Protein AF-A0A3E0VWQ9-F1 (afdb_monomer_lite)

Organism: NCBI:txid120213

Secondary structure (DSSP, 8-state):
--HHHHHHHHH-TT--GGG-HHHHHHHHHHHHSSSPPPP--S-SSSGGGGGGGGTEEEEEEEEEEE-TTS-EEEEEEEEE-STTS--EEEEEEE-SS-EEEEEEEEPTT----HHHHHHHHB---SS-EEEE-TT--EEEE-TT---TTSTTSB-SS-PPPEEETTTTEEEEEEEEEEEETTEEEEEEEEEEEEEE-GGGPPEEPTTSSSEEE--HHHHHHHHHHTHHHHTTTTHHHHTBHHHHHHHTTT-HHHHHHHHHHHHT-TT-EEB-SSS-EEHHHHB--TTTT-TTS----HHHHHHHHHHHHHTTS-GGGGGGGGGTGGG-PPBPTTHHHHTTGGGG-TTSS---------SSHHHHHHHHHHH---HHHHHHHHHHTT----TTGGGPPPP-HHHHHHHHHT----TTS--PBPHHHHHHHHHHTT--HHHHHHHHHHTT--B-TTHHHHHHSPPPHHHHHHHBSSSSSSSSBPPTTSPBPHHHHHHHHHHTT--HHHHHHHHHHTT--B-S-TTS-S----HHHHHHHBTTSSS-SSBPPTTPPBPHHHHHHHHHHHT--HHHHHHHHHHTT--B-S---TTGGG--STTSHHHHHHHHHHHHT--TT----GGG--HHHHHHHEEETTTTEEPPTTSEEPHHHHHHHHHHTT--HHHHHHHHHHTT-EE---SSSS--TTTGGGGBTTSSSSSSBPPTT-EE-HHHHHHHHHHHT--HHHHHHHHHHTTPEE---S-TT---PPPP---

pLDDT: mean 76.39, std 16.87, range [25.84, 97.56]

InterPro domains:
  IPR036890 Histidine kinase/HSP90-like ATPase superfamily [G3DSA:3.30.565.10] (1-122)
  IPR036890 Histidine kinase/HSP90-like ATPase superfamily [SSF55874] (20-108)
  IPR056507 wHTH-Hsp90, Na associated [PF24410] (462-516)
  IPR056507 wHTH-Hsp90, Na associated [PF24410] (529-582)

Radius of gyration: 36.38 Å; chains: 1; bounding box: 91×64×98 Å

Sequence (759 aa):
MGLRELEQAFSRAGIRSTDRADFLEELEDYRHADPPVSLWTNSQFGVGVLSYFMLATRVDITTTLYERNGSLGRQLRVVIPNQGAEFEIHDDGPGTQQGTTIRLRLKPGVSVSGLSTLRDLVILCPFGMTADDDKGLRHEWGAGDVNISSRHVRTRSGSSPVEDEATGIWWVDGWGPVLSDGIWAESFLYGAIINLTGDQLPKLTIDRRRILEFDEAYCDRVTLEAIPTAIGAAWQFVGTQFWLDSAFPFNPALVDAIVESASERADLVIQQKPKPLNVAVAGYLVGDGDFDRVAEPMRAAGWSMSRRIVAGAHPRFGNRASNMVAGVVRASPTDAVFLATAQTTSSMLTIQEISPWDADATAIYDAERHLRWPIDRVVSRARVLGLPVPAEAESLPPSNDFIRALLNRNSSWNVDEPREFKAFDVILTAWDLQLPFEEADEILRTRKLEVQPTWRSILDAPPTPFELVWASKNADGVAPWRLAKSAVSMDAVFRASMVLQSTVGEVTAGLRRLGFRVDVNSDYEPFELDHVDLLLVSRDLDGLAPFLERAYPISKKRLEKSVSQTDHSEDEVRRRFGRLGHPVWPEIPETLSRIDGRRDQDIARLAEHLHDEGNPRLTIEPMSLTREDVSLAALDYVRRIFWPRSSEIPYLHVWSRAKEWGRPEKKVVRRLERLGYTTAPNPFGKLKSRDRALLNRGGNGGSPWRALGDTLSLLEVALVSQSSGRSMKKVLVDAQRLGLLIDASSDDFLVVRPGPVTP

Foldseek 3Di:
DDPVCVVPLPPDPPQWPCNDPVNVVVQVVQCPDVVRHDDDDPGRRSCPVLVLLVFAQKKKKWFWDQDPVRAIHWIWIWIDRHSPDDIDIDGPGTDPDHDMDMDGHGDPPDDDAPQLVCLAWQQAALPWDKDADPVGDIDIHDRGDGSPSHPQADADVSDDWCADPVLSKTFGLFWAAEAANRTGQPHTATGIHHYQDDVQGFDADPVRNHGPGTPVVSVVVSLLVSLVCCLPVVCVRSLELLSLLVNCQPCLPSSLSSLVVNLVPQPDWRHEPPDTFRSVQAGDERLLRVVVDDDWDPLLVLLNVLSCVRRCVDCVCPPVNVVLRVQRDHDGNLCCLARVSSQPSPPDDDRQQREYDDQALLSLLSSCLSVVDDQVVSQVVCVSSVHHYHPCSVVADHDDPLNSQLCVLVRHDDPPDDQARQLLSLVVSCVVVVHDLVVSVVNCVSSVHHHPPLNVVCNVPPQDLLLLLLQAPQSPSDDPGDRQPDADDPLSLLVSCVVVVHWSLVSCVSNVSSRHHYPDDNPLDRDGDDCLLLLLQDPVSPSDDDGDDAQAADEPVSLVVSCVPRVDDSVVSQVSCVSVRHHHDPDDPPVVVPDDDPACPLLVVLVVLLPPPDDPPQPPPSVPDHSLNSLLQDLDPVVSHGDRQVDAAELLSLVLSCVVVVHDSVVSQVSCVSSNHHYDPDPPPDDDCLLQLLQDPQSQNDDDGDHQAAEDELVSLVSSCVNSVHDSVVSVVSCVVRNHHYPPVDPSPPSPDPDDPDD

Structure (mmCIF, N/CA/C/O backbone):
data_AF-A0A3E0VWQ9-F1
#
_entry.id   AF-A0A3E0VWQ9-F1
#
loop_
_atom_site.group_PDB
_atom_site.id
_atom_site.type_symbol
_atom_site.label_atom_id
_atom_site.label_alt_id
_atom_site.label_comp_id
_atom_site.label_asym_id
_atom_site.label_entity_id
_atom_site.label_seq_id
_atom_site.pdbx_PDB_ins_code
_atom_site.Cartn_x
_atom_site.Cartn_y
_atom_site.Cartn_z
_atom_site.occupancy
_atom_site.B_iso_or_equiv
_atom_site.auth_seq_id
_atom_site.auth_comp_id
_atom_site.auth_asym_id
_atom_site.auth_atom_id
_atom_site.pdbx_PDB_model_num
ATOM 1 N N . MET A 1 1 ? -23.516 -3.836 40.532 1.00 72.25 1 MET A N 1
ATOM 2 C CA . MET A 1 1 ? -22.540 -4.543 41.383 1.00 72.25 1 MET A CA 1
ATOM 3 C C . MET A 1 1 ? -23.097 -4.651 42.795 1.00 72.25 1 MET A C 1
ATOM 5 O O . MET A 1 1 ? -23.685 -3.681 43.262 1.00 72.25 1 MET A O 1
ATOM 9 N N . GLY A 1 2 ? -22.943 -5.798 43.454 1.00 76.88 2 GLY A N 1
ATOM 10 C CA . GLY A 1 2 ? -23.367 -6.041 44.840 1.00 76.88 2 GLY A CA 1
ATOM 11 C C . GLY A 1 2 ? -22.255 -5.825 45.881 1.00 76.88 2 GLY A C 1
ATOM 12 O O . GLY A 1 2 ? -21.083 -5.679 45.538 1.00 76.88 2 GLY A O 1
ATOM 13 N N . LEU A 1 3 ? -22.606 -5.849 47.175 1.00 81.56 3 LEU A N 1
ATOM 14 C CA . LEU A 1 3 ? -21.670 -5.594 48.288 1.00 81.56 3 LEU A CA 1
ATOM 15 C C . LEU A 1 3 ? -20.454 -6.536 48.266 1.00 81.56 3 LEU A C 1
ATOM 17 O O . LEU A 1 3 ? -19.315 -6.079 48.302 1.00 81.56 3 LEU A O 1
ATOM 21 N N . ARG A 1 4 ? -20.694 -7.845 48.112 1.00 77.06 4 ARG A N 1
ATOM 22 C CA . ARG A 1 4 ? -19.629 -8.860 48.022 1.00 77.06 4 ARG A CA 1
ATOM 23 C C . ARG A 1 4 ? -18.670 -8.615 46.862 1.00 77.06 4 ARG A C 1
ATOM 25 O O . ARG A 1 4 ? -17.477 -8.870 46.988 1.00 77.06 4 ARG A O 1
ATOM 32 N N . GLU A 1 5 ? -19.180 -8.150 45.724 1.00 74.62 5 GLU A N 1
ATOM 33 C CA . GLU A 1 5 ? -18.342 -7.859 44.563 1.00 74.62 5 GLU A CA 1
ATOM 34 C C . GLU A 1 5 ? -17.438 -6.663 44.821 1.00 74.62 5 GLU A C 1
ATOM 36 O O . GLU A 1 5 ? -16.258 -6.731 44.497 1.00 74.62 5 GLU A O 1
ATOM 41 N N . LEU A 1 6 ? -17.964 -5.607 45.443 1.00 77.38 6 LEU A N 1
ATOM 42 C CA . LEU A 1 6 ? -17.200 -4.410 45.787 1.00 77.38 6 LEU A CA 1
ATOM 43 C C . LEU A 1 6 ? -16.120 -4.702 46.837 1.00 77.38 6 LEU A C 1
ATOM 45 O O . LEU A 1 6 ? -14.988 -4.246 46.688 1.00 77.38 6 LEU A O 1
ATOM 49 N N . GLU A 1 7 ? -16.433 -5.512 47.851 1.00 76.88 7 GLU A N 1
ATOM 50 C CA . GLU A 1 7 ? -15.456 -5.962 48.849 1.00 76.88 7 GLU A CA 1
ATOM 51 C C . GLU A 1 7 ? -14.320 -6.769 48.206 1.00 76.88 7 GLU A C 1
ATOM 53 O O . GLU A 1 7 ? -13.153 -6.590 48.555 1.00 76.88 7 GLU A O 1
ATOM 58 N N . GLN A 1 8 ? -14.635 -7.649 47.251 1.00 70.50 8 GLN A N 1
ATOM 59 C CA . GLN A 1 8 ? -13.661 -8.560 46.641 1.00 70.50 8 GLN A CA 1
ATOM 60 C C . GLN A 1 8 ? -12.873 -7.941 45.479 1.00 70.50 8 GLN A C 1
ATOM 62 O O . GLN A 1 8 ? -11.704 -8.284 45.305 1.00 70.50 8 GLN A O 1
ATOM 67 N N . ALA A 1 9 ? -13.470 -7.023 44.712 1.00 64.69 9 ALA A N 1
ATOM 68 C CA . ALA A 1 9 ? -12.863 -6.419 43.523 1.00 64.69 9 ALA A CA 1
ATOM 69 C C . ALA A 1 9 ? -11.577 -5.630 43.828 1.00 64.69 9 ALA A C 1
ATOM 71 O O . ALA A 1 9 ? -10.694 -5.556 42.977 1.00 64.69 9 ALA A O 1
ATOM 72 N N . PHE A 1 10 ? -11.453 -5.071 45.037 1.00 58.94 10 PHE A N 1
ATOM 73 C CA . PHE A 1 10 ? -10.301 -4.255 45.443 1.00 58.94 10 PHE A CA 1
ATOM 74 C C . PHE A 1 10 ? -9.384 -4.922 46.482 1.00 58.94 10 PHE A C 1
ATOM 76 O O . PHE A 1 10 ? -8.252 -4.479 46.654 1.00 58.94 10 PHE A O 1
ATOM 83 N N . SER A 1 11 ? -9.836 -5.978 47.171 1.00 54.94 11 SER A N 1
ATOM 84 C CA . SER A 1 11 ? -9.084 -6.607 48.274 1.00 54.94 11 SER A CA 1
ATOM 85 C C . SER A 1 11 ? -8.233 -7.815 47.865 1.00 54.94 11 SER A C 1
ATOM 87 O O . SER A 1 11 ? -7.301 -8.174 48.585 1.00 54.94 11 SER A O 1
ATOM 89 N N . ARG A 1 12 ? -8.503 -8.449 46.713 1.00 53.66 12 ARG A N 1
ATOM 90 C CA . ARG A 1 12 ? -7.752 -9.622 46.225 1.00 53.66 12 ARG A CA 1
ATOM 91 C C . ARG A 1 12 ? -7.031 -9.321 44.916 1.00 53.66 12 ARG A C 1
ATOM 93 O O . ARG A 1 12 ? -7.520 -9.639 43.835 1.00 53.66 12 ARG A O 1
ATOM 100 N N . ALA A 1 13 ? -5.833 -8.750 45.015 1.00 44.50 13 ALA A N 1
ATOM 101 C CA . ALA A 1 13 ? -4.931 -8.657 43.873 1.00 44.50 13 ALA A CA 1
ATOM 102 C C . ALA A 1 13 ? -4.603 -10.074 43.354 1.00 44.50 13 ALA A C 1
ATOM 104 O O . ALA A 1 13 ? -3.961 -10.854 44.054 1.00 44.50 13 ALA A O 1
ATOM 105 N N . GLY A 1 14 ? -5.061 -10.412 42.143 1.00 52.53 14 GLY A N 1
ATOM 106 C CA . GLY A 1 14 ? -4.643 -11.625 41.425 1.00 52.53 14 GLY A CA 1
ATOM 107 C C . GLY A 1 14 ? -5.742 -12.606 41.003 1.00 52.53 14 GLY A C 1
ATOM 108 O O . GLY A 1 14 ? -5.444 -13.491 40.206 1.00 52.53 14 GLY A O 1
ATOM 109 N N . ILE A 1 15 ? -6.993 -12.462 41.460 1.00 58.81 15 ILE A N 1
ATOM 110 C CA . ILE A 1 15 ? -8.115 -13.271 40.941 1.00 58.81 15 ILE A CA 1
ATOM 111 C C . ILE A 1 15 ? -8.758 -12.520 39.772 1.00 58.81 15 ILE A C 1
ATOM 113 O O . ILE A 1 15 ? -9.137 -11.358 39.918 1.00 58.81 15 ILE A O 1
ATOM 117 N N . ARG A 1 16 ? -8.874 -13.168 38.609 1.00 65.12 16 ARG A N 1
ATOM 118 C CA . ARG A 1 16 ? -9.563 -12.590 37.449 1.00 65.12 16 ARG A CA 1
ATOM 119 C C . ARG A 1 16 ? -11.059 -12.524 37.735 1.00 65.12 16 ARG A C 1
ATOM 121 O O . ARG A 1 16 ? -11.632 -13.469 38.274 1.00 65.12 16 ARG A O 1
ATOM 128 N N . SER A 1 17 ? -11.706 -11.423 37.363 1.00 66.75 17 SER A N 1
ATOM 129 C CA . SER A 1 17 ? -13.157 -11.267 37.545 1.00 66.75 17 SER A CA 1
ATOM 130 C C . SER A 1 17 ? -13.941 -12.343 36.792 1.00 66.75 17 SER A C 1
ATOM 132 O O . SER A 1 17 ? -14.983 -12.777 37.271 1.00 66.75 17 SER A O 1
ATOM 134 N N . THR A 1 18 ? -13.388 -12.813 35.672 1.00 67.75 18 THR A N 1
ATOM 135 C CA . THR A 1 18 ? -13.925 -13.896 34.838 1.00 67.75 18 THR A CA 1
ATOM 136 C C . THR A 1 18 ? -13.915 -15.268 35.507 1.00 67.75 18 THR A C 1
ATOM 138 O O . THR A 1 18 ? -14.648 -16.151 35.080 1.00 67.75 18 THR A O 1
ATOM 141 N N . ASP A 1 19 ? -13.106 -15.457 36.550 1.00 73.12 19 ASP A N 1
ATOM 142 C CA . ASP A 1 19 ? -12.896 -16.764 37.183 1.00 73.12 19 ASP A CA 1
ATOM 143 C C . ASP A 1 19 ? -13.761 -16.927 38.451 1.00 73.12 19 ASP A C 1
ATOM 145 O O . ASP A 1 19 ? -13.647 -17.914 39.180 1.00 73.12 19 ASP A O 1
ATOM 149 N N . ARG A 1 20 ? -14.620 -15.944 38.760 1.00 74.75 20 ARG A N 1
ATOM 150 C CA . ARG A 1 20 ? -15.520 -15.986 39.920 1.00 74.75 20 ARG A CA 1
ATOM 151 C C . ARG A 1 20 ? -16.727 -16.879 39.642 1.00 74.75 20 ARG A C 1
ATOM 153 O O . ARG A 1 20 ? -17.352 -16.758 38.597 1.00 74.75 20 ARG A O 1
ATOM 160 N N . ALA A 1 21 ? -17.105 -17.704 40.621 1.00 77.50 21 ALA A N 1
ATOM 161 C CA . ALA A 1 21 ? -18.259 -18.603 40.517 1.00 77.50 21 ALA A CA 1
ATOM 162 C C . ALA A 1 21 ? -19.556 -17.860 40.145 1.00 77.50 21 ALA A C 1
ATOM 164 O O . ALA A 1 21 ? -20.198 -18.236 39.172 1.00 77.50 21 ALA A O 1
ATOM 165 N N . ASP A 1 22 ? -19.864 -16.753 40.834 1.00 75.44 22 ASP A N 1
ATOM 166 C CA . ASP A 1 22 ? -21.059 -15.938 40.556 1.00 75.44 22 ASP A CA 1
ATOM 167 C C . ASP A 1 22 ? -21.109 -15.447 39.093 1.00 75.44 22 ASP A C 1
ATOM 169 O O . ASP A 1 22 ? -22.173 -15.419 38.478 1.00 75.44 22 ASP A O 1
ATOM 173 N N . PHE A 1 23 ? -19.943 -15.094 38.533 1.00 77.88 23 PHE A N 1
ATOM 174 C CA . PHE A 1 23 ? -19.796 -14.623 37.154 1.00 77.88 23 PHE A CA 1
ATOM 175 C C . PHE A 1 23 ? -19.945 -15.766 36.141 1.00 77.88 23 PHE A C 1
ATOM 177 O O . PHE A 1 23 ? -20.571 -15.593 35.101 1.00 77.88 23 PHE A O 1
ATOM 184 N N . LEU A 1 24 ? -19.390 -16.945 36.435 1.00 82.44 24 LEU A N 1
ATOM 185 C CA . LEU A 1 24 ? -19.539 -18.129 35.584 1.00 82.44 24 LEU A CA 1
ATOM 186 C C . LEU A 1 24 ? -20.990 -18.623 35.544 1.00 82.44 24 LEU A C 1
ATOM 188 O O . LEU A 1 24 ? -21.459 -19.022 34.483 1.00 82.44 24 LEU A O 1
ATOM 192 N N . GLU A 1 25 ? -21.704 -18.566 36.669 1.00 84.56 25 GLU A N 1
ATOM 193 C CA . GLU A 1 25 ? -23.138 -18.869 36.717 1.00 84.56 25 GLU A CA 1
ATOM 194 C C . GLU A 1 25 ? -23.959 -17.860 35.907 1.00 84.56 25 GLU A C 1
ATOM 196 O O . GLU A 1 25 ? -24.854 -18.256 35.172 1.00 84.56 25 GLU A O 1
ATOM 201 N N . GLU A 1 26 ? -23.642 -16.565 36.002 1.00 82.69 26 GLU A N 1
ATOM 202 C CA . GLU A 1 26 ? -24.300 -15.530 35.194 1.00 82.69 26 GLU A CA 1
ATOM 203 C C . GLU A 1 26 ? -24.037 -15.733 33.692 1.00 82.69 26 GLU A C 1
ATOM 205 O O . GLU A 1 26 ? -24.947 -15.612 32.875 1.00 82.69 26 GLU A O 1
ATOM 210 N N . LEU A 1 27 ? -22.810 -16.111 33.318 1.00 83.88 27 LEU A N 1
ATOM 211 C CA . LEU A 1 27 ? -22.469 -16.450 31.937 1.00 83.88 27 LEU A CA 1
ATOM 212 C C . LEU A 1 27 ? -23.267 -17.662 31.433 1.00 83.88 27 LEU A C 1
ATOM 214 O O . LEU A 1 27 ? -23.644 -17.707 30.262 1.00 83.88 27 LEU A O 1
ATOM 218 N N . GLU A 1 28 ? -23.528 -18.638 32.301 1.00 86.38 28 GLU A N 1
ATOM 219 C CA . GLU A 1 28 ? -24.326 -19.812 31.959 1.00 86.38 28 GLU A CA 1
ATOM 220 C C . GLU A 1 28 ? -25.815 -19.476 31.818 1.00 86.38 28 GLU A C 1
ATOM 222 O O . GLU A 1 28 ? -26.452 -19.955 30.878 1.00 86.38 28 GLU A O 1
ATOM 227 N N . ASP A 1 29 ? -26.352 -18.597 32.670 1.00 86.81 29 ASP A N 1
ATOM 228 C CA . ASP A 1 29 ? -27.708 -18.054 32.522 1.00 86.81 29 ASP A CA 1
ATOM 229 C C . ASP A 1 29 ? -27.853 -17.316 31.180 1.00 86.81 29 ASP A C 1
ATOM 231 O O . ASP A 1 29 ? -28.819 -17.533 30.448 1.00 86.81 29 ASP A O 1
ATOM 235 N N . TYR A 1 30 ? -26.863 -16.499 30.802 1.00 87.50 30 TYR A N 1
ATOM 236 C CA . TYR A 1 30 ? -26.844 -15.807 29.512 1.00 87.50 30 TYR A CA 1
ATOM 237 C C . TYR A 1 30 ? -26.775 -16.759 28.317 1.00 87.50 30 TYR A C 1
ATOM 239 O O . TYR A 1 30 ? -27.449 -16.525 27.315 1.00 87.50 30 TYR A O 1
ATOM 247 N N . ARG A 1 31 ? -26.027 -17.862 28.413 1.00 87.94 31 ARG A N 1
ATOM 248 C CA . ARG A 1 31 ? -25.997 -18.898 27.366 1.00 87.94 31 ARG A CA 1
ATOM 249 C C . ARG A 1 31 ? -27.328 -19.627 27.200 1.00 87.94 31 ARG A C 1
ATOM 251 O O . ARG A 1 31 ? -27.636 -20.045 26.089 1.00 87.94 31 ARG A O 1
ATOM 258 N N . HIS A 1 32 ? -28.087 -19.785 28.282 1.00 89.38 32 HIS A N 1
ATOM 259 C CA . HIS A 1 32 ? -29.399 -20.436 28.276 1.00 89.38 32 HIS A CA 1
ATOM 260 C C . HIS A 1 32 ? -30.564 -19.485 27.975 1.00 89.38 32 HIS A C 1
ATOM 262 O O . HIS A 1 32 ? -31.697 -19.950 27.832 1.00 89.38 32 HIS A O 1
ATOM 268 N N . ALA A 1 33 ? -30.315 -18.176 27.893 1.00 88.94 33 ALA A N 1
ATOM 269 C CA . ALA A 1 33 ? -31.316 -17.212 27.459 1.00 88.94 33 ALA A CA 1
ATOM 270 C C . ALA A 1 33 ? -31.761 -17.491 26.011 1.00 88.94 33 ALA A C 1
ATOM 272 O O . ALA A 1 33 ? -31.027 -18.094 25.229 1.00 88.94 33 ALA A O 1
ATOM 273 N N . ASP A 1 34 ? -32.963 -17.037 25.651 1.00 87.00 34 ASP A N 1
ATOM 274 C CA . ASP A 1 34 ? -33.485 -17.116 24.283 1.00 87.00 34 ASP A CA 1
ATOM 275 C C . ASP A 1 34 ? -33.807 -15.699 23.760 1.00 87.00 34 ASP A C 1
ATOM 277 O O . ASP A 1 34 ? -34.772 -15.086 24.232 1.00 87.00 34 ASP A O 1
ATOM 281 N N . PRO A 1 35 ? -32.999 -15.146 22.832 1.00 87.06 35 PRO A N 1
ATOM 282 C CA . PRO A 1 35 ? -31.790 -15.746 22.260 1.00 87.06 35 PRO A CA 1
ATOM 283 C C . PRO A 1 35 ? -30.608 -15.764 23.255 1.00 87.06 35 PRO A C 1
ATOM 285 O O . PRO A 1 35 ? -30.569 -14.935 24.171 1.00 87.06 35 PRO A O 1
ATOM 288 N N . PRO A 1 36 ? -29.612 -16.653 23.062 1.00 87.94 36 PRO A N 1
ATOM 289 C CA . PRO A 1 36 ? -28.411 -16.678 23.890 1.00 87.94 36 PRO A CA 1
ATOM 290 C C . PRO A 1 36 ? -27.670 -15.341 23.852 1.00 87.94 36 PRO A C 1
ATOM 292 O O . PRO A 1 36 ? -27.468 -14.755 22.787 1.00 87.94 36 PRO A O 1
ATOM 295 N N . VAL A 1 37 ? -27.216 -14.874 25.012 1.00 85.25 37 VAL A N 1
ATOM 296 C CA . VAL A 1 37 ? -26.467 -13.623 25.157 1.00 85.25 37 VAL A CA 1
ATOM 297 C C . VAL A 1 37 ? -24.980 -13.944 25.307 1.00 85.25 37 VAL A C 1
ATOM 299 O O . VAL A 1 37 ? -24.559 -14.625 26.240 1.00 85.25 37 VAL A O 1
ATOM 302 N N . SER A 1 38 ? -24.150 -13.457 24.384 1.00 81.00 38 SER A N 1
ATOM 303 C CA . SER A 1 38 ? -22.690 -13.562 24.502 1.00 81.00 38 SER A CA 1
ATOM 304 C C . SER A 1 38 ? -22.125 -12.363 25.259 1.00 81.00 38 SER A C 1
ATOM 306 O O . SER A 1 38 ? -22.281 -11.221 24.832 1.00 81.00 38 SER A O 1
ATOM 308 N N . LEU A 1 39 ? -21.438 -12.623 26.373 1.00 78.56 39 LEU A N 1
ATOM 309 C CA . LEU A 1 39 ? -20.782 -11.589 27.170 1.00 78.56 39 LEU A CA 1
ATOM 310 C C . LEU A 1 39 ? -19.290 -11.502 26.830 1.00 78.56 39 LEU A C 1
ATOM 312 O O . LEU A 1 39 ? -18.527 -12.433 27.091 1.00 78.56 39 LEU A O 1
ATOM 316 N N . TRP A 1 40 ? -18.865 -10.348 26.318 1.00 74.31 40 TRP A N 1
ATOM 317 C CA . TRP A 1 40 ? -17.467 -10.047 26.011 1.00 74.31 40 TRP A CA 1
ATOM 318 C C . TRP A 1 40 ? -16.905 -9.073 27.046 1.00 74.31 40 TRP A C 1
ATOM 320 O O . TRP A 1 40 ? -17.306 -7.912 27.123 1.00 74.31 40 TRP A O 1
ATOM 330 N N . THR A 1 41 ? -15.983 -9.533 27.894 1.00 70.12 41 THR A N 1
ATOM 331 C CA . THR A 1 41 ? -15.437 -8.678 28.955 1.00 70.12 41 THR A CA 1
ATOM 332 C C . THR A 1 41 ? -14.303 -7.802 28.437 1.00 70.12 41 THR A C 1
ATOM 334 O O . THR A 1 41 ? -13.222 -8.295 28.118 1.00 70.12 41 THR A O 1
ATOM 337 N N . ASN A 1 42 ? -14.488 -6.484 28.501 1.00 64.25 42 ASN A N 1
ATOM 338 C CA . ASN A 1 42 ? -13.452 -5.503 28.165 1.00 64.25 42 ASN A CA 1
ATOM 339 C C . ASN A 1 42 ? -12.244 -5.500 29.132 1.00 64.25 42 ASN A C 1
ATOM 341 O O . ASN A 1 42 ? -11.240 -4.835 28.868 1.00 64.25 42 ASN A O 1
ATOM 345 N N . SER A 1 43 ? -12.298 -6.203 30.270 1.00 67.31 43 SER A N 1
ATOM 346 C CA . SER A 1 43 ? -11.185 -6.345 31.220 1.00 67.31 43 SER A CA 1
ATOM 347 C C . SER A 1 43 ? -11.248 -7.687 31.950 1.00 67.31 43 SER A C 1
ATOM 349 O O . SER A 1 43 ? -12.281 -8.027 32.517 1.00 67.31 43 SER A O 1
ATOM 351 N N . GLN A 1 44 ? -10.128 -8.415 31.987 1.00 62.06 44 GLN A N 1
ATOM 352 C CA . GLN A 1 44 ? -10.015 -9.713 32.674 1.00 62.06 44 GLN A CA 1
ATOM 353 C C . GLN A 1 44 ? -9.767 -9.576 34.188 1.00 62.06 44 GLN A C 1
ATOM 355 O O . GLN A 1 44 ? -10.041 -10.492 34.957 1.00 62.06 44 GLN A O 1
ATOM 360 N N . PHE A 1 45 ? -9.227 -8.435 34.628 1.00 58.88 45 PHE A N 1
ATOM 361 C CA . PHE A 1 45 ? -8.739 -8.243 36.000 1.00 58.88 45 PHE A CA 1
ATOM 362 C C . PHE A 1 45 ? -9.572 -7.256 36.825 1.00 58.88 45 PHE A C 1
ATOM 364 O O . PHE A 1 45 ? -9.280 -7.061 37.998 1.00 58.88 45 PHE A O 1
ATOM 371 N N . GLY A 1 46 ? -10.548 -6.560 36.230 1.00 60.81 46 GLY A N 1
ATOM 372 C CA . GLY A 1 46 ? -11.386 -5.585 36.946 1.00 60.81 46 GLY A CA 1
ATOM 373 C C . GLY A 1 46 ? -10.667 -4.324 37.470 1.00 60.81 46 GLY A C 1
ATOM 374 O O . GLY A 1 46 ? -11.324 -3.395 37.923 1.00 60.81 46 GLY A O 1
ATOM 375 N N . VAL A 1 47 ? -9.339 -4.211 37.336 1.00 62.28 47 VAL A N 1
ATOM 376 C CA . VAL A 1 47 ? -8.527 -3.075 37.839 1.00 62.28 47 VAL A CA 1
ATOM 377 C C . VAL A 1 47 ? -8.671 -1.771 37.043 1.00 62.28 47 VAL A C 1
ATOM 379 O O . VAL A 1 47 ? -8.017 -0.779 37.360 1.00 62.28 47 VAL A O 1
ATOM 382 N N . GLY A 1 48 ? -9.527 -1.738 36.017 1.00 65.75 48 GLY A N 1
ATOM 383 C CA . GLY A 1 48 ? -9.710 -0.565 35.154 1.00 65.75 48 GLY A CA 1
ATOM 384 C C . GLY A 1 48 ? -10.112 0.697 35.923 1.00 65.75 48 GLY A C 1
ATOM 385 O O . GLY A 1 48 ? -9.689 1.785 35.558 1.00 65.75 48 GLY A O 1
ATOM 386 N N . VAL A 1 49 ? -10.830 0.554 37.041 1.00 69.81 49 VAL A N 1
ATOM 387 C CA . VAL A 1 49 ? -11.225 1.670 37.919 1.00 69.81 49 VAL A CA 1
ATOM 388 C C . VAL A 1 49 ? -10.013 2.396 38.522 1.00 69.81 49 VAL A C 1
ATOM 390 O O . VAL A 1 49 ? -10.076 3.598 38.776 1.00 69.81 49 VAL A O 1
ATOM 393 N N . LEU A 1 50 ? -8.876 1.714 38.704 1.00 71.94 50 LEU A N 1
ATOM 394 C CA . LEU A 1 50 ? -7.667 2.339 39.249 1.00 71.94 50 LEU A CA 1
ATOM 395 C C . LEU A 1 50 ? -7.027 3.333 38.271 1.00 71.94 50 LEU A C 1
ATOM 397 O O . LEU A 1 50 ? -6.358 4.266 38.716 1.00 71.94 50 LEU A O 1
ATOM 401 N N . SER A 1 51 ? -7.264 3.199 36.959 1.00 76.38 51 SER A N 1
ATOM 402 C CA . SER A 1 51 ? -6.741 4.150 35.969 1.00 76.38 51 SER A CA 1
ATOM 403 C C . SER A 1 51 ? -7.365 5.543 36.119 1.00 76.38 51 SER A C 1
ATOM 405 O O . SER A 1 51 ? -6.738 6.540 35.764 1.00 76.38 51 SER A O 1
ATOM 407 N N . TYR A 1 52 ? -8.543 5.655 36.747 1.00 85.50 52 TYR A N 1
ATOM 408 C CA . TYR A 1 52 ? -9.174 6.944 37.037 1.00 85.50 52 TYR A CA 1
ATOM 409 C C . TYR A 1 52 ? -8.316 7.835 37.937 1.00 85.50 52 TYR A C 1
ATOM 411 O O . TYR A 1 52 ? -8.328 9.056 37.771 1.00 85.50 52 TYR A O 1
ATOM 419 N N . PHE A 1 53 ? -7.503 7.256 38.826 1.00 85.50 53 PHE A N 1
ATOM 420 C CA . PHE A 1 53 ? -6.574 8.012 39.672 1.00 85.50 53 PHE A CA 1
ATOM 421 C C . PHE A 1 53 ? -5.410 8.642 38.904 1.00 85.50 53 PHE A C 1
ATOM 423 O O . PHE A 1 53 ? -4.685 9.465 39.467 1.00 85.50 53 PHE A O 1
ATOM 430 N N . MET A 1 54 ? -5.247 8.355 37.607 1.00 83.62 54 MET A N 1
ATOM 431 C CA . MET A 1 54 ? -4.390 9.174 36.749 1.00 83.62 54 MET A CA 1
ATOM 432 C C . MET A 1 54 ? -4.909 10.620 36.687 1.00 83.62 54 MET A C 1
ATOM 434 O O . MET A 1 54 ? -4.113 11.553 36.805 1.00 83.62 54 MET A O 1
ATOM 438 N N . LEU A 1 55 ? -6.233 10.805 36.617 1.00 88.12 55 LEU A N 1
ATOM 439 C CA . LEU A 1 55 ? -6.900 12.104 36.456 1.00 88.12 55 LEU A CA 1
ATOM 440 C C . LEU A 1 55 ? -7.530 12.638 37.750 1.00 88.12 55 LEU A C 1
ATOM 442 O O . LEU A 1 55 ? -7.592 13.852 37.945 1.00 88.12 55 LEU A O 1
ATOM 446 N N . ALA A 1 56 ? -7.997 11.753 38.630 1.00 90.62 56 ALA A N 1
ATOM 447 C CA . ALA A 1 56 ? -8.774 12.095 39.815 1.00 90.62 56 ALA A CA 1
ATOM 448 C C . ALA A 1 56 ? -7.955 12.013 41.112 1.00 90.62 56 ALA A C 1
ATOM 450 O O . ALA A 1 56 ? -7.056 11.185 41.248 1.00 90.62 56 ALA A O 1
ATOM 451 N N . THR A 1 57 ? -8.280 12.866 42.083 1.00 91.25 57 THR A N 1
ATOM 452 C CA . THR A 1 57 ? -7.859 12.708 43.484 1.00 91.25 57 THR A CA 1
ATOM 453 C C . THR A 1 57 ? -8.771 11.749 44.227 1.00 91.25 57 THR A C 1
ATOM 455 O O . THR A 1 57 ? -8.287 11.004 45.063 1.00 91.25 57 THR A O 1
ATOM 458 N N . ARG A 1 58 ? -10.069 11.744 43.908 1.00 91.00 58 ARG A N 1
ATOM 459 C CA . ARG A 1 58 ? -11.096 10.938 44.575 1.00 91.00 58 ARG A CA 1
ATOM 460 C C . ARG A 1 58 ? -12.100 10.406 43.561 1.00 91.00 58 ARG A C 1
ATOM 462 O O . ARG A 1 58 ? -12.481 11.122 42.633 1.00 91.00 58 ARG A O 1
ATOM 469 N N . VAL A 1 59 ? -12.561 9.181 43.786 1.00 91.44 59 VAL A N 1
ATOM 470 C CA . VAL A 1 59 ? -13.607 8.531 42.992 1.00 91.44 59 VAL A CA 1
ATOM 471 C C . VAL A 1 59 ? -14.783 8.212 43.910 1.00 91.44 59 VAL A C 1
ATOM 473 O O . VAL A 1 59 ? -14.609 7.559 44.936 1.00 91.44 59 VAL A O 1
ATOM 476 N N . ASP A 1 60 ? -15.969 8.699 43.552 1.00 92.56 60 ASP A N 1
ATOM 477 C CA . ASP A 1 60 ? -17.230 8.349 44.205 1.00 92.56 60 ASP A CA 1
ATOM 478 C C . ASP A 1 60 ? -18.036 7.461 43.240 1.00 92.56 60 ASP A C 1
ATOM 480 O O . ASP A 1 60 ? -18.293 7.860 42.104 1.00 92.56 60 ASP A O 1
ATOM 484 N N . ILE A 1 61 ? -18.437 6.267 43.669 1.00 91.88 61 ILE A N 1
ATOM 485 C CA . ILE A 1 61 ? -19.243 5.328 42.877 1.00 91.88 61 ILE A CA 1
ATOM 486 C C . ILE A 1 61 ? -20.582 5.148 43.580 1.00 91.88 61 ILE A C 1
ATOM 488 O O . ILE A 1 61 ? -20.631 4.937 44.786 1.00 91.88 61 ILE A O 1
ATOM 492 N N . THR A 1 62 ? -21.682 5.235 42.847 1.00 93.44 62 THR A N 1
ATOM 493 C CA . THR A 1 62 ? -23.019 4.865 43.326 1.00 93.44 62 THR A CA 1
ATOM 494 C C . THR A 1 62 ? -23.538 3.765 42.422 1.00 93.44 62 THR A C 1
ATOM 496 O O . THR A 1 62 ? -23.556 3.950 41.211 1.00 93.44 62 THR A O 1
ATOM 499 N N . THR A 1 63 ? -23.920 2.616 42.966 1.00 92.56 63 THR A N 1
ATOM 500 C CA . THR A 1 63 ? -24.384 1.473 42.169 1.00 92.56 63 THR A CA 1
ATOM 501 C C . THR A 1 63 ? -25.610 0.840 42.809 1.00 92.56 63 THR A C 1
ATOM 503 O O . THR A 1 63 ? -25.694 0.729 44.031 1.00 92.56 63 THR A O 1
ATOM 506 N N . THR A 1 64 ? -26.550 0.423 41.971 1.00 93.50 64 THR A N 1
ATOM 507 C CA . THR A 1 64 ? -27.705 -0.386 42.354 1.00 93.50 64 THR A CA 1
ATOM 508 C C . THR A 1 64 ? -27.716 -1.605 41.445 1.00 93.50 64 THR A C 1
ATOM 510 O O . THR A 1 64 ? -27.814 -1.468 40.220 1.00 93.50 64 THR A O 1
ATOM 513 N N . LEU A 1 65 ? -27.584 -2.796 42.029 1.00 88.12 65 LEU A N 1
ATOM 514 C CA . LEU A 1 65 ? -27.654 -4.050 41.283 1.00 88.12 65 LEU A CA 1
ATOM 515 C C . LEU A 1 65 ? -29.094 -4.313 40.818 1.00 88.12 65 LEU A C 1
ATOM 517 O O . LEU A 1 65 ? -30.043 -4.089 41.570 1.00 88.12 65 LEU A O 1
ATOM 521 N N . TYR A 1 66 ? -29.239 -4.788 39.583 1.00 86.69 66 TYR A N 1
ATOM 522 C CA . TYR A 1 66 ? -30.477 -5.392 39.107 1.00 86.69 66 TYR A CA 1
ATOM 523 C C . TYR A 1 66 ? -30.380 -6.893 39.378 1.00 86.69 66 TYR A C 1
ATOM 525 O O . TYR A 1 66 ? -29.521 -7.567 38.815 1.00 86.69 66 TYR A O 1
ATOM 533 N N . GLU A 1 67 ? -31.169 -7.382 40.329 1.00 83.88 67 GLU A N 1
ATOM 534 C CA . GLU A 1 67 ? -31.091 -8.760 40.811 1.00 83.88 67 GLU A CA 1
ATOM 535 C C . GLU A 1 67 ? -31.638 -9.740 39.761 1.00 83.88 67 GLU A C 1
ATOM 537 O O . GLU A 1 67 ? -32.504 -9.386 38.958 1.00 83.88 67 GLU A O 1
ATOM 542 N N . ARG A 1 68 ? -31.212 -11.012 39.810 1.00 79.31 68 ARG A N 1
ATOM 543 C CA . ARG A 1 68 ? -31.660 -12.051 38.852 1.00 79.31 68 ARG A CA 1
ATOM 544 C C . ARG A 1 68 ? -33.181 -12.258 38.825 1.00 79.31 68 ARG A C 1
ATOM 546 O O . ARG A 1 68 ? -33.733 -12.713 37.833 1.00 79.31 68 ARG A O 1
ATOM 553 N N . ASN A 1 69 ? -33.874 -11.913 39.909 1.00 83.38 69 ASN A N 1
ATOM 554 C CA . ASN A 1 69 ? -35.336 -11.982 40.014 1.00 83.38 69 ASN A CA 1
ATOM 555 C C . ASN A 1 69 ? -36.060 -10.730 39.464 1.00 83.38 69 ASN A C 1
ATOM 557 O O . ASN A 1 69 ? -37.266 -10.594 39.664 1.00 83.38 69 ASN A O 1
ATOM 561 N N . GLY A 1 70 ? -35.336 -9.798 38.838 1.00 82.19 70 GLY A N 1
ATOM 562 C CA . GLY A 1 70 ? -35.864 -8.550 38.284 1.00 82.19 70 GLY A CA 1
ATOM 563 C C . GLY A 1 70 ? -36.123 -7.440 39.310 1.00 82.19 70 GLY A C 1
ATOM 564 O O . GLY A 1 70 ? -36.655 -6.387 38.951 1.00 82.19 70 GLY A O 1
ATOM 565 N N . SER A 1 71 ? -35.775 -7.654 40.584 1.00 89.44 71 SER A N 1
ATOM 566 C CA . SER A 1 71 ? -35.900 -6.635 41.631 1.00 89.44 71 SER A CA 1
ATOM 567 C C . SER A 1 71 ? -34.673 -5.722 41.702 1.00 89.44 71 SER A C 1
ATOM 569 O O . SER A 1 71 ? -33.577 -6.071 41.262 1.00 89.44 71 SER A O 1
ATOM 571 N N . LEU A 1 72 ? -34.859 -4.525 42.260 1.00 91.75 72 LEU A N 1
ATOM 572 C CA . LEU A 1 72 ? -33.749 -3.629 42.563 1.00 91.75 72 LEU A CA 1
ATOM 573 C C . LEU A 1 72 ? -33.102 -4.047 43.881 1.00 91.75 72 LEU A C 1
ATOM 575 O O . LEU A 1 72 ? -33.777 -4.164 44.907 1.00 91.75 72 LEU A O 1
ATOM 579 N N . GLY A 1 73 ? -31.786 -4.231 43.842 1.00 90.00 73 GLY A N 1
ATOM 580 C CA . GLY A 1 73 ? -30.973 -4.453 45.025 1.00 90.00 73 GLY A CA 1
ATOM 581 C C . GLY A 1 73 ? -30.842 -3.193 45.885 1.00 90.00 73 GLY A C 1
ATOM 582 O O . GLY A 1 73 ? -31.534 -2.182 45.717 1.00 90.00 73 GLY A O 1
ATOM 583 N N . ARG A 1 74 ? -29.910 -3.242 46.836 1.00 92.00 74 ARG A N 1
ATOM 584 C CA . ARG A 1 74 ? -29.589 -2.081 47.676 1.00 92.00 74 ARG A CA 1
ATOM 585 C C . ARG A 1 74 ? -28.751 -1.071 46.897 1.00 92.00 74 ARG A C 1
ATOM 587 O O . ARG A 1 74 ? -27.903 -1.461 46.093 1.00 92.00 74 ARG A O 1
ATOM 594 N N . GLN A 1 75 ? -28.979 0.215 47.145 1.00 94.38 75 GLN A N 1
ATOM 595 C CA . GLN A 1 75 ? -28.121 1.270 46.625 1.00 94.38 75 GLN A CA 1
ATOM 596 C C . GLN A 1 75 ? -26.871 1.363 47.497 1.00 94.38 75 GLN A C 1
ATOM 598 O O . GLN A 1 75 ? -26.948 1.602 48.701 1.00 94.38 75 GLN A O 1
ATOM 603 N N . LEU A 1 76 ? -25.715 1.175 46.873 1.00 94.31 76 LEU A N 1
ATOM 604 C CA . LEU A 1 76 ? -24.422 1.224 47.538 1.00 94.31 76 LEU A CA 1
ATOM 605 C C . LEU A 1 76 ? -23.644 2.445 47.056 1.00 94.31 76 LEU A C 1
ATOM 607 O O . LEU A 1 76 ? -23.568 2.711 45.852 1.00 94.31 76 LEU A O 1
ATOM 611 N N . ARG A 1 77 ? -23.020 3.160 47.993 1.00 93.69 77 ARG A N 1
ATOM 612 C CA . ARG A 1 77 ? -22.110 4.270 47.711 1.00 93.69 77 ARG A CA 1
ATOM 613 C C . ARG A 1 77 ? -20.702 3.910 48.158 1.00 93.69 77 ARG A C 1
ATOM 615 O O . ARG A 1 77 ? -20.457 3.707 49.342 1.00 93.69 77 ARG A O 1
ATOM 622 N N . VAL A 1 78 ? -19.772 3.880 47.212 1.00 90.88 78 VAL A N 1
ATOM 623 C CA . VAL A 1 78 ? -18.354 3.603 47.454 1.00 90.88 78 VAL A CA 1
ATOM 624 C C . VAL A 1 78 ? -17.549 4.883 47.308 1.00 90.88 78 VAL A C 1
ATOM 626 O O . VAL A 1 78 ? -17.670 5.588 46.305 1.00 90.88 78 VAL A O 1
ATOM 629 N N . VAL A 1 79 ? -16.710 5.181 48.294 1.00 90.69 79 VAL A N 1
ATOM 630 C CA . VAL A 1 79 ? -15.813 6.340 48.275 1.00 90.69 79 VAL A CA 1
ATOM 631 C C . VAL A 1 79 ? -14.374 5.852 48.317 1.00 90.69 79 VAL A C 1
ATOM 633 O O . VAL A 1 79 ? -13.952 5.257 49.304 1.00 90.69 79 VAL A O 1
ATOM 636 N N . ILE A 1 80 ? -13.613 6.145 47.261 1.00 88.38 80 ILE A N 1
ATOM 637 C CA . ILE A 1 80 ? -12.195 5.792 47.152 1.00 88.38 80 ILE A CA 1
ATOM 638 C C . ILE A 1 80 ? -11.369 7.093 47.194 1.00 88.38 80 ILE A C 1
ATOM 640 O O . ILE A 1 80 ? -11.347 7.843 46.207 1.00 88.38 80 ILE A O 1
ATOM 644 N N . PRO A 1 81 ? -10.725 7.419 48.332 1.00 83.94 81 PRO A N 1
ATOM 645 C CA . PRO A 1 81 ? -10.102 8.724 48.538 1.00 83.94 81 PRO A CA 1
ATOM 646 C C . PRO A 1 81 ? -8.740 8.901 47.852 1.00 83.94 81 PRO A C 1
ATOM 648 O O . PRO A 1 81 ? -8.343 10.047 47.674 1.00 83.94 81 PRO A O 1
ATOM 651 N N . ASN A 1 82 ? -8.024 7.826 47.494 1.00 79.62 82 ASN A N 1
ATOM 652 C CA . ASN A 1 82 ? -6.861 7.809 46.587 1.00 79.62 82 ASN A CA 1
ATOM 653 C C . ASN A 1 82 ? -6.470 6.352 46.223 1.00 79.62 82 ASN A C 1
ATOM 655 O O . ASN A 1 82 ? -7.018 5.413 46.794 1.00 79.62 82 ASN A O 1
ATOM 659 N N . GLN A 1 83 ? -5.509 6.163 45.302 1.00 70.69 83 GLN A N 1
ATOM 660 C CA . GLN A 1 83 ? -5.087 4.854 44.756 1.00 70.69 83 GLN A CA 1
ATOM 661 C C . GLN A 1 83 ? -4.503 3.865 45.795 1.00 70.69 83 GLN A C 1
ATOM 663 O O . GLN A 1 83 ? -4.354 2.688 45.479 1.00 70.69 83 GLN A O 1
ATOM 668 N N . GLY A 1 84 ? -4.166 4.313 47.012 1.00 70.81 84 GLY A N 1
ATOM 669 C CA . GLY A 1 84 ? -3.547 3.483 48.055 1.00 70.81 84 GLY A CA 1
ATOM 670 C C . GLY A 1 84 ? -4.238 3.539 49.419 1.00 70.81 84 GLY A C 1
ATOM 671 O O . GLY A 1 84 ? -3.653 3.086 50.399 1.00 70.81 84 GLY A O 1
ATOM 672 N N . ALA A 1 85 ? -5.436 4.116 49.503 1.00 72.19 85 ALA A N 1
ATOM 673 C CA . ALA A 1 85 ? -6.185 4.241 50.747 1.00 72.19 85 ALA A CA 1
ATOM 674 C C . ALA A 1 85 ? -7.281 3.178 50.866 1.00 72.19 85 ALA A C 1
ATOM 676 O O . ALA A 1 85 ? -7.777 2.659 49.864 1.00 72.19 85 ALA A O 1
ATOM 677 N N . GLU A 1 86 ? -7.688 2.899 52.104 1.00 80.19 86 GLU A N 1
ATOM 678 C CA . GLU A 1 86 ? -8.924 2.168 52.374 1.00 80.19 86 GLU A CA 1
ATOM 679 C C . GLU A 1 86 ? -10.107 2.922 51.748 1.00 80.19 86 GLU A C 1
ATOM 681 O O . GLU A 1 86 ? -10.165 4.157 51.761 1.00 80.19 86 GLU A O 1
ATOM 686 N N . PHE A 1 87 ? -11.032 2.173 51.155 1.00 83.88 87 PHE A N 1
ATOM 687 C CA . PHE A 1 87 ? -12.263 2.713 50.598 1.00 83.88 87 PHE A CA 1
ATOM 688 C C . PHE A 1 87 ? -13.436 2.365 51.508 1.00 83.88 87 PHE A C 1
ATOM 690 O O . PHE A 1 87 ? -13.459 1.320 52.155 1.00 83.88 87 PHE A O 1
ATOM 697 N N . GLU A 1 88 ? -14.428 3.245 51.538 1.00 88.44 88 GLU A N 1
ATOM 698 C CA . GLU A 1 88 ? -15.621 3.075 52.361 1.00 88.44 88 GLU A CA 1
ATOM 699 C C . GLU A 1 88 ? -16.794 2.631 51.489 1.00 88.44 88 GLU A C 1
ATOM 701 O O . GLU A 1 88 ? -17.010 3.200 50.416 1.00 88.44 88 GLU A O 1
ATOM 706 N N . ILE A 1 89 ? -17.577 1.659 51.964 1.00 91.44 89 ILE A N 1
ATOM 707 C CA . ILE A 1 89 ? -18.854 1.267 51.358 1.00 91.44 89 ILE A CA 1
ATOM 708 C C . ILE A 1 89 ? -19.981 1.667 52.313 1.00 91.44 89 ILE A C 1
ATOM 710 O O . ILE A 1 89 ? -20.001 1.255 53.470 1.00 91.44 89 ILE A O 1
ATOM 714 N N . HIS A 1 90 ? -20.935 2.442 51.808 1.00 93.44 90 HIS A N 1
ATOM 715 C CA . HIS A 1 90 ? -22.137 2.870 52.519 1.00 93.44 90 HIS A CA 1
ATOM 716 C C . HIS A 1 90 ? -23.371 2.225 51.873 1.00 93.44 90 HIS A C 1
ATOM 718 O O . HIS A 1 90 ? -23.501 2.242 50.649 1.00 93.44 90 HIS A O 1
ATOM 724 N N . ASP A 1 91 ? -24.268 1.665 52.685 1.00 93.25 91 ASP A N 1
ATOM 725 C CA . ASP A 1 91 ? -25.586 1.173 52.255 1.00 93.25 91 ASP A CA 1
ATOM 726 C C . ASP A 1 91 ? -26.615 2.295 52.435 1.00 93.25 91 ASP A C 1
ATOM 728 O O . ASP A 1 91 ? -26.943 2.674 53.560 1.00 93.25 91 ASP A O 1
ATOM 732 N N . ASP A 1 92 ? -27.103 2.838 51.321 1.00 93.38 92 ASP A N 1
ATOM 733 C CA . ASP A 1 92 ? -28.046 3.959 51.300 1.00 93.38 92 ASP A CA 1
ATOM 734 C C . ASP A 1 92 ? -29.516 3.507 51.339 1.00 93.38 92 ASP A C 1
ATOM 736 O O . ASP A 1 92 ? -30.426 4.334 51.259 1.00 93.38 92 ASP A O 1
ATOM 740 N N . GLY A 1 93 ? -29.775 2.205 51.490 1.00 92.31 93 GLY A N 1
ATOM 741 C CA . GLY A 1 93 ? -31.122 1.655 51.516 1.00 92.31 93 GLY A CA 1
ATOM 742 C C . GLY A 1 93 ? -31.561 0.992 50.204 1.00 92.31 93 GLY A C 1
ATOM 743 O O . GLY A 1 93 ? -30.735 0.618 49.369 1.00 92.31 93 GLY A O 1
ATOM 744 N N . PRO A 1 94 ? -32.879 0.784 50.026 1.00 91.38 94 PRO A N 1
ATOM 745 C CA . PRO A 1 94 ? -33.445 0.225 48.799 1.00 91.38 94 PRO A CA 1
ATOM 746 C C . PRO A 1 94 ? -33.150 1.103 47.578 1.00 91.38 94 PRO A C 1
ATOM 748 O O . PRO A 1 94 ? -33.355 2.317 47.619 1.00 91.38 94 PRO A O 1
ATOM 751 N N . GLY A 1 95 ? -32.707 0.490 46.480 1.00 88.81 95 GLY A N 1
ATOM 752 C CA . GLY A 1 95 ? -32.475 1.199 45.229 1.00 88.81 95 GLY A CA 1
ATOM 753 C C . GLY A 1 95 ? -33.768 1.705 44.592 1.00 88.81 95 GLY A C 1
ATOM 754 O O . GLY A 1 95 ? -34.777 1.005 44.559 1.00 88.81 95 GLY A O 1
ATOM 755 N N . THR A 1 96 ? -33.731 2.924 44.054 1.00 89.38 96 THR A N 1
ATOM 756 C CA . THR A 1 96 ? -34.855 3.535 43.319 1.00 89.38 96 THR A CA 1
ATOM 757 C C . THR A 1 96 ? -34.673 3.491 41.802 1.00 89.38 96 THR A C 1
ATOM 759 O O . THR A 1 96 ? -35.642 3.652 41.066 1.00 89.38 96 THR A O 1
ATOM 762 N N . GLN A 1 97 ? -33.442 3.268 41.335 1.00 88.81 97 GLN A N 1
ATOM 763 C CA . GLN A 1 97 ? -33.069 3.129 39.928 1.00 88.81 97 GLN A CA 1
ATOM 764 C C . GLN A 1 97 ? -31.906 2.143 39.802 1.00 88.81 97 GLN A C 1
ATOM 766 O O . GLN A 1 97 ? -31.002 2.152 40.644 1.00 88.81 97 GLN A O 1
ATOM 771 N N . GLN A 1 98 ? -31.917 1.314 38.756 1.00 89.44 98 GLN A N 1
ATOM 772 C CA . GLN A 1 98 ? -30.788 0.456 38.398 1.00 89.44 98 GLN A CA 1
ATOM 773 C C . GLN A 1 98 ? -29.639 1.253 37.765 1.00 89.44 98 GLN A C 1
ATOM 775 O O . GLN A 1 98 ? -29.860 2.291 37.142 1.00 89.44 98 GLN A O 1
ATOM 780 N N . GLY A 1 99 ? -28.415 0.731 37.872 1.00 90.19 99 GLY A N 1
ATOM 781 C CA . GLY A 1 99 ? -27.252 1.250 37.151 1.00 90.19 99 GLY A CA 1
ATOM 782 C C . GLY A 1 99 ? -26.090 1.637 38.057 1.00 90.19 99 GLY A C 1
ATOM 783 O O . GLY A 1 99 ? -26.079 1.356 39.255 1.00 90.19 99 GLY A O 1
ATOM 784 N N . THR A 1 100 ? -25.072 2.254 37.458 1.00 91.12 100 THR A N 1
ATOM 785 C CA . THR A 1 100 ? -23.870 2.708 38.165 1.00 91.12 100 THR A CA 1
ATOM 786 C C . THR A 1 100 ? -23.488 4.111 37.714 1.00 91.12 100 THR A C 1
ATOM 788 O O . THR A 1 100 ? -23.310 4.360 36.528 1.00 91.12 100 THR A O 1
ATOM 791 N N . THR A 1 101 ? -23.305 5.007 38.677 1.00 92.50 101 THR A N 1
ATOM 792 C CA . THR A 1 101 ? -22.815 6.370 38.485 1.00 92.50 101 THR A CA 1
ATOM 793 C C . THR A 1 101 ? -21.408 6.470 39.045 1.00 92.50 101 THR A C 1
ATOM 795 O O . THR A 1 101 ? -21.178 6.162 40.214 1.00 92.50 101 THR A O 1
ATOM 798 N N . ILE A 1 102 ? -20.468 6.942 38.229 1.00 92.12 102 ILE A N 1
ATOM 799 C CA . ILE A 1 102 ? -19.080 7.173 38.634 1.00 92.12 102 ILE A CA 1
ATOM 800 C C . ILE A 1 102 ? -18.807 8.671 38.568 1.00 92.12 102 ILE A C 1
ATOM 802 O O . ILE A 1 102 ? -18.966 9.300 37.524 1.00 92.12 102 ILE A O 1
ATOM 806 N N . ARG A 1 103 ? -18.375 9.252 39.686 1.00 93.06 103 ARG A N 1
ATOM 807 C CA . ARG A 1 103 ? -17.996 10.660 39.791 1.00 93.06 103 ARG A CA 1
ATOM 808 C C . ARG A 1 103 ? -16.510 10.774 40.096 1.00 93.06 103 ARG A C 1
ATOM 810 O O . ARG A 1 103 ? -16.035 10.342 41.144 1.00 93.06 103 ARG A O 1
ATOM 817 N N . LEU A 1 104 ? -15.789 11.408 39.177 1.00 92.25 104 LEU A N 1
ATOM 818 C CA . LEU A 1 104 ? -14.360 11.673 39.292 1.00 92.25 104 LEU A CA 1
ATOM 819 C C . LEU A 1 104 ? -14.133 13.094 39.807 1.00 92.25 104 LEU A C 1
ATOM 821 O O . LEU A 1 104 ? -14.555 14.060 39.174 1.00 92.25 104 LEU A O 1
ATOM 825 N N . ARG A 1 105 ? -13.436 13.243 40.936 1.00 92.06 105 ARG A N 1
ATOM 826 C CA . ARG A 1 105 ? -12.960 14.555 41.394 1.00 92.06 105 ARG A CA 1
ATOM 827 C C . ARG A 1 105 ? -11.565 14.778 40.849 1.00 92.06 105 ARG A C 1
ATOM 829 O O . ARG A 1 105 ? -10.611 14.188 41.347 1.00 92.06 105 ARG A O 1
ATOM 836 N N . LEU A 1 106 ? -11.466 15.580 39.795 1.00 90.88 106 LEU A N 1
ATOM 837 C CA . LEU A 1 106 ? -10.212 15.802 39.078 1.00 90.88 106 LEU A CA 1
ATOM 838 C C . LEU A 1 106 ? -9.139 16.429 39.978 1.00 90.88 106 LEU A C 1
ATOM 840 O O . LEU A 1 106 ? -9.433 17.180 40.912 1.00 90.88 106 LEU A O 1
ATOM 844 N N . LYS A 1 107 ? -7.875 16.112 39.693 1.00 90.88 107 LYS A N 1
ATOM 845 C CA . LYS A 1 107 ? -6.727 16.758 40.335 1.00 90.88 107 LYS A CA 1
ATOM 846 C C . LYS A 1 107 ? -6.688 18.251 39.986 1.00 90.88 107 LYS A C 1
ATOM 848 O O . LYS A 1 107 ? -7.021 18.614 38.856 1.00 90.88 107 LYS A O 1
ATOM 853 N N . PRO A 1 108 ? -6.243 19.122 40.912 1.00 87.88 108 PRO A N 1
ATOM 854 C CA . PRO A 1 108 ? -6.026 20.531 40.602 1.00 87.88 108 PRO A CA 1
ATOM 855 C C . PRO A 1 108 ? -5.135 20.692 39.364 1.00 87.88 108 PRO A C 1
ATOM 857 O O . PRO A 1 108 ? -4.107 20.029 39.249 1.00 87.88 108 PRO A O 1
ATOM 860 N N . GLY A 1 109 ? -5.540 21.556 38.432 1.00 85.19 109 GLY A N 1
ATOM 861 C CA . GLY A 1 109 ? -4.807 21.809 37.186 1.00 85.19 109 GLY A CA 1
ATOM 862 C C . GLY A 1 109 ? -5.066 20.812 36.048 1.00 85.19 109 GLY A C 1
ATOM 863 O O . GLY A 1 109 ? -4.643 21.077 34.925 1.00 85.19 109 GLY A O 1
ATOM 864 N N . VAL A 1 110 ? -5.787 19.708 36.281 1.00 84.31 110 VAL A N 1
ATOM 865 C CA . VAL A 1 110 ? -6.240 18.821 35.198 1.00 84.31 110 VAL A CA 1
ATOM 866 C C . VAL A 1 110 ? -7.460 19.440 34.522 1.00 84.31 110 VAL A C 1
ATOM 868 O O . VAL A 1 110 ? -8.501 19.619 35.146 1.00 84.31 110 VAL A O 1
ATOM 871 N N . SER A 1 111 ? -7.331 19.736 33.230 1.00 80.19 111 SER A N 1
ATOM 872 C CA . SER A 1 111 ? -8.427 20.195 32.376 1.00 80.19 111 SER A CA 1
ATOM 873 C C . SER A 1 111 ? -8.600 19.204 31.230 1.00 80.19 111 SER A C 1
ATOM 875 O O . SER A 1 111 ? -7.758 19.126 30.337 1.00 80.19 111 SER A O 1
ATOM 877 N N . VAL A 1 112 ? -9.664 18.404 31.287 1.00 79.88 112 VAL A N 1
ATOM 878 C CA . VAL A 1 112 ? -10.038 17.436 30.247 1.00 79.88 112 VAL A CA 1
ATOM 879 C C . VAL A 1 112 ? -11.535 17.550 29.979 1.00 79.88 112 VAL A C 1
ATOM 881 O O . VAL A 1 112 ? -12.333 17.603 30.912 1.00 79.88 112 VAL A O 1
ATOM 884 N N . SER A 1 113 ? -11.926 17.599 28.706 1.00 86.44 113 SER A N 1
ATOM 885 C CA . SER A 1 113 ? -13.337 17.604 28.307 1.00 86.44 113 SER A CA 1
ATOM 886 C C . SER A 1 113 ? -13.776 16.174 28.010 1.00 86.44 113 SER A C 1
ATOM 888 O O . SER A 1 113 ? -13.331 15.585 27.021 1.00 86.44 113 SER A O 1
ATOM 890 N N . GLY A 1 114 ? -14.651 15.623 28.855 1.00 88.12 114 GLY A N 1
ATOM 891 C CA . GLY A 1 114 ? -15.280 14.321 28.611 1.00 88.12 114 GLY A CA 1
ATOM 892 C C . GLY A 1 114 ? -16.069 14.324 27.303 1.00 88.12 114 GLY A C 1
ATOM 893 O O . GLY A 1 114 ? -15.863 13.447 26.474 1.00 88.12 114 GLY A O 1
ATOM 894 N N . LEU A 1 115 ? -16.858 15.379 27.069 1.00 91.06 115 LEU A N 1
ATOM 895 C CA . LEU A 1 115 ? -17.602 15.599 25.827 1.00 91.06 115 LEU A CA 1
ATOM 896 C C . LEU A 1 115 ? -16.704 15.518 24.585 1.00 91.06 115 LEU A C 1
ATOM 898 O O . LEU A 1 115 ? -16.974 14.731 23.685 1.00 91.06 115 LEU A O 1
ATOM 902 N N . SER A 1 116 ? -15.619 16.298 24.544 1.00 89.06 116 SER A N 1
ATOM 903 C CA . SER A 1 116 ? -14.719 16.308 23.380 1.00 89.06 116 SER A CA 1
ATOM 904 C C . SER A 1 116 ? -14.015 14.962 23.199 1.00 89.06 116 SER A C 1
ATOM 906 O O . SER A 1 116 ? -13.877 14.487 22.079 1.00 89.06 116 SER A O 1
ATOM 908 N N . THR A 1 117 ? -13.607 14.332 24.305 1.00 90.19 117 THR A N 1
ATOM 909 C CA . THR A 1 117 ? -12.924 13.031 24.281 1.00 90.19 117 THR A CA 1
ATOM 910 C C . THR A 1 117 ? -13.844 11.930 23.760 1.00 90.19 117 THR A C 1
ATOM 912 O O . THR A 1 117 ? -13.449 11.178 22.875 1.00 90.19 117 THR A O 1
ATOM 915 N N . LEU A 1 118 ? -15.080 11.851 24.264 1.00 93.38 118 LEU A N 1
ATOM 916 C CA . LEU A 1 118 ? -16.072 10.874 23.815 1.00 93.38 118 LEU A CA 1
ATOM 917 C C . LEU A 1 118 ? -16.467 11.123 22.361 1.00 93.38 118 LEU A C 1
ATOM 919 O O . LEU A 1 118 ? -16.509 10.176 21.586 1.00 93.38 118 LEU A O 1
ATOM 923 N N . ARG A 1 119 ? -16.694 12.385 21.971 1.00 92.25 119 ARG A N 1
ATOM 924 C CA . ARG A 1 119 ? -17.022 12.753 20.585 1.00 92.25 119 ARG A CA 1
ATOM 925 C C . ARG A 1 119 ? -15.927 12.348 19.604 1.00 92.25 119 ARG A C 1
ATOM 927 O O . ARG A 1 119 ? -16.237 11.999 18.474 1.00 92.25 119 ARG A O 1
ATOM 934 N N . ASP A 1 120 ? -14.666 12.392 20.012 1.00 90.81 120 ASP A N 1
ATOM 935 C CA . ASP A 1 120 ? -13.573 11.973 19.143 1.00 90.81 120 ASP A CA 1
ATOM 936 C C . ASP A 1 120 ? -13.423 10.438 19.128 1.00 90.81 120 ASP A C 1
ATOM 938 O O . ASP A 1 120 ? -13.281 9.856 18.054 1.00 90.81 120 ASP A O 1
ATOM 942 N N . LEU A 1 121 ? -13.479 9.769 20.284 1.00 92.81 121 LEU A N 1
ATOM 943 C CA . LEU A 1 121 ? -13.136 8.343 20.397 1.00 92.81 121 LEU A CA 1
ATOM 944 C C . LEU A 1 121 ? -14.294 7.373 20.139 1.00 92.81 121 LEU A C 1
ATOM 946 O O . LEU A 1 121 ? -14.047 6.292 19.608 1.00 92.81 121 LEU A O 1
ATOM 950 N N . VAL A 1 122 ? -15.524 7.719 20.527 1.00 95.06 122 VAL A N 1
ATOM 951 C CA . VAL A 1 122 ? -16.700 6.851 20.362 1.00 95.06 122 VAL A CA 1
ATOM 952 C C . VAL A 1 122 ? -17.334 7.147 19.013 1.00 95.06 122 VAL A C 1
ATOM 954 O O . VAL A 1 122 ? -17.997 8.174 18.824 1.00 95.06 122 VAL A O 1
ATOM 957 N N . ILE A 1 123 ? -17.081 6.247 18.068 1.00 95.12 123 ILE A N 1
ATOM 958 C CA . ILE A 1 123 ? -17.525 6.374 16.681 1.00 95.12 123 ILE A CA 1
ATOM 959 C C . ILE A 1 123 ? -18.830 5.624 16.466 1.00 95.12 123 ILE A C 1
ATOM 961 O O . ILE A 1 123 ? -19.695 6.133 15.767 1.00 95.12 123 ILE A O 1
ATOM 965 N N . LEU A 1 124 ? -18.999 4.477 17.115 1.00 94.81 124 LEU A N 1
ATOM 966 C CA . LEU A 1 124 ? -20.255 3.738 17.158 1.00 94.81 124 LEU A CA 1
ATOM 967 C C . LEU A 1 124 ? -20.594 3.427 18.609 1.00 94.81 124 LEU A C 1
ATOM 969 O O . LEU A 1 124 ? -19.716 3.087 19.402 1.00 94.81 124 LEU A O 1
ATOM 973 N N . CYS A 1 125 ? -21.872 3.528 18.954 1.00 93.06 125 CYS A N 1
ATOM 974 C CA . CYS A 1 125 ? -22.371 3.066 20.239 1.00 93.06 125 CYS A CA 1
ATOM 975 C C . CYS A 1 125 ? -23.628 2.231 19.998 1.00 93.06 125 CYS 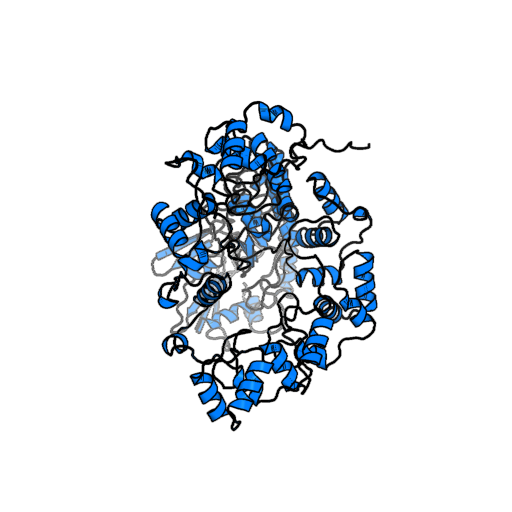A C 1
ATOM 977 O O . CYS A 1 125 ? -24.578 2.756 19.428 1.00 93.06 125 CYS A O 1
ATOM 979 N N . PRO A 1 126 ? -23.689 0.965 20.440 1.00 89.62 126 PRO A N 1
ATOM 980 C CA . PRO A 1 126 ? -24.903 0.157 20.297 1.00 89.62 126 PRO A CA 1
ATOM 981 C C . PRO A 1 126 ? -26.060 0.665 21.175 1.00 89.62 126 PRO A C 1
ATOM 983 O O . PRO A 1 126 ? -27.183 0.180 21.069 1.00 89.62 126 PRO A O 1
ATOM 986 N N . PHE A 1 127 ? -25.802 1.647 22.043 1.00 91.06 127 PHE A N 1
ATOM 987 C CA . PHE A 1 127 ? -26.775 2.247 22.944 1.00 91.06 127 PHE A CA 1
ATOM 988 C C . PHE A 1 127 ? -26.901 3.745 22.673 1.00 91.06 127 PHE A C 1
ATOM 990 O O . PHE A 1 127 ? -25.959 4.390 22.218 1.00 91.06 127 PHE A O 1
ATOM 997 N N . GLY A 1 128 ? -28.051 4.320 23.029 1.00 94.12 128 GLY A N 1
ATOM 998 C CA . GLY A 1 128 ? -28.179 5.771 23.087 1.00 94.12 128 GLY A CA 1
ATOM 999 C C . GLY A 1 128 ? -27.203 6.336 24.119 1.00 94.12 128 GLY A C 1
ATOM 1000 O O . GLY A 1 128 ? -27.244 5.948 25.289 1.00 94.12 128 GLY A O 1
ATOM 1001 N N . MET A 1 129 ? -26.333 7.250 23.696 1.00 94.94 129 MET A N 1
ATOM 1002 C CA . MET A 1 129 ? -25.362 7.905 24.572 1.00 94.94 129 MET A CA 1
ATOM 1003 C C . MET A 1 129 ? -25.533 9.417 24.485 1.00 94.94 129 MET A C 1
ATOM 1005 O O . MET A 1 129 ? -25.810 9.969 23.424 1.00 94.94 129 MET A O 1
ATOM 1009 N N . THR A 1 130 ? -25.354 10.105 25.607 1.00 95.06 130 THR A N 1
ATOM 1010 C CA . THR A 1 130 ? -25.350 11.568 25.657 1.00 95.06 130 THR A CA 1
ATOM 1011 C C . THR A 1 130 ? -24.169 12.043 26.479 1.00 95.06 130 THR A C 1
ATOM 1013 O O . THR A 1 130 ? -23.868 11.468 27.526 1.00 95.06 130 THR A O 1
ATOM 1016 N N . ALA A 1 131 ? -23.527 13.112 26.030 1.00 93.94 131 ALA A N 1
ATOM 1017 C CA . ALA A 1 131 ? -22.508 13.809 26.793 1.00 93.94 131 ALA A CA 1
ATOM 1018 C C . ALA A 1 131 ? -22.802 15.305 26.762 1.00 93.94 131 ALA A C 1
ATOM 1020 O O . ALA A 1 131 ? -23.157 15.853 25.716 1.00 93.94 131 ALA A O 1
ATOM 1021 N N . ASP A 1 132 ? -22.615 15.960 27.898 1.00 94.06 132 ASP A N 1
ATOM 1022 C CA . ASP A 1 132 ? -22.756 17.399 28.052 1.00 94.06 132 ASP A CA 1
ATOM 1023 C C . ASP A 1 132 ? -21.614 17.982 28.892 1.00 94.06 132 ASP A C 1
ATOM 1025 O O . ASP A 1 132 ? -20.880 17.255 29.571 1.00 94.06 132 ASP A O 1
ATOM 1029 N N . ASP A 1 133 ? -21.405 19.292 28.776 1.00 89.12 133 ASP A N 1
ATOM 1030 C CA . ASP A 1 133 ? -20.454 20.037 29.596 1.00 89.12 133 ASP A CA 1
ATOM 1031 C C . ASP A 1 133 ? -21.120 21.168 30.394 1.00 89.12 133 ASP A C 1
ATOM 1033 O O . ASP A 1 133 ? -22.289 21.514 30.214 1.00 89.12 133 ASP A O 1
ATOM 1037 N N . ASP A 1 134 ? -20.346 21.774 31.293 1.00 84.12 134 ASP A N 1
ATOM 1038 C CA . ASP A 1 134 ? -20.783 22.875 32.156 1.00 84.12 134 ASP A CA 1
ATOM 1039 C C . ASP A 1 134 ? -21.113 24.168 31.390 1.00 84.12 134 ASP A C 1
ATOM 1041 O O . ASP A 1 134 ? -21.706 25.091 31.952 1.00 84.12 134 ASP A O 1
ATOM 1045 N N . LYS A 1 135 ? -20.763 24.235 30.101 1.00 84.12 135 LYS A N 1
ATOM 1046 C CA . LYS A 1 135 ? -21.072 25.344 29.192 1.00 84.12 135 LYS A CA 1
ATOM 1047 C C . LYS A 1 135 ? -22.358 25.102 28.402 1.00 84.12 135 LYS A C 1
ATOM 1049 O O . LYS A 1 135 ? -22.741 25.961 27.608 1.00 84.12 135 LYS A O 1
ATOM 1054 N N . GLY A 1 136 ? -23.027 23.970 28.620 1.00 87.25 136 GLY A N 1
ATOM 1055 C CA . GLY A 1 136 ? -24.266 23.599 27.948 1.00 87.25 136 GLY A CA 1
ATOM 1056 C C . GLY A 1 136 ? -24.070 23.050 26.534 1.00 87.25 136 GLY A C 1
ATOM 1057 O O . GLY A 1 136 ? -25.051 22.938 25.798 1.00 87.25 136 GLY A O 1
ATOM 1058 N N . LEU A 1 137 ? -22.840 22.709 26.127 1.00 89.81 137 LEU A N 1
ATOM 1059 C CA . LEU A 1 137 ? -22.634 21.937 24.903 1.00 89.81 137 LEU A CA 1
ATOM 1060 C C . LEU A 1 137 ? -23.110 20.509 25.147 1.00 89.81 137 LEU A C 1
ATOM 1062 O O . LEU A 1 137 ? -22.798 19.922 26.178 1.00 89.81 137 LEU A O 1
ATOM 1066 N N . ARG A 1 138 ? -23.841 19.947 24.185 1.00 93.25 138 ARG A N 1
ATOM 1067 C CA . ARG A 1 138 ? -24.379 18.587 24.246 1.00 93.25 138 ARG A CA 1
ATOM 1068 C C . ARG A 1 138 ? -24.111 17.865 22.935 1.00 93.25 138 ARG A C 1
ATOM 1070 O O . ARG A 1 138 ? -24.205 18.464 21.864 1.00 93.25 138 ARG A O 1
ATOM 1077 N N . HIS A 1 139 ? -23.788 16.584 23.029 1.00 93.81 139 HIS A N 1
ATOM 1078 C CA . HIS A 1 139 ? -23.710 15.677 21.895 1.00 93.81 139 HIS A CA 1
ATOM 1079 C C . HIS A 1 139 ? -24.479 14.397 22.214 1.00 93.81 139 HIS A C 1
ATOM 1081 O O . HIS A 1 139 ? -24.449 13.913 23.348 1.00 93.81 139 HIS A O 1
ATOM 1087 N N . GLU A 1 140 ? -25.184 13.883 21.214 1.00 94.50 140 GLU A N 1
ATOM 1088 C CA . GLU A 1 140 ? -26.023 12.696 21.320 1.00 94.50 140 GLU A CA 1
ATOM 1089 C C . GLU A 1 140 ? -25.598 11.699 20.251 1.00 94.50 140 GLU A C 1
ATOM 1091 O O . GLU A 1 140 ? -25.393 12.073 19.097 1.00 94.50 140 GLU A O 1
ATOM 1096 N N . TRP A 1 141 ? -25.480 10.441 20.653 1.00 94.31 141 TRP A N 1
ATOM 1097 C CA . TRP A 1 141 ? -25.263 9.308 19.774 1.00 94.31 141 TRP A CA 1
ATOM 1098 C C . TRP A 1 141 ? -26.566 8.520 19.720 1.00 94.31 141 TRP A C 1
ATOM 1100 O O . TRP A 1 141 ? -27.074 8.099 20.767 1.00 94.31 141 TRP A O 1
ATOM 1110 N N . GLY A 1 142 ? -27.102 8.325 18.517 1.00 93.56 142 GLY A N 1
ATOM 1111 C CA . GLY A 1 142 ? -28.136 7.323 18.296 1.00 93.56 142 GLY A CA 1
ATOM 1112 C C . GLY A 1 142 ? -27.551 5.919 18.438 1.00 93.56 142 GLY A C 1
ATOM 1113 O O . GLY A 1 142 ? -26.357 5.702 18.226 1.00 93.56 142 GLY A O 1
ATOM 1114 N N . ALA A 1 143 ? -28.386 4.965 18.846 1.00 92.88 143 ALA A N 1
ATOM 1115 C CA . ALA A 1 143 ? -27.968 3.574 18.959 1.00 92.88 143 ALA A CA 1
ATOM 1116 C C . ALA A 1 143 ? -27.655 3.013 17.562 1.00 92.88 143 ALA A C 1
ATOM 1118 O O . ALA A 1 143 ? -28.530 2.996 16.705 1.00 92.88 143 ALA A O 1
ATOM 1119 N N . GLY A 1 144 ? -26.418 2.565 17.353 1.00 89.75 144 GLY A N 1
ATOM 1120 C CA . GLY A 1 144 ? -25.916 2.051 16.076 1.00 89.75 144 GLY A CA 1
ATOM 1121 C C . GLY A 1 144 ? -25.443 3.126 15.092 1.00 89.75 144 GLY A C 1
ATOM 1122 O O . GLY A 1 144 ? -24.787 2.790 14.114 1.00 89.75 144 GLY A O 1
ATOM 1123 N N . ASP A 1 145 ? -25.691 4.410 15.364 1.00 91.00 145 ASP A N 1
ATOM 1124 C CA . ASP A 1 145 ? -25.357 5.482 14.426 1.00 91.00 145 ASP A CA 1
ATOM 1125 C C . ASP A 1 145 ? -23.861 5.819 14.443 1.00 91.00 145 ASP A C 1
ATOM 1127 O O . ASP A 1 145 ? -23.249 6.022 15.500 1.00 91.00 145 ASP A O 1
ATOM 1131 N N . VAL A 1 146 ? -23.276 5.973 13.252 1.00 92.88 146 VAL A N 1
ATOM 1132 C CA . VAL A 1 146 ? -21.910 6.489 13.109 1.00 92.88 146 VAL A CA 1
ATOM 1133 C C . VAL A 1 146 ? -21.863 7.954 13.535 1.00 92.88 146 VAL A C 1
ATOM 1135 O O . VAL A 1 146 ? -22.492 8.833 12.940 1.00 92.88 146 VAL A O 1
ATOM 1138 N N . ASN A 1 147 ? -21.012 8.254 14.509 1.00 92.12 147 ASN A N 1
ATOM 1139 C CA . ASN A 1 147 ? -20.686 9.610 14.917 1.00 92.12 147 ASN A CA 1
ATOM 1140 C C . ASN A 1 147 ? -19.797 10.301 13.867 1.00 92.12 147 ASN A C 1
ATOM 1142 O O . ASN A 1 147 ? -18.568 10.361 13.971 1.00 92.12 147 ASN A O 1
ATOM 1146 N N . ILE A 1 148 ? -20.450 10.903 12.874 1.00 87.50 148 ILE A N 1
ATOM 1147 C CA . ILE A 1 148 ? -19.818 11.728 11.834 1.00 87.50 148 ILE A CA 1
ATOM 1148 C C . ILE A 1 148 ? -19.187 13.022 12.372 1.00 87.50 148 ILE A C 1
ATOM 1150 O O . ILE A 1 148 ? -18.464 13.699 11.648 1.00 87.50 148 ILE A O 1
ATOM 1154 N N . SER A 1 149 ? -19.459 13.392 13.631 1.00 85.88 149 SER A N 1
ATOM 1155 C CA . SER A 1 149 ? -18.843 14.559 14.277 1.00 85.88 149 SER A CA 1
ATOM 1156 C C . SER A 1 149 ? -17.456 14.254 14.849 1.00 85.88 149 SER A C 1
ATOM 1158 O O . SER A 1 149 ? -16.758 15.180 15.275 1.00 85.88 149 SER A O 1
ATOM 1160 N N . SER A 1 150 ? -17.043 12.983 14.872 1.00 88.06 150 SER A N 1
ATOM 1161 C CA . SER A 1 150 ? -15.679 12.607 15.227 1.00 88.06 150 SER A CA 1
ATOM 1162 C C . SER A 1 150 ? -14.696 13.101 14.169 1.00 88.06 150 SER A C 1
ATOM 1164 O O . SER A 1 150 ? -14.844 12.845 12.977 1.00 88.06 150 SER A O 1
ATOM 1166 N N . ARG A 1 151 ? -13.598 13.722 14.612 1.00 85.19 151 ARG A N 1
ATOM 1167 C CA . ARG A 1 151 ? -12.479 14.121 13.734 1.00 85.19 151 ARG A CA 1
ATOM 1168 C C . ARG A 1 151 ? -11.768 12.942 13.046 1.00 85.19 151 ARG A C 1
ATOM 1170 O O . ARG A 1 151 ? -10.905 13.155 12.188 1.00 85.19 151 ARG A O 1
ATOM 1177 N N . HIS A 1 152 ? -12.055 11.717 13.486 1.00 85.81 152 HIS A N 1
ATOM 1178 C CA . HIS A 1 152 ? -11.482 10.484 12.954 1.00 85.81 152 HIS A CA 1
ATOM 1179 C C . HIS A 1 152 ? -12.340 9.876 11.838 1.00 85.81 152 HIS A C 1
ATOM 1181 O O . HIS A 1 152 ? -11.835 9.054 11.083 1.00 85.81 152 HIS A O 1
ATOM 1187 N N . VAL A 1 153 ? -13.582 10.332 11.655 1.00 83.88 153 VAL A N 1
ATOM 1188 C CA . VAL A 1 153 ? -14.380 10.020 10.464 1.00 83.88 153 VAL A CA 1
ATOM 1189 C C . VAL A 1 153 ? -14.081 11.089 9.413 1.00 83.88 153 VAL A C 1
ATOM 1191 O O . VAL A 1 153 ? -14.575 12.212 9.481 1.00 83.88 153 VAL A O 1
ATOM 1194 N N . ARG A 1 154 ? -13.190 10.776 8.466 1.00 77.81 154 ARG A N 1
ATOM 1195 C CA . ARG A 1 154 ? -12.672 11.749 7.492 1.00 77.81 154 ARG A CA 1
ATOM 1196 C C . ARG A 1 154 ? -13.344 11.575 6.138 1.00 77.81 154 ARG A C 1
ATOM 1198 O O . ARG A 1 154 ? -12.795 10.921 5.251 1.00 77.81 154 ARG A O 1
ATOM 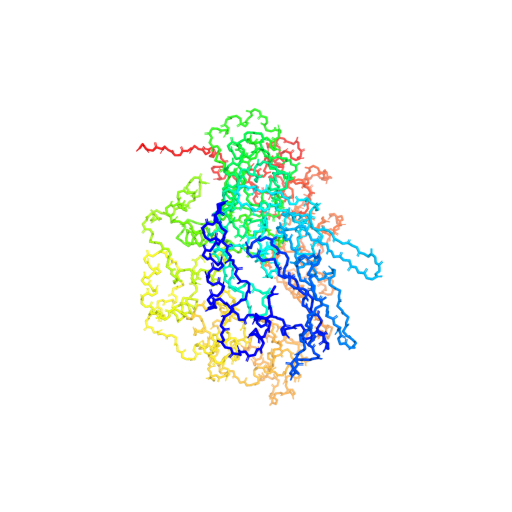1205 N N . THR A 1 155 ? -14.498 12.210 5.976 1.00 76.75 155 THR A N 1
ATOM 1206 C CA . THR A 1 155 ? -15.177 12.295 4.679 1.00 76.75 155 THR A CA 1
ATOM 1207 C C . THR A 1 155 ? -14.617 13.470 3.881 1.00 76.75 155 THR A C 1
ATOM 1209 O O . THR A 1 155 ? -14.323 14.540 4.422 1.00 76.75 155 THR A O 1
ATOM 1212 N N . ARG A 1 156 ? -14.387 13.274 2.582 1.00 72.12 156 ARG A N 1
ATOM 1213 C CA . ARG A 1 156 ? -13.734 14.284 1.738 1.00 72.12 156 ARG A CA 1
ATOM 1214 C C . ARG A 1 156 ? -14.723 15.338 1.254 1.00 72.12 156 ARG A C 1
ATOM 1216 O O . ARG A 1 156 ? -14.410 16.527 1.246 1.00 72.12 156 ARG A O 1
ATOM 1223 N N . SER A 1 157 ? -15.881 14.896 0.786 1.00 71.94 157 SER A N 1
ATOM 1224 C CA . SER A 1 157 ? -16.939 15.738 0.224 1.00 71.94 157 SER A CA 1
ATOM 1225 C C . SER A 1 157 ? -18.000 16.126 1.253 1.00 71.94 157 SER A C 1
ATOM 1227 O O . SER A 1 157 ? -18.941 16.836 0.910 1.00 71.94 157 SER A O 1
ATOM 1229 N N . GLY A 1 158 ? -17.858 15.669 2.504 1.00 72.12 158 GLY A N 1
ATOM 1230 C CA . GLY A 1 158 ? -18.911 15.768 3.512 1.00 72.12 158 GLY A CA 1
ATOM 1231 C C . GLY A 1 158 ? -20.063 14.786 3.278 1.00 72.12 158 GLY A C 1
ATOM 1232 O O . GLY A 1 158 ? -21.106 14.936 3.906 1.00 72.12 158 GLY A O 1
ATOM 1233 N N . SER A 1 159 ? -19.892 13.805 2.381 1.00 80.25 159 SER A N 1
ATOM 1234 C CA . SER A 1 159 ? -20.865 12.727 2.183 1.00 80.25 159 SER A CA 1
ATOM 1235 C C . SER A 1 159 ? -21.066 11.950 3.481 1.00 80.25 159 SER A C 1
ATOM 1237 O O . SER A 1 159 ? -20.098 11.640 4.176 1.00 80.25 159 SER A O 1
ATOM 1239 N N . SER A 1 160 ? -22.318 11.633 3.805 1.00 87.50 160 SER A N 1
ATOM 1240 C CA . SER A 1 160 ? -22.635 10.770 4.942 1.00 87.50 160 SER A CA 1
ATOM 1241 C C . SER A 1 160 ? -22.177 9.333 4.665 1.00 87.50 160 SER A C 1
ATOM 1243 O O . SER A 1 160 ? -22.328 8.874 3.527 1.00 87.50 160 SER A O 1
ATOM 1245 N N . PRO A 1 161 ? -21.648 8.615 5.674 1.00 93.44 161 PRO A N 1
ATOM 1246 C CA . PRO A 1 161 ? -21.398 7.184 5.564 1.00 93.44 161 PRO A CA 1
ATOM 1247 C C . PRO A 1 161 ? -22.673 6.428 5.169 1.00 93.44 161 PRO A C 1
ATOM 1249 O O . PRO A 1 161 ? -23.765 6.792 5.607 1.00 93.44 161 PRO A O 1
ATOM 1252 N N . VAL A 1 162 ? -22.533 5.388 4.349 1.00 95.50 162 VAL A N 1
ATOM 1253 C CA . VAL A 1 162 ? -23.649 4.540 3.898 1.00 95.50 162 VAL A CA 1
ATOM 1254 C C . VAL A 1 162 ? -23.466 3.141 4.464 1.00 95.50 162 VAL A C 1
ATOM 1256 O O . VAL A 1 162 ? -22.493 2.474 4.122 1.00 95.50 162 VAL A O 1
ATOM 1259 N N . GLU A 1 163 ? -24.389 2.720 5.322 1.00 95.56 163 GLU A N 1
ATOM 1260 C CA . GLU A 1 163 ? -24.367 1.407 5.968 1.00 95.56 163 GLU A CA 1
ATOM 1261 C C . GLU A 1 163 ? -24.748 0.281 5.011 1.00 95.56 163 GLU A C 1
ATOM 1263 O O . GLU A 1 163 ? -25.670 0.415 4.204 1.00 95.56 163 GLU A O 1
ATOM 1268 N N . ASP A 1 164 ? -24.057 -0.842 5.148 1.00 96.50 164 ASP A N 1
ATOM 1269 C CA . ASP A 1 164 ? -24.499 -2.141 4.675 1.00 96.50 164 ASP A CA 1
ATOM 1270 C C . ASP A 1 164 ? -25.015 -2.950 5.875 1.00 96.50 164 ASP A C 1
ATOM 1272 O O . ASP A 1 164 ? -24.230 -3.480 6.659 1.00 96.50 164 ASP A O 1
ATOM 1276 N N . GLU A 1 165 ? -26.341 -3.027 6.033 1.00 91.94 165 GLU A N 1
ATOM 1277 C CA . GLU A 1 165 ? -26.980 -3.654 7.206 1.00 91.94 165 GLU A CA 1
ATOM 1278 C C . GLU A 1 165 ? -26.620 -5.143 7.370 1.00 91.94 165 GLU A C 1
ATOM 1280 O O . GLU A 1 165 ? -26.644 -5.672 8.480 1.00 91.94 165 GLU A O 1
ATOM 1285 N N . ALA A 1 166 ? -26.299 -5.838 6.273 1.00 91.75 166 ALA A N 1
ATOM 1286 C CA . ALA A 1 166 ? -26.001 -7.268 6.292 1.00 91.75 166 ALA A CA 1
ATOM 1287 C C . ALA A 1 166 ? -24.628 -7.567 6.911 1.00 91.75 166 ALA A C 1
ATOM 1289 O O . ALA A 1 166 ? -24.465 -8.573 7.602 1.00 91.75 166 ALA A O 1
ATOM 1290 N N . THR A 1 167 ? -23.649 -6.698 6.661 1.00 92.56 167 THR A N 1
ATOM 1291 C CA . THR A 1 167 ? -22.259 -6.877 7.107 1.00 92.56 167 THR A CA 1
ATOM 1292 C C . THR A 1 167 ? -21.870 -5.965 8.269 1.00 92.56 167 THR A C 1
ATOM 1294 O O . THR A 1 167 ? -20.871 -6.230 8.939 1.00 92.56 167 THR A O 1
ATOM 1297 N N . GLY A 1 168 ? -22.638 -4.901 8.524 1.00 90.88 168 GLY A N 1
ATOM 1298 C CA . GLY A 1 168 ? -22.337 -3.901 9.546 1.00 90.88 168 GLY A CA 1
ATOM 1299 C C . GLY A 1 168 ? -21.113 -3.048 9.206 1.00 90.88 168 GLY A C 1
ATOM 1300 O O . GLY A 1 168 ? -20.372 -2.653 10.108 1.00 90.88 168 GLY A O 1
ATOM 1301 N N . ILE A 1 169 ? -20.854 -2.804 7.916 1.00 94.88 169 ILE A N 1
ATOM 1302 C CA . ILE A 1 169 ? -19.828 -1.854 7.464 1.00 94.88 169 ILE A CA 1
ATOM 1303 C C . ILE A 1 169 ? -20.472 -0.555 6.985 1.00 94.88 169 ILE A C 1
ATOM 1305 O O . ILE A 1 169 ? -21.613 -0.548 6.530 1.00 94.88 169 ILE A O 1
ATOM 1309 N N . TRP A 1 170 ? -19.705 0.536 6.978 1.00 95.94 170 TRP A N 1
ATOM 1310 C CA . TRP A 1 170 ? -20.146 1.794 6.370 1.00 95.94 170 TRP A CA 1
ATOM 1311 C C . TRP A 1 170 ? -19.187 2.244 5.276 1.00 95.94 170 TRP A C 1
ATOM 1313 O O . TRP A 1 170 ? -18.017 2.510 5.544 1.00 95.94 170 TRP A O 1
ATOM 1323 N N . TRP A 1 171 ? -19.690 2.410 4.056 1.00 96.38 171 TRP A N 1
ATOM 1324 C CA . TRP A 1 171 ? -18.948 3.008 2.950 1.00 96.38 171 TRP A CA 1
ATOM 1325 C C . TRP A 1 171 ? -18.746 4.506 3.180 1.00 96.38 171 TRP A C 1
ATOM 1327 O O . TRP A 1 171 ? -19.684 5.223 3.532 1.00 96.38 171 TRP A O 1
ATOM 1337 N N . VAL A 1 172 ? -17.530 4.995 2.935 1.00 94.25 172 VAL A N 1
ATOM 1338 C CA . VAL A 1 172 ? -17.160 6.413 3.052 1.00 94.25 172 VAL A CA 1
ATOM 1339 C C . VAL A 1 172 ? -16.329 6.877 1.860 1.00 94.25 172 VAL A C 1
ATOM 1341 O O . VAL A 1 172 ? -15.647 6.098 1.198 1.00 94.25 172 VAL A O 1
ATOM 1344 N N . ASP A 1 173 ? -16.341 8.180 1.592 1.00 90.56 173 ASP A N 1
ATOM 1345 C CA . ASP A 1 173 ? -15.636 8.796 0.463 1.00 90.56 173 ASP A CA 1
ATOM 1346 C C . ASP A 1 173 ? -14.177 9.205 0.779 1.00 90.56 173 ASP A C 1
ATOM 1348 O O . ASP A 1 173 ? -13.609 10.119 0.167 1.00 90.56 173 ASP A O 1
ATOM 1352 N N . GLY A 1 174 ? -13.579 8.554 1.776 1.00 88.62 174 GLY A N 1
ATOM 1353 C CA . GLY A 1 174 ? -12.276 8.900 2.327 1.00 88.62 174 GLY A CA 1
ATOM 1354 C C . GLY A 1 174 ? -11.759 7.838 3.292 1.00 88.62 174 GLY A C 1
ATOM 1355 O O . GLY A 1 174 ? -11.982 6.648 3.096 1.00 88.62 174 GLY A O 1
ATOM 1356 N N . TRP A 1 175 ? -11.052 8.265 4.335 1.00 88.25 175 TRP A N 1
ATOM 1357 C CA . TRP A 1 175 ? -10.477 7.351 5.323 1.00 88.25 175 TRP A CA 1
ATOM 1358 C C . TRP A 1 175 ? -11.502 7.028 6.409 1.00 88.25 175 TRP A C 1
ATOM 1360 O O . TRP A 1 175 ? -11.928 7.923 7.147 1.00 88.25 175 TRP A O 1
ATOM 1370 N N . GLY A 1 176 ? -11.867 5.751 6.509 1.00 90.88 176 GLY A N 1
ATOM 1371 C CA . GLY A 1 176 ? -12.729 5.226 7.556 1.00 90.88 176 GLY A CA 1
ATOM 1372 C C . GLY A 1 176 ? -11.909 4.561 8.667 1.00 90.88 176 GLY A C 1
ATOM 1373 O O . GLY A 1 176 ? -10.887 3.930 8.394 1.00 90.88 176 GLY A O 1
ATOM 1374 N N . PRO A 1 177 ? -12.275 4.749 9.941 1.00 92.88 177 PRO A N 1
ATOM 1375 C CA . PRO A 1 177 ? -11.578 4.110 11.048 1.00 92.88 177 PRO A CA 1
ATOM 1376 C C . PRO A 1 177 ? -11.913 2.615 11.143 1.00 92.88 177 PRO A C 1
ATOM 1378 O O . PRO A 1 177 ? -13.052 2.209 10.918 1.00 92.88 177 PRO A O 1
ATOM 1381 N N . VAL A 1 178 ? -10.925 1.818 11.553 1.00 93.50 178 VAL A N 1
ATOM 1382 C CA . VAL A 1 178 ? -11.152 0.454 12.056 1.00 93.50 178 VAL A CA 1
ATOM 1383 C C . VAL A 1 178 ? -11.345 0.552 13.567 1.00 93.50 178 VAL A C 1
ATOM 1385 O O . VAL A 1 178 ? -10.506 1.122 14.275 1.00 93.50 178 VAL A O 1
ATOM 1388 N N . LEU A 1 179 ? -12.482 0.062 14.052 1.00 94.94 179 LEU A N 1
ATOM 1389 C CA . LEU A 1 179 ? -12.939 0.246 15.426 1.00 94.94 179 LEU A CA 1
ATOM 1390 C C . LEU A 1 179 ? -12.793 -1.045 16.221 1.00 94.94 179 LEU A C 1
ATOM 1392 O O . LEU A 1 179 ? -12.948 -2.134 15.680 1.00 94.94 179 LEU A O 1
ATOM 1396 N N . SER A 1 180 ? -12.544 -0.903 17.518 1.00 93.88 180 SER A N 1
ATOM 1397 C CA . SER A 1 180 ? -12.661 -1.978 18.499 1.00 93.88 180 SER A CA 1
ATOM 1398 C C . SER A 1 180 ? -13.891 -1.690 19.346 1.00 93.88 180 SER A C 1
ATOM 1400 O O . SER A 1 180 ? -13.855 -0.772 20.165 1.00 93.88 180 SER A O 1
ATOM 1402 N N . ASP A 1 181 ? -14.965 -2.451 19.152 1.00 91.31 181 ASP A N 1
ATOM 1403 C CA . ASP A 1 181 ? -16.226 -2.282 19.890 1.00 91.31 181 ASP A CA 1
ATOM 1404 C C . ASP A 1 181 ? -16.758 -0.831 19.864 1.00 91.31 181 ASP A C 1
ATOM 1406 O O . ASP A 1 181 ? -17.091 -0.220 20.877 1.00 91.31 181 ASP A O 1
ATOM 1410 N N . GLY A 1 182 ? -16.741 -0.233 18.670 1.00 93.88 182 GLY A N 1
ATOM 1411 C CA . GLY A 1 182 ? -17.205 1.127 18.397 1.00 93.88 182 GLY A CA 1
ATOM 1412 C C . GLY A 1 182 ? -16.242 2.253 18.791 1.00 93.88 182 GLY A C 1
ATOM 1413 O O . GLY A 1 182 ? -16.507 3.425 18.497 1.00 93.88 182 GLY A O 1
ATOM 1414 N N . ILE A 1 183 ? -15.098 1.920 19.395 1.00 93.75 183 ILE A N 1
ATOM 1415 C CA . ILE A 1 183 ? -14.069 2.872 19.824 1.00 93.75 183 ILE A CA 1
ATOM 1416 C C . ILE A 1 183 ? -12.919 2.903 18.812 1.00 93.75 183 ILE A C 1
ATOM 1418 O O . ILE A 1 183 ? -12.425 1.867 18.363 1.00 93.75 183 ILE A O 1
ATOM 1422 N N . TRP A 1 184 ? -12.456 4.103 18.468 1.00 94.19 184 TRP A N 1
ATOM 1423 C CA . TRP A 1 184 ? -11.305 4.286 17.585 1.00 94.19 184 TRP A CA 1
ATOM 1424 C C . TRP A 1 184 ? -9.975 3.880 18.241 1.00 94.19 184 TRP A C 1
ATOM 1426 O O . TRP A 1 184 ? -9.671 4.316 19.352 1.00 94.19 184 TRP A O 1
ATOM 1436 N N . ALA A 1 185 ? -9.156 3.109 17.512 1.00 89.88 185 ALA A N 1
ATOM 1437 C CA . ALA A 1 185 ? -7.860 2.597 17.971 1.00 89.88 185 ALA A CA 1
ATOM 1438 C C . ALA A 1 185 ? -6.725 2.773 16.930 1.00 89.88 185 ALA A C 1
ATOM 1440 O O . ALA A 1 185 ? -6.058 1.813 16.538 1.00 89.88 185 ALA A O 1
ATOM 1441 N N . GLU A 1 186 ? -6.521 4.015 16.467 1.00 88.81 186 GLU A N 1
ATOM 1442 C CA . GLU A 1 186 ? -5.405 4.452 15.596 1.00 88.81 186 GLU A CA 1
ATOM 1443 C C . GLU A 1 186 ? -5.184 3.630 14.310 1.00 88.81 186 GLU A C 1
ATOM 1445 O O . GLU A 1 186 ? -4.090 3.618 13.749 1.00 88.81 186 GLU A O 1
ATOM 1450 N N . SER A 1 187 ? -6.236 2.994 13.799 1.00 89.12 187 SER A N 1
ATOM 1451 C CA . SER A 1 187 ? -6.216 2.240 12.546 1.00 89.12 187 SER A CA 1
ATOM 1452 C C . SER A 1 187 ? -7.251 2.792 11.566 1.00 89.12 187 SER A C 1
ATOM 1454 O O . SER A 1 187 ? -8.310 3.281 11.974 1.00 89.12 187 SER A O 1
ATOM 1456 N N . PHE A 1 188 ? -6.926 2.747 10.275 1.00 88.75 188 PHE A N 1
ATOM 1457 C CA . PHE A 1 188 ? -7.751 3.276 9.194 1.00 88.75 188 PHE A CA 1
ATOM 1458 C C . PHE A 1 188 ? -7.723 2.352 7.983 1.00 88.75 188 PHE A C 1
ATOM 1460 O O . PHE A 1 188 ? -6.689 1.768 7.664 1.00 88.75 188 PHE A O 1
ATOM 1467 N N . LEU A 1 189 ? -8.841 2.320 7.268 1.00 87.88 189 LEU A N 1
ATOM 1468 C CA . LEU A 1 189 ? -9.000 1.701 5.965 1.00 87.88 189 LEU A CA 1
ATOM 1469 C C . LEU A 1 189 ? -9.586 2.742 5.003 1.00 87.88 189 LEU A C 1
ATOM 1471 O O . LEU A 1 189 ? -10.443 3.549 5.373 1.00 87.88 189 LEU A O 1
ATOM 1475 N N . TYR A 1 190 ? -9.087 2.792 3.770 1.00 88.38 190 TYR A N 1
ATOM 1476 C CA . TYR A 1 190 ? -9.654 3.703 2.782 1.00 88.38 190 TYR A CA 1
ATOM 1477 C C . TYR A 1 190 ? -10.980 3.142 2.264 1.00 88.38 190 TYR A C 1
ATOM 1479 O O . TYR A 1 190 ? -11.039 2.003 1.815 1.00 88.38 190 TYR A O 1
ATOM 1487 N N . GLY A 1 191 ? -12.032 3.956 2.286 1.00 91.88 191 GLY A N 1
ATOM 1488 C CA . GLY A 1 191 ? -13.314 3.644 1.664 1.00 91.88 191 GLY A CA 1
ATOM 1489 C C . GLY A 1 191 ? -14.363 3.016 2.580 1.00 91.88 191 GLY A C 1
ATOM 1490 O O . GLY A 1 191 ? -15.534 3.044 2.213 1.00 91.88 191 GLY A O 1
ATOM 1491 N N . ALA A 1 192 ? -14.001 2.516 3.767 1.00 94.69 192 ALA A N 1
ATOM 1492 C CA . ALA A 1 192 ? -14.969 1.917 4.688 1.00 94.69 192 ALA A CA 1
ATOM 1493 C C . ALA A 1 192 ? -14.626 2.109 6.175 1.00 94.69 192 ALA A C 1
ATOM 1495 O O . ALA A 1 192 ? -13.460 2.201 6.558 1.00 94.69 192 ALA A O 1
ATOM 1496 N N . ILE A 1 193 ? -15.666 2.148 7.008 1.00 95.44 193 ILE A N 1
ATOM 1497 C CA . ILE A 1 193 ? -15.621 2.033 8.470 1.00 95.44 193 ILE A CA 1
ATOM 1498 C C . ILE A 1 193 ? -15.982 0.593 8.825 1.00 95.44 193 ILE A C 1
ATOM 1500 O O . ILE A 1 193 ? -17.018 0.100 8.377 1.00 95.44 193 ILE A O 1
ATOM 1504 N N . ILE A 1 194 ? -15.152 -0.059 9.638 1.00 95.44 194 ILE A N 1
ATOM 1505 C CA . ILE A 1 194 ? -15.362 -1.447 10.065 1.00 95.44 194 ILE A CA 1
ATOM 1506 C C . ILE A 1 194 ? -15.318 -1.501 11.587 1.00 95.44 194 ILE A C 1
ATOM 1508 O O . ILE A 1 194 ? -14.350 -1.042 12.199 1.00 95.44 194 ILE A O 1
ATOM 1512 N N . ASN A 1 195 ? -16.361 -2.067 12.195 1.00 94.94 195 ASN A N 1
ATOM 1513 C CA . ASN A 1 195 ? -16.406 -2.310 13.629 1.00 94.94 195 ASN A CA 1
ATOM 1514 C C . ASN A 1 195 ? -16.055 -3.762 13.951 1.00 94.94 195 ASN A C 1
ATOM 1516 O O . ASN A 1 195 ? -16.793 -4.679 13.602 1.00 94.94 195 ASN A O 1
ATOM 1520 N N . LEU A 1 196 ? -14.931 -3.967 14.632 1.00 93.94 196 LEU A N 1
ATOM 1521 C CA . LEU A 1 196 ? -14.491 -5.281 15.071 1.00 93.94 196 LEU A CA 1
ATOM 1522 C C . LEU A 1 196 ? -15.051 -5.572 16.467 1.00 93.94 196 LEU A C 1
ATOM 1524 O O . LEU A 1 196 ? -14.711 -4.896 17.444 1.00 93.94 196 LEU A O 1
ATOM 1528 N N . THR A 1 197 ? -15.918 -6.580 16.551 1.00 90.12 197 THR A N 1
ATOM 1529 C CA . THR A 1 197 ? -16.669 -6.953 17.761 1.00 90.12 197 THR A CA 1
ATOM 1530 C C . THR A 1 197 ? -16.650 -8.459 17.997 1.00 90.12 197 THR A C 1
ATOM 1532 O O . THR A 1 197 ? -16.493 -9.240 17.060 1.00 90.12 197 THR A O 1
ATOM 1535 N N . GLY A 1 198 ? -16.881 -8.877 19.243 1.00 87.06 198 GLY A N 1
ATOM 1536 C CA . GLY A 1 198 ? -16.986 -10.289 19.611 1.00 87.06 198 GLY A CA 1
ATOM 1537 C C . GLY A 1 198 ? -15.732 -11.090 19.254 1.00 87.06 198 GLY A C 1
ATOM 1538 O O . GLY A 1 198 ? -14.626 -10.696 19.620 1.00 87.06 198 GLY A O 1
ATOM 1539 N N . ASP A 1 199 ? -15.903 -12.174 18.494 1.00 87.25 199 ASP A N 1
ATOM 1540 C CA . ASP A 1 199 ? -14.802 -13.027 18.018 1.00 87.25 199 ASP A CA 1
ATOM 1541 C C . ASP A 1 199 ? -13.783 -12.285 17.138 1.00 87.25 199 ASP A C 1
ATOM 1543 O O . ASP A 1 199 ? -12.651 -12.736 16.991 1.00 87.25 199 ASP A O 1
ATOM 1547 N N . GLN A 1 200 ? -14.169 -11.141 16.566 1.00 92.50 200 GLN A N 1
ATOM 1548 C CA . GLN A 1 200 ? -13.321 -10.336 15.685 1.00 92.50 200 GLN A CA 1
ATOM 1549 C C . GLN A 1 200 ? -12.532 -9.259 16.433 1.00 92.50 200 GLN A C 1
ATOM 1551 O O . GLN A 1 200 ? -11.842 -8.462 15.800 1.00 92.50 200 GLN A O 1
ATOM 1556 N N . LEU A 1 201 ? -12.638 -9.193 17.767 1.00 90.19 201 LEU A N 1
ATOM 1557 C CA . LEU A 1 201 ? -11.972 -8.162 18.560 1.00 90.19 201 LEU A CA 1
ATOM 1558 C C . LEU A 1 201 ? -10.458 -8.121 18.280 1.00 90.19 201 LEU A C 1
ATOM 1560 O O . LEU A 1 201 ? -9.774 -9.144 18.383 1.00 90.19 201 LEU A O 1
ATOM 1564 N N . PRO A 1 202 ? -9.903 -6.933 17.982 1.00 92.88 202 PRO A N 1
ATOM 1565 C CA . PRO A 1 202 ? -8.499 -6.803 17.654 1.00 92.88 202 PRO A CA 1
ATOM 1566 C C . PRO A 1 202 ? -7.632 -6.923 18.906 1.00 92.88 202 PRO A C 1
ATOM 1568 O O . PRO A 1 202 ? -8.025 -6.597 20.031 1.00 92.88 202 PRO A O 1
ATOM 1571 N N . LYS A 1 203 ? -6.372 -7.295 18.703 1.00 90.56 203 LYS A N 1
ATOM 1572 C CA . LYS A 1 203 ? -5.353 -7.208 19.743 1.00 90.56 203 LYS A CA 1
ATOM 1573 C C . LYS A 1 203 ? -4.882 -5.766 19.858 1.00 90.56 203 LYS A C 1
ATOM 1575 O O . LYS A 1 203 ? -4.339 -5.207 18.909 1.00 90.56 203 LYS A O 1
ATOM 1580 N N . LEU A 1 204 ? -5.047 -5.168 21.032 1.00 88.88 204 LEU A N 1
ATOM 1581 C CA . LEU A 1 204 ? -4.678 -3.775 21.288 1.00 88.88 204 LEU A CA 1
ATOM 1582 C C . LEU A 1 204 ? -3.346 -3.648 22.041 1.00 88.88 204 LEU A C 1
ATOM 1584 O O . LEU A 1 204 ? -2.892 -4.573 22.719 1.00 88.88 204 LEU A O 1
ATOM 1588 N N . THR A 1 205 ? -2.737 -2.464 21.972 1.00 85.25 205 THR A N 1
ATOM 1589 C CA . THR A 1 205 ? -1.686 -2.043 22.908 1.00 85.25 205 THR A CA 1
ATOM 1590 C C . THR A 1 205 ? -2.192 -2.034 24.354 1.00 85.25 205 THR A C 1
ATOM 1592 O O . THR A 1 205 ? -3.393 -1.965 24.615 1.00 85.25 205 THR A O 1
ATOM 1595 N N . ILE A 1 206 ? -1.272 -2.054 25.328 1.00 76.69 206 ILE A N 1
ATOM 1596 C CA . ILE A 1 206 ? -1.621 -2.008 26.763 1.00 76.69 206 ILE A CA 1
ATOM 1597 C C . ILE A 1 206 ? -2.442 -0.751 27.101 1.00 76.69 206 ILE A C 1
ATOM 1599 O O . ILE A 1 206 ? -3.393 -0.826 27.876 1.00 76.69 206 ILE A O 1
ATOM 1603 N N . ASP A 1 207 ? -2.103 0.392 26.497 1.00 78.81 207 ASP A N 1
ATOM 1604 C CA . ASP A 1 207 ? -2.837 1.656 26.646 1.00 78.81 207 ASP A CA 1
ATOM 1605 C C . ASP A 1 207 ? -4.110 1.743 25.784 1.00 78.81 207 ASP A C 1
ATOM 1607 O O . ASP A 1 207 ? -4.829 2.738 25.861 1.00 78.81 207 ASP A O 1
ATOM 1611 N N . ARG A 1 208 ? -4.396 0.697 24.993 1.00 82.00 208 ARG A N 1
ATOM 1612 C CA . ARG A 1 208 ? -5.576 0.520 24.133 1.00 82.00 208 ARG A CA 1
ATOM 1613 C C . ARG A 1 208 ? -5.764 1.589 23.062 1.00 82.00 208 ARG A C 1
ATOM 1615 O O . ARG A 1 208 ? -6.866 1.763 22.555 1.00 82.00 208 ARG A O 1
ATOM 1622 N N . ARG A 1 209 ? -4.695 2.304 22.714 1.00 84.75 209 ARG A N 1
ATOM 1623 C CA . ARG A 1 209 ? -4.739 3.348 21.685 1.00 84.75 209 ARG A CA 1
ATOM 1624 C C . ARG A 1 209 ? -4.584 2.813 20.277 1.00 84.75 209 ARG A C 1
ATOM 1626 O O . ARG A 1 209 ? -5.120 3.419 19.361 1.00 84.75 209 ARG A O 1
ATOM 1633 N N . ARG A 1 210 ? -3.853 1.711 20.105 1.00 89.06 210 ARG A N 1
ATOM 1634 C CA . ARG A 1 210 ? -3.477 1.204 18.787 1.00 89.06 210 ARG A CA 1
ATOM 1635 C C . ARG A 1 210 ? -3.806 -0.272 18.646 1.00 89.06 210 ARG A C 1
ATOM 1637 O O . ARG A 1 210 ? -3.507 -1.065 19.541 1.00 89.06 210 ARG A O 1
ATOM 1644 N N . ILE A 1 211 ? -4.346 -0.639 17.491 1.00 90.19 211 ILE A N 1
ATOM 1645 C CA . ILE A 1 211 ? -4.445 -2.034 17.062 1.00 90.19 211 ILE A CA 1
ATOM 1646 C C . ILE A 1 211 ? -3.043 -2.560 16.719 1.00 90.19 211 ILE A C 1
ATOM 1648 O O . ILE A 1 211 ? -2.278 -1.929 15.991 1.00 90.19 211 ILE A O 1
ATOM 1652 N N . LEU A 1 212 ? -2.680 -3.700 17.300 1.00 88.88 212 LEU A N 1
ATOM 1653 C CA . LEU A 1 212 ? -1.456 -4.441 16.994 1.00 88.88 212 LEU A CA 1
ATOM 1654 C C . LEU A 1 212 ? -1.693 -5.497 15.918 1.00 88.88 212 LEU A C 1
ATOM 1656 O O . LEU A 1 212 ? -0.807 -5.733 15.108 1.00 88.88 212 LEU A O 1
ATOM 1660 N N . GLU A 1 213 ? -2.857 -6.140 15.955 1.00 91.56 213 GLU A N 1
ATOM 1661 C CA . GLU A 1 213 ? -3.205 -7.273 15.102 1.00 91.56 213 GLU A CA 1
ATOM 1662 C C . GLU A 1 213 ? -4.731 -7.392 15.034 1.00 91.56 213 GLU A C 1
ATOM 1664 O O . GLU A 1 213 ? -5.413 -7.185 16.044 1.00 91.56 213 GLU A O 1
ATOM 1669 N N . PHE A 1 214 ? -5.261 -7.702 13.856 1.00 93.31 214 PHE A N 1
ATOM 1670 C CA . PHE A 1 214 ? -6.672 -7.999 13.618 1.00 93.31 214 PHE A CA 1
ATOM 1671 C C . PHE A 1 214 ? -6.802 -8.923 12.403 1.00 93.31 214 PHE A C 1
ATOM 1673 O O . PHE A 1 214 ? -5.847 -9.075 11.640 1.00 93.31 214 PHE A O 1
ATOM 1680 N N . ASP A 1 215 ? -7.966 -9.547 12.234 1.00 92.56 215 ASP A N 1
ATOM 1681 C CA . ASP A 1 215 ? -8.235 -10.426 11.096 1.00 92.56 215 ASP A CA 1
ATOM 1682 C C . ASP A 1 215 ? -8.488 -9.595 9.823 1.00 92.56 215 ASP A C 1
ATOM 1684 O O . ASP A 1 215 ? -9.597 -9.132 9.552 1.00 92.56 215 ASP A O 1
ATOM 1688 N N . GLU A 1 216 ? -7.431 -9.369 9.043 1.00 89.81 216 GLU A N 1
ATOM 1689 C CA . GLU A 1 216 ? -7.524 -8.684 7.749 1.00 89.81 216 GLU A CA 1
ATOM 1690 C C . GLU A 1 216 ? -8.401 -9.459 6.752 1.00 89.81 216 GLU A C 1
ATOM 1692 O O . GLU A 1 216 ? -9.142 -8.844 5.986 1.00 89.81 216 GLU A O 1
ATOM 1697 N N . ALA A 1 217 ? -8.397 -10.797 6.805 1.00 90.38 217 ALA A N 1
ATOM 1698 C CA . ALA A 1 217 ? -9.206 -11.628 5.915 1.00 90.38 217 ALA A CA 1
ATOM 1699 C C . ALA A 1 217 ? -10.704 -11.506 6.231 1.00 90.38 217 ALA A C 1
ATOM 1701 O O . ALA A 1 217 ? -11.534 -11.534 5.318 1.00 90.38 217 ALA A O 1
ATOM 1702 N N . TYR A 1 218 ? -11.065 -11.325 7.506 1.00 92.94 218 TYR A N 1
ATOM 1703 C CA . TYR A 1 218 ? -12.423 -10.955 7.898 1.00 92.94 218 TYR A CA 1
ATOM 1704 C C . TYR A 1 218 ? -12.830 -9.620 7.267 1.00 92.94 218 TYR A C 1
ATOM 1706 O O . TYR A 1 218 ? -13.880 -9.562 6.628 1.00 92.94 218 TYR A O 1
ATOM 1714 N N . CYS A 1 219 ? -11.997 -8.580 7.395 1.00 92.62 219 CYS A N 1
ATOM 1715 C CA . CYS A 1 219 ? -12.253 -7.256 6.819 1.00 92.62 219 CYS A CA 1
ATOM 1716 C C . CYS A 1 219 ? -12.422 -7.305 5.292 1.00 92.62 219 CYS A C 1
ATOM 1718 O O . CYS A 1 219 ? -13.367 -6.723 4.755 1.00 92.62 219 CYS A O 1
ATOM 1720 N N . ASP A 1 220 ? -11.549 -8.030 4.590 1.00 91.19 220 ASP A N 1
ATOM 1721 C CA . ASP A 1 220 ? -11.651 -8.230 3.142 1.00 91.19 220 ASP A CA 1
ATOM 1722 C C . ASP A 1 220 ? -12.951 -8.948 2.768 1.00 91.19 220 ASP A C 1
ATOM 1724 O O . ASP A 1 220 ? -13.664 -8.534 1.856 1.00 91.19 220 ASP A O 1
ATOM 1728 N N . ARG A 1 221 ? -13.321 -9.999 3.505 1.00 93.69 221 ARG A N 1
ATOM 1729 C CA . ARG A 1 221 ? -14.549 -10.746 3.232 1.00 93.69 221 ARG A CA 1
ATOM 1730 C C . ARG A 1 221 ? -15.802 -9.886 3.421 1.00 93.69 221 ARG A C 1
ATOM 1732 O O . ARG A 1 221 ? -16.635 -9.861 2.520 1.00 93.69 221 ARG A O 1
ATOM 1739 N N . VAL A 1 222 ? -15.933 -9.163 4.537 1.00 94.94 222 VAL A N 1
ATOM 1740 C CA . VAL A 1 222 ? -17.128 -8.330 4.785 1.00 94.94 222 VAL A CA 1
ATOM 1741 C C . VAL A 1 222 ? -17.221 -7.145 3.823 1.00 94.94 222 VAL A C 1
ATOM 1743 O O . VAL A 1 222 ? -18.313 -6.777 3.405 1.00 94.94 222 VAL A O 1
ATOM 1746 N N . THR A 1 223 ? -16.089 -6.577 3.395 1.00 94.94 223 THR A N 1
ATOM 1747 C CA . THR A 1 223 ? -16.092 -5.510 2.379 1.00 94.94 223 THR A CA 1
ATOM 1748 C C . THR A 1 223 ? -16.489 -6.019 0.995 1.00 94.94 223 THR A C 1
ATOM 1750 O O . THR A 1 223 ? -17.219 -5.322 0.289 1.00 94.94 223 THR A O 1
ATOM 1753 N N . LEU A 1 224 ? -16.087 -7.238 0.621 1.00 94.94 224 LEU A N 1
ATOM 1754 C CA . LEU A 1 224 ? -16.555 -7.900 -0.601 1.00 94.94 224 LEU A CA 1
ATOM 1755 C C . LEU A 1 224 ? -18.053 -8.250 -0.532 1.00 94.94 224 LEU A C 1
ATOM 1757 O O . LEU A 1 224 ? -18.777 -8.026 -1.501 1.00 94.94 224 LEU A O 1
ATOM 1761 N N . GLU A 1 225 ? -18.539 -8.755 0.605 1.00 96.31 225 GLU A N 1
ATOM 1762 C CA . GLU A 1 225 ? -19.964 -9.057 0.825 1.00 96.31 225 GLU A CA 1
ATOM 1763 C C . GLU A 1 225 ? -20.848 -7.796 0.713 1.00 96.31 225 GLU A C 1
ATOM 1765 O O . GLU A 1 225 ? -21.971 -7.878 0.218 1.00 96.31 225 GLU A O 1
ATOM 1770 N N . ALA A 1 226 ? -20.317 -6.621 1.070 1.00 97.12 226 ALA A N 1
ATOM 1771 C CA . ALA A 1 226 ? -21.008 -5.329 1.033 1.00 97.12 226 ALA A CA 1
ATOM 1772 C C . ALA A 1 226 ? -20.957 -4.588 -0.323 1.00 97.12 226 ALA A C 1
ATOM 1774 O O . ALA A 1 226 ? -21.433 -3.448 -0.440 1.00 97.12 226 ALA A O 1
ATOM 1775 N N . ILE A 1 227 ? -20.391 -5.199 -1.373 1.00 97.38 227 ILE A N 1
ATOM 1776 C CA . ILE A 1 227 ? -20.356 -4.625 -2.732 1.00 97.38 227 ILE A CA 1
ATOM 1777 C C . ILE A 1 227 ? -21.747 -4.230 -3.266 1.00 97.38 227 ILE A C 1
ATOM 1779 O O . ILE A 1 227 ? -21.832 -3.171 -3.897 1.00 97.38 227 ILE A O 1
ATOM 1783 N N . PRO A 1 228 ? -22.847 -4.979 -3.032 1.00 97.19 228 PRO A N 1
ATOM 1784 C CA . PRO A 1 228 ? -24.178 -4.576 -3.492 1.00 97.19 228 PRO A CA 1
ATOM 1785 C C . PRO A 1 228 ? -24.579 -3.164 -3.037 1.00 97.19 228 PRO A C 1
ATOM 1787 O O . PRO A 1 228 ? -25.134 -2.394 -3.825 1.00 97.19 228 PRO A O 1
ATOM 1790 N N . THR A 1 229 ? -24.228 -2.785 -1.805 1.00 97.56 229 THR A N 1
ATOM 1791 C CA . THR A 1 229 ? -24.445 -1.435 -1.265 1.00 97.56 229 THR A CA 1
ATOM 1792 C C . THR A 1 229 ? -23.503 -0.412 -1.907 1.00 97.56 229 THR A C 1
ATOM 1794 O O . THR A 1 229 ? -23.931 0.705 -2.226 1.00 97.56 229 THR A O 1
ATOM 1797 N N . ALA A 1 230 ? -22.256 -0.807 -2.197 1.00 96.88 230 ALA A N 1
ATOM 1798 C CA . ALA A 1 230 ? -21.260 0.001 -2.907 1.00 96.88 230 ALA A CA 1
ATOM 1799 C C . ALA A 1 230 ? -21.747 0.437 -4.304 1.00 96.88 230 ALA A C 1
ATOM 1801 O O . ALA A 1 230 ? -21.678 1.616 -4.654 1.00 96.88 230 ALA A O 1
ATOM 1802 N N . ILE A 1 231 ? -22.303 -0.502 -5.082 1.00 96.81 231 ILE A N 1
ATOM 1803 C CA . ILE A 1 231 ? -22.866 -0.262 -6.427 1.00 96.81 231 ILE A CA 1
ATOM 1804 C C . ILE A 1 231 ? -24.337 0.195 -6.403 1.00 96.81 231 ILE A C 1
ATOM 1806 O O . ILE A 1 231 ? -24.981 0.319 -7.449 1.00 96.81 231 ILE A O 1
ATOM 1810 N N . GLY A 1 232 ? -24.880 0.431 -5.209 1.00 96.06 232 GLY A N 1
ATOM 1811 C CA . GLY A 1 232 ? -26.230 0.916 -4.954 1.00 96.06 232 GLY A CA 1
ATOM 1812 C C . GLY A 1 232 ? -26.207 2.296 -4.303 1.00 96.06 232 GLY A C 1
ATOM 1813 O O . GLY A 1 232 ? -25.917 3.299 -4.955 1.00 96.06 232 GLY A O 1
ATOM 1814 N N . ALA A 1 233 ? -26.533 2.347 -3.011 1.00 95.75 233 ALA A N 1
ATOM 1815 C CA . ALA A 1 233 ? -26.692 3.589 -2.254 1.00 95.75 233 ALA A CA 1
ATOM 1816 C C . ALA A 1 233 ? -25.395 4.417 -2.142 1.00 95.75 233 ALA A C 1
ATOM 1818 O O . ALA A 1 233 ? -25.450 5.648 -2.125 1.00 95.75 233 ALA A O 1
ATOM 1819 N N . ALA A 1 234 ? -24.226 3.770 -2.125 1.00 96.00 234 ALA A N 1
ATOM 1820 C CA . ALA A 1 234 ? -22.934 4.449 -2.007 1.00 96.00 234 ALA A CA 1
ATOM 1821 C C . ALA A 1 234 ? -22.315 4.861 -3.361 1.00 96.00 234 ALA A C 1
ATOM 1823 O O . ALA A 1 234 ? -21.323 5.599 -3.393 1.00 96.00 234 ALA A O 1
ATOM 1824 N N . TRP A 1 235 ? -22.911 4.461 -4.495 1.00 95.50 235 TRP A N 1
ATOM 1825 C CA . TRP A 1 235 ? -22.309 4.642 -5.824 1.00 95.50 235 TRP A CA 1
ATOM 1826 C C . TRP A 1 235 ? -22.013 6.107 -6.172 1.00 95.50 235 TRP A C 1
ATOM 1828 O O . TRP A 1 235 ? -21.078 6.397 -6.914 1.00 95.50 235 TRP A O 1
ATOM 1838 N N . GLN A 1 236 ? -22.765 7.052 -5.600 1.00 92.50 236 GLN A N 1
ATOM 1839 C CA . GLN A 1 236 ? -22.565 8.490 -5.812 1.00 92.50 236 GLN A CA 1
ATOM 1840 C C . GLN A 1 236 ? -21.142 8.981 -5.486 1.00 92.50 236 GLN A C 1
ATOM 1842 O O . GLN A 1 236 ? -20.685 9.941 -6.105 1.00 92.50 236 GLN A O 1
ATOM 1847 N N . PHE A 1 237 ? -20.441 8.325 -4.552 1.00 93.00 237 PHE A N 1
ATOM 1848 C CA . PHE A 1 237 ? -19.041 8.616 -4.236 1.00 93.00 237 PHE A CA 1
ATOM 1849 C C . PHE A 1 237 ? -18.103 7.451 -4.574 1.00 93.00 237 PHE A C 1
ATOM 1851 O O . PHE A 1 237 ? -17.007 7.713 -5.070 1.00 93.00 237 PHE A O 1
ATOM 1858 N N . VAL A 1 238 ? -18.531 6.192 -4.401 1.00 94.62 238 VAL A N 1
ATOM 1859 C CA . VAL A 1 238 ? -17.733 5.003 -4.766 1.00 94.62 238 VAL A CA 1
ATOM 1860 C C . VAL A 1 238 ? -17.464 4.961 -6.272 1.00 94.62 238 VAL A C 1
ATOM 1862 O O . VAL A 1 238 ? -16.334 4.752 -6.699 1.00 94.62 238 VAL A O 1
ATOM 1865 N N . GLY A 1 239 ? -18.474 5.260 -7.093 1.00 93.19 239 GLY A N 1
ATOM 1866 C CA . GLY A 1 239 ? -18.395 5.301 -8.557 1.00 93.19 239 GLY A CA 1
ATOM 1867 C C . GLY A 1 239 ? -17.704 6.543 -9.123 1.00 93.19 239 GLY A C 1
ATOM 1868 O O . GLY A 1 239 ? -17.939 6.922 -10.273 1.00 93.19 239 GLY A O 1
ATOM 1869 N N . THR A 1 240 ? -16.891 7.237 -8.326 1.00 90.69 240 THR A N 1
ATOM 1870 C CA . THR A 1 240 ? -16.107 8.385 -8.788 1.00 90.69 240 THR A CA 1
ATOM 1871 C C . THR A 1 240 ? -14.686 7.955 -9.108 1.00 90.69 240 THR A C 1
ATOM 1873 O O . THR A 1 240 ? -14.105 7.123 -8.414 1.00 90.69 240 THR A O 1
ATOM 1876 N N . GLN A 1 241 ? -14.090 8.580 -10.125 1.00 87.19 241 GLN A N 1
ATOM 1877 C CA . GLN A 1 241 ? -12.689 8.342 -10.477 1.00 87.19 241 GLN A CA 1
ATOM 1878 C C . GLN A 1 241 ? -11.761 8.504 -9.263 1.00 87.19 241 GLN A C 1
ATOM 1880 O O . GLN A 1 241 ? -10.870 7.698 -9.027 1.00 87.19 241 GLN A O 1
ATOM 1885 N N . PHE A 1 242 ? -11.999 9.541 -8.456 1.00 85.56 242 PHE A N 1
ATOM 1886 C CA . PHE A 1 242 ? -11.159 9.815 -7.299 1.00 85.56 242 PHE A CA 1
ATOM 1887 C C . PHE A 1 242 ? -11.189 8.684 -6.266 1.00 85.56 242 PHE A C 1
ATOM 1889 O O . PHE A 1 242 ? -10.129 8.306 -5.770 1.00 85.56 242 PHE A O 1
ATOM 1896 N N . TRP A 1 243 ? -12.378 8.170 -5.938 1.00 90.75 243 TRP A N 1
ATOM 1897 C CA . TRP A 1 243 ? -12.508 7.101 -4.954 1.00 90.75 243 TRP A CA 1
ATOM 1898 C C . TRP A 1 243 ? -11.832 5.822 -5.446 1.00 90.75 243 TRP A C 1
ATOM 1900 O O . TRP A 1 243 ? -11.015 5.265 -4.722 1.00 90.75 243 TRP A O 1
ATOM 1910 N N . LEU A 1 244 ? -12.089 5.419 -6.697 1.00 91.12 244 LEU A N 1
ATOM 1911 C CA . LEU A 1 244 ? -11.491 4.220 -7.295 1.00 91.12 244 LEU A CA 1
ATOM 1912 C C . LEU A 1 244 ? -9.958 4.323 -7.356 1.00 91.12 244 LEU A C 1
ATOM 1914 O O . LEU A 1 244 ? -9.267 3.400 -6.931 1.00 91.12 244 LEU A O 1
ATOM 1918 N N . ASP A 1 245 ? -9.422 5.466 -7.799 1.00 85.88 245 ASP A N 1
ATOM 1919 C CA . ASP A 1 245 ? -7.972 5.708 -7.857 1.00 85.88 245 ASP A CA 1
ATOM 1920 C C . ASP A 1 245 ? -7.325 5.734 -6.462 1.00 85.88 245 ASP A C 1
ATOM 1922 O O . ASP A 1 245 ? -6.167 5.357 -6.312 1.00 85.88 245 ASP A O 1
ATOM 1926 N N . SER A 1 246 ? -8.042 6.198 -5.434 1.00 85.06 246 SER A N 1
ATOM 1927 C CA . SER A 1 246 ? -7.519 6.280 -4.063 1.00 85.06 246 SER A CA 1
ATOM 1928 C C . SER A 1 246 ? -7.676 4.990 -3.264 1.00 85.06 246 SER A C 1
ATOM 1930 O O . SER A 1 246 ? -6.856 4.736 -2.389 1.00 85.06 246 SER A O 1
ATOM 1932 N N . ALA A 1 247 ? -8.688 4.172 -3.554 1.00 88.69 247 ALA A N 1
ATOM 1933 C CA . ALA A 1 247 ? -8.874 2.865 -2.930 1.00 88.69 247 ALA A CA 1
ATOM 1934 C C . ALA A 1 247 ? -7.896 1.819 -3.492 1.00 88.69 247 ALA A C 1
ATOM 1936 O O . ALA A 1 247 ? -7.434 0.943 -2.760 1.00 88.69 247 ALA A O 1
ATOM 1937 N N . PHE A 1 248 ? -7.538 1.936 -4.775 1.00 87.62 248 PHE A N 1
ATOM 1938 C CA . PHE A 1 248 ? -6.730 0.947 -5.488 1.00 87.62 248 PHE A CA 1
ATOM 1939 C C . PHE A 1 248 ? -5.373 0.616 -4.834 1.00 87.62 248 PHE A C 1
ATOM 1941 O O . PHE A 1 248 ? -5.072 -0.571 -4.714 1.00 87.62 248 PHE A O 1
ATOM 1948 N N . PRO A 1 249 ? -4.564 1.584 -4.347 1.00 79.94 249 PRO A N 1
ATOM 1949 C CA . PRO A 1 249 ? -3.283 1.275 -3.707 1.00 79.94 249 PRO A CA 1
ATOM 1950 C C . PRO A 1 249 ? -3.402 0.440 -2.425 1.00 79.94 249 PRO A C 1
ATOM 1952 O O . PRO A 1 249 ? -2.419 -0.184 -2.028 1.00 79.94 249 PRO A O 1
ATOM 1955 N N . PHE A 1 250 ? -4.571 0.452 -1.774 1.00 82.19 250 PHE A N 1
ATOM 1956 C CA . PHE A 1 250 ? -4.812 -0.239 -0.506 1.00 82.19 250 PHE A CA 1
ATOM 1957 C C . PHE A 1 250 ? -5.503 -1.587 -0.699 1.00 82.19 250 PHE A C 1
ATOM 1959 O O . PHE A 1 250 ? -5.149 -2.541 -0.014 1.00 82.19 250 PHE A O 1
ATOM 1966 N N . ASN A 1 251 ? -6.465 -1.680 -1.623 1.00 86.19 251 ASN A N 1
ATOM 1967 C CA . ASN A 1 251 ? -7.178 -2.926 -1.894 1.00 86.19 251 ASN A CA 1
ATOM 1968 C C . ASN A 1 251 ? -7.552 -3.055 -3.387 1.00 86.19 251 ASN A C 1
ATOM 1970 O O . ASN A 1 251 ? -8.696 -2.796 -3.769 1.00 86.19 251 ASN A O 1
ATOM 1974 N N . PRO A 1 252 ? -6.604 -3.447 -4.262 1.00 87.75 252 PRO A N 1
ATOM 1975 C CA . PRO A 1 252 ? -6.858 -3.543 -5.700 1.00 87.75 252 PRO A CA 1
ATOM 1976 C C . PRO A 1 252 ? -7.911 -4.607 -6.039 1.00 87.75 252 PRO A C 1
ATOM 1978 O O . PRO A 1 252 ? -8.687 -4.419 -6.973 1.00 87.75 252 PRO A O 1
ATOM 1981 N N . ALA A 1 253 ? -7.981 -5.691 -5.256 1.00 88.31 253 ALA A N 1
ATOM 1982 C CA . ALA A 1 253 ? -8.961 -6.758 -5.440 1.00 88.31 253 ALA A CA 1
ATOM 1983 C C . ALA A 1 253 ? -10.397 -6.273 -5.184 1.00 88.31 253 ALA A C 1
ATOM 1985 O O . ALA A 1 253 ? -11.294 -6.582 -5.967 1.00 88.31 253 ALA A O 1
ATOM 1986 N N . LEU A 1 254 ? -10.608 -5.468 -4.137 1.00 92.31 254 LEU A N 1
ATOM 1987 C CA . LEU A 1 254 ? -11.904 -4.854 -3.855 1.00 92.31 254 LEU A CA 1
ATOM 1988 C C . LEU A 1 254 ? -12.339 -3.908 -4.980 1.00 92.31 254 LEU A C 1
ATOM 1990 O O . LEU A 1 254 ? -13.490 -3.948 -5.410 1.00 92.31 254 LEU A O 1
ATOM 1994 N N . VAL A 1 255 ? -11.428 -3.067 -5.479 1.00 93.81 255 VAL A N 1
ATOM 1995 C CA . VAL A 1 255 ? -11.745 -2.119 -6.561 1.00 93.81 255 VAL A CA 1
ATOM 1996 C C . VAL A 1 255 ? -12.097 -2.859 -7.854 1.00 93.81 255 VAL A C 1
ATOM 1998 O O . VAL A 1 255 ? -13.077 -2.496 -8.506 1.00 93.81 255 VAL A O 1
ATOM 2001 N N . ASP A 1 256 ? -11.359 -3.920 -8.198 1.00 93.25 256 ASP A N 1
ATOM 2002 C CA . ASP A 1 256 ? -11.702 -4.809 -9.314 1.00 93.25 256 ASP A CA 1
ATOM 2003 C C . ASP A 1 256 ? -13.104 -5.402 -9.147 1.00 93.25 256 ASP A C 1
ATOM 2005 O O . ASP A 1 256 ? -13.917 -5.290 -10.062 1.00 93.25 256 ASP A O 1
ATOM 2009 N N . ALA A 1 257 ? -13.414 -5.963 -7.975 1.00 95.12 257 ALA A N 1
ATOM 2010 C CA . ALA A 1 257 ? -14.704 -6.594 -7.703 1.00 95.12 257 ALA A CA 1
ATOM 2011 C C . ALA A 1 257 ? -15.878 -5.597 -7.761 1.00 95.12 257 ALA A C 1
ATOM 2013 O O . ALA A 1 257 ? -16.943 -5.922 -8.294 1.00 95.12 257 ALA A O 1
ATOM 2014 N N . ILE A 1 258 ? -15.685 -4.365 -7.273 1.00 96.44 258 ILE A N 1
ATOM 2015 C CA . ILE A 1 258 ? -16.674 -3.281 -7.383 1.00 96.44 258 ILE A CA 1
ATOM 2016 C C . ILE A 1 258 ? -16.927 -2.936 -8.852 1.00 96.44 258 ILE A C 1
ATOM 2018 O O . ILE A 1 258 ? -18.082 -2.832 -9.265 1.00 96.44 258 ILE A O 1
ATOM 2022 N N . VAL A 1 259 ? -15.872 -2.752 -9.653 1.00 95.56 259 VAL A N 1
ATOM 2023 C CA . VAL A 1 259 ? -16.011 -2.386 -11.071 1.00 95.56 259 VAL A CA 1
ATOM 2024 C C . VAL A 1 259 ? -16.591 -3.534 -11.891 1.00 95.56 259 VAL A C 1
ATOM 2026 O O . VAL A 1 259 ? -17.435 -3.287 -12.751 1.00 95.56 259 VAL A O 1
ATOM 2029 N N . GLU A 1 260 ? -16.194 -4.775 -11.614 1.00 94.81 260 GLU A N 1
ATOM 2030 C CA . GLU A 1 260 ? -16.750 -5.975 -12.238 1.00 94.81 260 GLU A CA 1
ATOM 2031 C C . GLU A 1 260 ? -18.254 -6.079 -11.963 1.00 94.81 260 GLU A C 1
ATOM 2033 O O . GLU A 1 260 ? -19.038 -6.103 -12.914 1.00 94.81 260 GLU A O 1
ATOM 2038 N N . SER A 1 261 ? -18.665 -5.985 -10.695 1.00 95.69 261 SER A N 1
ATOM 2039 C CA . SER A 1 261 ? -20.080 -6.020 -10.294 1.00 95.69 261 SER A CA 1
ATOM 2040 C C . SER A 1 261 ? -20.873 -4.838 -10.864 1.00 95.69 261 SER A C 1
ATOM 2042 O O . SER A 1 261 ? -21.995 -4.992 -11.344 1.00 95.69 261 SER A O 1
ATOM 2044 N N . ALA A 1 262 ? -20.284 -3.638 -10.888 1.00 95.25 262 ALA A N 1
ATOM 2045 C CA . ALA A 1 262 ? -20.904 -2.471 -11.510 1.00 95.25 262 ALA A CA 1
ATOM 2046 C C . ALA A 1 262 ? -21.055 -2.632 -13.032 1.00 95.25 262 ALA A C 1
ATOM 2048 O O . ALA A 1 262 ? -21.993 -2.094 -13.618 1.00 95.25 262 ALA A O 1
ATOM 2049 N N . SER A 1 263 ? -20.162 -3.381 -13.686 1.00 92.44 263 SER A N 1
ATOM 2050 C CA . SER A 1 263 ? -20.207 -3.613 -15.132 1.00 92.44 263 SER A CA 1
ATOM 2051 C C . SER A 1 263 ? -21.361 -4.519 -15.573 1.00 92.44 263 SER A C 1
ATOM 2053 O O . SER A 1 263 ? -21.728 -4.508 -16.748 1.00 92.44 263 SER A O 1
ATOM 2055 N N . GLU A 1 264 ? -21.965 -5.271 -14.650 1.00 93.19 264 GLU A N 1
ATOM 2056 C CA . GLU A 1 264 ? -23.184 -6.050 -14.901 1.00 93.19 264 GLU A CA 1
ATOM 2057 C C . GLU A 1 264 ? -24.433 -5.156 -14.987 1.00 93.19 264 GLU A C 1
ATOM 2059 O O . GLU A 1 264 ? -25.477 -5.566 -15.502 1.00 93.19 264 GLU A O 1
ATOM 2064 N N . ARG A 1 265 ? -24.321 -3.898 -14.542 1.00 91.12 265 ARG A N 1
ATOM 2065 C CA . ARG A 1 265 ? -25.391 -2.902 -14.533 1.00 91.12 265 ARG A CA 1
ATOM 2066 C C . ARG A 1 265 ? -25.189 -1.837 -15.608 1.00 91.12 265 ARG A C 1
ATOM 2068 O O . ARG A 1 265 ? -24.358 -0.940 -15.494 1.00 91.12 265 ARG A O 1
ATOM 2075 N N . ALA A 1 266 ? -26.019 -1.887 -16.648 1.00 85.31 266 ALA A N 1
ATOM 2076 C CA . ALA A 1 266 ? -25.933 -0.961 -17.782 1.00 85.31 266 ALA A CA 1
ATOM 2077 C C . ALA A 1 266 ? -26.252 0.510 -17.437 1.00 85.31 266 ALA A C 1
ATOM 2079 O O . ALA A 1 266 ? -25.909 1.404 -18.216 1.00 85.31 266 ALA A O 1
ATOM 2080 N N . ASP A 1 267 ? -26.917 0.763 -16.305 1.00 90.56 267 ASP A N 1
ATOM 2081 C CA . ASP A 1 267 ? -27.317 2.090 -15.830 1.00 90.56 267 ASP A CA 1
ATOM 2082 C C . ASP A 1 267 ? -26.216 2.829 -15.055 1.00 90.56 267 ASP A C 1
ATOM 2084 O O . ASP A 1 267 ? -26.301 4.049 -14.886 1.00 90.56 267 ASP A O 1
ATOM 2088 N N . LEU A 1 268 ? -25.167 2.126 -14.620 1.00 92.62 268 LEU A N 1
ATOM 2089 C CA . LEU A 1 268 ? -24.088 2.728 -13.849 1.00 92.62 268 LEU A CA 1
ATOM 2090 C C . LEU A 1 268 ? -23.050 3.404 -14.750 1.00 92.62 268 LEU A C 1
ATOM 2092 O O . LEU A 1 268 ? -22.564 2.867 -15.751 1.00 92.62 268 LEU A O 1
ATOM 2096 N N . VAL A 1 269 ? -22.677 4.616 -14.345 1.00 92.06 269 VAL A N 1
ATOM 2097 C CA . VAL A 1 269 ? -21.609 5.397 -14.967 1.00 92.06 269 VAL A CA 1
ATOM 2098 C C . VAL A 1 269 ? -20.578 5.795 -13.920 1.00 92.06 269 VAL A C 1
ATOM 2100 O O . VAL A 1 269 ? -20.943 6.164 -12.802 1.00 92.06 269 VAL A O 1
ATOM 2103 N N . ILE A 1 270 ? -19.302 5.762 -14.300 1.00 89.19 270 ILE A N 1
ATOM 2104 C CA . ILE A 1 270 ? -18.218 6.326 -13.497 1.00 89.19 270 ILE A CA 1
ATOM 2105 C C . ILE A 1 270 ? -18.136 7.822 -13.751 1.00 89.19 270 ILE A C 1
ATOM 2107 O O . ILE A 1 270 ? -18.032 8.278 -14.896 1.00 89.19 270 ILE A O 1
ATOM 2111 N N . GLN A 1 271 ? -18.177 8.591 -12.667 1.00 84.81 271 GLN A N 1
ATOM 2112 C CA . GLN A 1 271 ? -18.051 10.041 -12.698 1.00 84.81 271 GLN A CA 1
ATOM 2113 C C . GLN A 1 271 ? -16.575 10.414 -12.865 1.00 84.81 271 GLN A C 1
ATOM 2115 O O . GLN A 1 271 ? -15.795 10.385 -11.913 1.00 84.81 271 GLN A O 1
ATOM 2120 N N . GLN A 1 272 ? -16.200 10.778 -14.090 1.00 79.25 272 GLN A N 1
ATOM 2121 C CA . GLN A 1 272 ? -14.857 11.238 -14.439 1.00 79.25 272 GLN A CA 1
ATOM 2122 C C . GLN A 1 272 ? -14.904 12.449 -15.379 1.00 79.25 272 GLN A C 1
ATOM 2124 O O . GLN A 1 272 ? -15.927 12.736 -16.009 1.00 79.25 272 GLN A O 1
ATOM 2129 N N . LYS A 1 273 ? -13.793 13.187 -15.481 1.00 68.75 273 LYS A N 1
ATOM 2130 C CA . LYS A 1 273 ? -13.671 14.333 -16.398 1.00 68.75 273 LYS A CA 1
ATOM 2131 C C . LYS A 1 273 ? -13.078 13.889 -17.745 1.00 68.75 273 LYS A C 1
ATOM 2133 O O . LYS A 1 273 ? -12.212 13.025 -17.757 1.00 68.75 273 LYS A O 1
ATOM 2138 N N . PRO A 1 274 ? -13.500 14.477 -18.885 1.00 63.25 274 PRO A N 1
ATOM 2139 C CA . PRO A 1 274 ? -14.508 15.532 -19.036 1.00 63.25 274 PRO A CA 1
ATOM 2140 C C . PRO A 1 274 ? -15.961 15.026 -19.087 1.00 63.25 274 PRO A C 1
ATOM 2142 O O . PRO A 1 274 ? -16.873 15.853 -19.111 1.00 63.25 274 PRO A O 1
ATOM 2145 N N . LYS A 1 275 ? -16.196 13.708 -19.155 1.00 75.12 275 LYS A N 1
ATOM 2146 C CA . LYS A 1 275 ? -17.536 13.109 -19.235 1.00 75.12 275 LYS A CA 1
ATOM 2147 C C . LYS A 1 275 ? -17.626 11.793 -18.454 1.00 75.12 275 LYS A C 1
ATOM 2149 O O . LYS A 1 275 ? -16.643 11.052 -18.457 1.00 75.12 275 LYS A O 1
ATOM 2154 N N . PRO A 1 276 ? -18.810 11.462 -17.902 1.00 85.31 276 PRO A N 1
ATOM 2155 C CA . PRO A 1 276 ? -19.065 10.150 -17.320 1.00 85.31 276 PRO A CA 1
ATOM 2156 C C . PRO A 1 276 ? -18.855 9.018 -18.331 1.00 85.31 276 PRO A C 1
ATOM 2158 O O . PRO A 1 276 ? -19.084 9.201 -19.531 1.00 85.31 276 PRO A O 1
ATOM 2161 N N . LEU A 1 277 ? -18.444 7.853 -17.837 1.00 86.00 277 LEU A N 1
ATOM 2162 C CA . LEU A 1 277 ? -18.146 6.664 -18.636 1.00 86.00 277 LEU A CA 1
ATOM 2163 C C . LEU A 1 277 ? -19.084 5.523 -18.256 1.00 86.00 277 LEU A C 1
ATOM 2165 O O . LEU A 1 277 ? -19.224 5.227 -17.074 1.00 86.00 277 LEU A O 1
ATOM 2169 N N . ASN A 1 278 ? -19.712 4.871 -19.236 1.00 88.12 278 ASN A N 1
ATOM 2170 C CA . ASN A 1 278 ? -20.530 3.690 -18.963 1.00 88.12 278 ASN A CA 1
ATOM 2171 C C . ASN A 1 278 ? -19.631 2.504 -18.570 1.00 88.12 278 ASN A C 1
ATOM 2173 O O . ASN A 1 278 ? -18.808 2.057 -19.376 1.00 88.12 278 ASN A O 1
ATOM 2177 N N . VAL A 1 279 ? -19.807 2.004 -17.343 1.00 89.50 279 VAL A N 1
ATOM 2178 C CA . VAL A 1 279 ? -18.960 0.950 -16.761 1.00 89.50 279 VAL A CA 1
ATOM 2179 C C . VAL A 1 279 ? -19.173 -0.385 -17.460 1.00 89.50 279 VAL A C 1
ATOM 2181 O O . VAL A 1 279 ? -18.211 -1.097 -17.731 1.00 89.50 279 VAL A O 1
ATOM 2184 N N . ALA A 1 280 ? -20.410 -0.698 -17.845 1.00 88.50 280 ALA A N 1
ATOM 2185 C CA . ALA A 1 280 ? -20.732 -1.927 -18.563 1.00 88.50 280 ALA A CA 1
ATOM 2186 C C . ALA A 1 280 ? -20.072 -2.003 -19.947 1.00 88.50 280 ALA A C 1
ATOM 2188 O O . ALA A 1 280 ? -19.876 -3.093 -20.475 1.00 88.50 280 ALA A O 1
ATOM 2189 N N . VAL A 1 281 ? -19.711 -0.859 -20.538 1.00 85.06 281 VAL A N 1
ATOM 2190 C CA . VAL A 1 281 ? -19.090 -0.797 -21.867 1.00 85.06 281 VAL A CA 1
ATOM 2191 C C . VAL A 1 281 ? -17.572 -0.682 -21.787 1.00 85.06 281 VAL A C 1
ATOM 2193 O O . VAL A 1 281 ? -16.868 -1.404 -22.489 1.00 85.06 281 VAL A O 1
ATOM 2196 N N . ALA A 1 282 ? -17.054 0.232 -20.968 1.00 84.25 282 ALA A N 1
ATOM 2197 C CA . ALA A 1 282 ? -15.620 0.491 -20.911 1.00 84.25 282 ALA A CA 1
ATOM 2198 C C . ALA A 1 282 ? -14.904 -0.178 -19.735 1.00 84.25 282 ALA A C 1
ATOM 2200 O O . ALA A 1 282 ? -13.689 -0.351 -19.808 1.00 84.25 282 ALA A O 1
ATOM 2201 N N . GLY A 1 283 ? -15.609 -0.539 -18.666 1.00 90.12 283 GLY A N 1
ATOM 2202 C CA . GLY A 1 283 ? -14.984 -0.811 -17.375 1.00 90.12 283 GLY A CA 1
ATOM 2203 C C . GLY A 1 283 ? -14.312 0.442 -16.803 1.00 90.12 283 GLY A C 1
ATOM 2204 O O . GLY A 1 283 ? -14.761 1.565 -17.059 1.00 90.12 283 GLY A O 1
ATOM 2205 N N . TYR A 1 284 ? -13.223 0.255 -16.061 1.00 89.44 284 TYR A N 1
ATOM 2206 C CA . TYR A 1 284 ? -12.434 1.338 -15.474 1.00 89.44 284 TYR A CA 1
ATOM 2207 C C . TYR A 1 284 ? -10.950 0.994 -15.478 1.00 89.44 284 TYR A C 1
ATOM 2209 O O . TYR A 1 284 ? -10.586 -0.116 -15.108 1.00 89.44 284 TYR A O 1
ATOM 2217 N N . LEU A 1 285 ? -10.103 1.946 -15.866 1.00 86.56 285 LEU A N 1
ATOM 2218 C CA . LEU A 1 285 ? -8.653 1.839 -15.735 1.00 86.56 285 LEU A CA 1
ATOM 2219 C C . LEU A 1 285 ? -8.180 2.897 -14.735 1.00 86.56 285 LEU A C 1
ATOM 2221 O O . LEU A 1 285 ? -8.468 4.082 -14.907 1.00 86.56 285 LEU A O 1
ATOM 2225 N N . VAL A 1 286 ? -7.436 2.492 -13.707 1.00 83.69 286 VAL A N 1
ATOM 2226 C CA . VAL A 1 286 ? -6.879 3.442 -12.729 1.00 83.69 286 VAL A CA 1
ATOM 2227 C C . VAL A 1 286 ? -5.961 4.442 -13.437 1.00 83.69 286 VAL A C 1
ATOM 2229 O O . VAL A 1 286 ? -5.132 4.064 -14.271 1.00 83.69 286 VAL A O 1
ATOM 2232 N N . GLY A 1 287 ? -6.135 5.729 -13.125 1.00 74.00 287 GLY A N 1
ATOM 2233 C CA . GLY A 1 287 ? -5.472 6.838 -13.825 1.00 74.00 287 GLY A CA 1
ATOM 2234 C C . GLY A 1 287 ? -6.253 7.388 -15.027 1.00 74.00 287 GLY A C 1
ATOM 2235 O O . GLY A 1 287 ? -5.789 8.305 -15.706 1.00 74.00 287 GLY A O 1
ATOM 2236 N N . ASP A 1 288 ? -7.473 6.897 -15.274 1.00 71.94 288 ASP A N 1
ATOM 2237 C CA . ASP A 1 288 ? -8.303 7.303 -16.405 1.00 71.94 288 ASP A CA 1
ATOM 2238 C C . ASP A 1 288 ? -8.556 8.833 -16.510 1.00 71.94 288 ASP A C 1
ATOM 2240 O O . ASP A 1 288 ? -8.760 9.371 -17.602 1.00 71.94 288 ASP A O 1
ATOM 2244 N N . GLY A 1 289 ? -8.520 9.604 -15.428 1.00 61.88 289 GLY A N 1
ATOM 2245 C CA . GLY A 1 289 ? -8.699 11.061 -15.529 1.00 61.88 289 GLY A CA 1
ATOM 2246 C C . GLY A 1 289 ? -7.451 11.867 -15.866 1.00 61.88 289 GLY A C 1
ATOM 2247 O O . GLY A 1 289 ? -7.590 13.045 -16.192 1.00 61.88 289 GLY A O 1
ATOM 2248 N N . ASP A 1 290 ? -6.257 11.274 -15.794 1.00 58.41 290 ASP A N 1
ATOM 2249 C CA . ASP A 1 290 ? -4.975 11.997 -15.807 1.00 58.41 290 ASP A CA 1
ATOM 2250 C C . ASP A 1 290 ? -4.212 11.894 -17.146 1.00 58.41 290 ASP A C 1
ATOM 2252 O O . ASP A 1 290 ? -3.035 12.251 -17.232 1.00 58.41 290 ASP A O 1
ATOM 2256 N N . PHE A 1 291 ? -4.899 11.505 -18.229 1.00 50.84 291 PHE A N 1
ATOM 2257 C CA . PHE A 1 291 ? -4.341 11.331 -19.588 1.00 50.84 291 PHE A CA 1
ATOM 2258 C C . PHE A 1 291 ? -3.554 12.532 -20.145 1.00 50.84 291 PHE A C 1
ATOM 2260 O O . PHE A 1 291 ? -2.750 12.366 -21.058 1.00 50.84 291 PHE A O 1
ATOM 2267 N N . ASP A 1 292 ? -3.739 13.740 -19.606 1.00 44.34 292 ASP A N 1
ATOM 2268 C CA . ASP A 1 292 ? -2.978 14.927 -20.016 1.00 44.34 292 ASP A CA 1
ATOM 2269 C C . ASP A 1 292 ? -1.501 14.904 -19.551 1.00 44.34 292 ASP A C 1
ATOM 2271 O O . ASP A 1 292 ? -0.727 15.783 -19.941 1.00 44.34 292 ASP A O 1
ATOM 2275 N N . ARG A 1 293 ? -1.087 13.946 -18.703 1.00 39.75 293 ARG A N 1
ATOM 2276 C CA . ARG A 1 293 ? 0.204 13.992 -17.987 1.00 39.75 293 ARG A CA 1
ATOM 2277 C C . ARG A 1 293 ? 1.235 12.915 -18.336 1.00 39.75 293 ARG A C 1
ATOM 2279 O O . ARG A 1 293 ? 2.381 13.089 -17.925 1.00 39.75 293 ARG A O 1
ATOM 2286 N N . VAL A 1 294 ? 0.898 11.852 -19.071 1.00 44.09 294 VAL A N 1
ATOM 2287 C CA . VAL A 1 294 ? 1.756 10.647 -19.131 1.00 44.09 294 VAL A CA 1
ATOM 2288 C C . VAL A 1 294 ? 2.084 10.220 -20.564 1.00 44.09 294 VAL A C 1
ATOM 2290 O O . VAL A 1 294 ? 1.225 10.205 -21.441 1.00 44.09 294 VAL A O 1
ATOM 2293 N N . ALA A 1 295 ? 3.348 9.858 -20.796 1.00 43.94 295 ALA A N 1
ATOM 2294 C CA . ALA A 1 295 ? 3.777 9.129 -21.984 1.00 43.94 295 ALA A CA 1
ATOM 2295 C C . ALA A 1 295 ? 3.446 7.638 -21.795 1.00 43.94 295 ALA A C 1
ATOM 2297 O O . ALA A 1 295 ? 4.292 6.863 -21.360 1.00 43.94 295 ALA A O 1
ATOM 2298 N N . GLU A 1 296 ? 2.197 7.244 -22.048 1.00 49.50 296 GLU A N 1
ATOM 2299 C CA . GLU A 1 296 ? 1.837 5.823 -22.110 1.00 49.50 296 GLU A CA 1
ATOM 2300 C C . GLU A 1 296 ? 2.549 5.145 -23.297 1.00 49.50 296 GLU A C 1
ATOM 2302 O O . GLU A 1 296 ? 2.681 5.762 -24.364 1.00 49.50 296 GLU A O 1
ATOM 2307 N N . PRO A 1 297 ? 2.960 3.867 -23.180 1.00 51.22 297 PRO A N 1
ATOM 2308 C CA . PRO A 1 297 ? 3.352 3.078 -24.343 1.00 51.22 297 PRO A CA 1
ATOM 2309 C C . PRO A 1 297 ? 2.234 3.123 -25.397 1.00 51.22 297 PRO A C 1
ATOM 2311 O O . PRO A 1 297 ? 1.076 2.843 -25.091 1.00 51.22 297 PRO A O 1
ATOM 2314 N N . MET A 1 298 ? 2.558 3.462 -26.650 1.00 51.69 298 MET A N 1
ATOM 2315 C CA . MET A 1 298 ? 1.570 3.781 -27.704 1.00 51.69 298 MET A CA 1
ATOM 2316 C C . MET A 1 298 ? 0.455 2.730 -27.884 1.00 51.69 298 MET A C 1
ATOM 2318 O O . MET A 1 298 ? -0.682 3.081 -28.204 1.00 51.69 298 MET A O 1
ATOM 2322 N N . ARG A 1 299 ? 0.751 1.445 -27.640 1.00 53.97 299 ARG A N 1
ATOM 2323 C CA . ARG A 1 299 ? -0.232 0.348 -27.701 1.00 53.97 299 ARG A CA 1
ATOM 2324 C C . ARG A 1 299 ? -1.287 0.427 -26.587 1.00 53.97 299 ARG A C 1
ATOM 2326 O O . ARG A 1 299 ? -2.471 0.239 -26.867 1.00 53.97 299 ARG A O 1
ATOM 2333 N N . ALA A 1 300 ? -0.879 0.764 -25.362 1.00 57.00 300 ALA A N 1
ATOM 2334 C CA . ALA A 1 300 ? -1.767 0.954 -24.213 1.00 57.00 300 ALA A CA 1
ATOM 2335 C C . ALA A 1 300 ? -2.719 2.142 -24.433 1.00 57.00 300 ALA A C 1
ATOM 2337 O O . ALA A 1 300 ? -3.931 2.021 -24.231 1.00 57.00 300 ALA A O 1
ATOM 2338 N N . ALA A 1 301 ? -2.187 3.241 -24.978 1.00 60.75 301 ALA A N 1
ATOM 2339 C CA . ALA A 1 301 ? -2.961 4.433 -25.313 1.00 60.75 301 ALA A CA 1
ATOM 2340 C C . ALA A 1 301 ? -4.026 4.157 -26.389 1.00 60.75 301 ALA A C 1
ATOM 2342 O O . ALA A 1 301 ? -5.175 4.589 -26.261 1.00 60.75 301 ALA A O 1
ATOM 2343 N N . GLY A 1 302 ? -3.681 3.399 -27.438 1.00 62.03 302 GLY A N 1
ATOM 2344 C CA . GLY A 1 302 ? -4.620 3.007 -28.496 1.00 62.03 302 GLY A CA 1
ATOM 2345 C C . GLY A 1 302 ? -5.760 2.112 -27.996 1.00 62.03 302 GLY A C 1
ATOM 2346 O O . GLY A 1 302 ? -6.929 2.336 -28.337 1.00 62.03 302 GLY A O 1
ATOM 2347 N N . TRP A 1 303 ? -5.443 1.135 -27.141 1.00 69.69 303 TRP A N 1
ATOM 2348 C CA . TRP A 1 303 ? -6.431 0.264 -26.498 1.00 69.69 303 TRP A CA 1
ATOM 2349 C C . TRP A 1 303 ? -7.368 1.056 -25.571 1.00 69.69 303 TRP A C 1
ATOM 2351 O O . TRP A 1 303 ? -8.593 1.016 -25.727 1.00 69.69 303 TRP A O 1
ATOM 2361 N N . SER A 1 304 ? -6.791 1.867 -24.681 1.00 69.56 304 SER A N 1
ATOM 2362 C CA . SER A 1 304 ? -7.511 2.733 -23.746 1.00 69.56 304 SER A CA 1
ATOM 2363 C C . SER A 1 304 ? -8.466 3.699 -24.462 1.00 69.56 304 SER A C 1
ATOM 2365 O O . SER A 1 304 ? -9.638 3.845 -24.092 1.00 69.56 304 SER A O 1
ATOM 2367 N N . MET A 1 305 ? -7.999 4.316 -25.549 1.00 70.50 305 MET A N 1
ATOM 2368 C CA . MET A 1 305 ? -8.791 5.240 -26.354 1.00 70.50 305 MET A CA 1
ATOM 2369 C C . MET A 1 305 ? -9.955 4.537 -27.066 1.00 70.50 305 MET A C 1
ATOM 2371 O O . MET A 1 305 ? -11.071 5.062 -27.092 1.00 70.50 305 MET A O 1
ATOM 2375 N N . SER A 1 306 ? -9.732 3.337 -27.607 1.00 71.12 306 SER A N 1
ATOM 2376 C CA . SER A 1 306 ? -10.767 2.557 -28.307 1.00 71.12 306 SER A CA 1
ATOM 2377 C C . SER A 1 306 ? -11.953 2.238 -27.391 1.00 71.12 306 SER A C 1
ATOM 2379 O O . SER A 1 306 ? -13.109 2.470 -27.753 1.00 71.12 306 SER A O 1
ATOM 2381 N N . ARG A 1 307 ? -11.660 1.823 -26.156 1.00 81.69 307 ARG A N 1
ATOM 2382 C CA . ARG A 1 307 ? -12.621 1.615 -25.063 1.00 81.69 307 ARG A CA 1
ATOM 2383 C C . ARG A 1 307 ? -13.493 2.842 -24.792 1.00 81.69 307 ARG A C 1
ATOM 2385 O O . ARG A 1 307 ? -14.721 2.757 -24.766 1.00 81.69 307 ARG A O 1
ATOM 2392 N N . ARG A 1 308 ? -12.868 4.010 -24.645 1.00 75.38 308 ARG A N 1
ATOM 2393 C CA . ARG A 1 308 ? -13.557 5.281 -24.358 1.00 75.38 308 ARG A CA 1
ATOM 2394 C C . ARG A 1 308 ? -14.425 5.755 -25.512 1.00 75.38 308 ARG A C 1
ATOM 2396 O O . ARG A 1 308 ? -15.502 6.310 -25.290 1.00 75.38 308 ARG A O 1
ATOM 2403 N N . ILE A 1 309 ? -13.960 5.554 -26.744 1.00 73.50 309 ILE A N 1
ATOM 2404 C CA . ILE A 1 309 ? -14.734 5.858 -27.949 1.00 73.50 309 ILE A CA 1
ATOM 2405 C C . ILE A 1 309 ? -16.015 5.022 -27.961 1.00 73.50 309 ILE A C 1
ATOM 2407 O O . ILE A 1 309 ? -17.092 5.585 -28.159 1.00 73.50 309 ILE A O 1
ATOM 2411 N N . VAL A 1 310 ? -15.910 3.715 -27.699 1.00 74.56 310 VAL A N 1
ATOM 2412 C CA . VAL A 1 310 ? -17.065 2.806 -27.674 1.00 74.56 310 VAL A CA 1
ATOM 2413 C C . VAL A 1 310 ? -18.023 3.123 -26.522 1.00 74.56 310 VAL A C 1
ATOM 2415 O O . VAL A 1 310 ? -19.233 3.123 -26.730 1.00 74.56 310 VAL A O 1
ATOM 2418 N N . ALA A 1 311 ? -17.518 3.534 -25.358 1.00 74.94 311 ALA A N 1
ATOM 2419 C CA . ALA A 1 311 ? -18.346 4.019 -24.249 1.00 74.94 311 ALA A CA 1
ATOM 2420 C C . ALA A 1 311 ? -18.896 5.450 -24.430 1.00 74.94 311 ALA A C 1
ATOM 2422 O O . ALA A 1 311 ? -19.491 6.010 -23.510 1.00 74.94 311 ALA A O 1
ATOM 2423 N N . GLY A 1 312 ? -18.719 6.066 -25.605 1.00 70.94 312 GLY A N 1
ATOM 2424 C CA . GLY A 1 312 ? -19.351 7.342 -25.949 1.00 70.94 312 GLY A CA 1
ATOM 2425 C C . GLY A 1 312 ? -18.667 8.590 -25.380 1.00 70.94 312 GLY A C 1
ATOM 2426 O O . GLY A 1 312 ? -19.195 9.696 -25.535 1.00 70.94 312 GLY A O 1
ATOM 2427 N N . ALA A 1 313 ? -17.470 8.468 -24.795 1.00 71.31 313 ALA A N 1
ATOM 2428 C CA . ALA A 1 313 ? -16.711 9.616 -24.288 1.00 71.31 313 ALA A CA 1
ATOM 2429 C C . ALA A 1 313 ? -16.342 10.609 -25.412 1.00 71.31 313 ALA A C 1
ATOM 2431 O O . ALA A 1 313 ? -16.240 11.819 -25.186 1.00 71.31 313 ALA A O 1
ATOM 2432 N N . HIS A 1 314 ? -16.231 10.119 -26.655 1.00 68.44 314 HIS A N 1
ATOM 2433 C CA . HIS A 1 314 ? -15.854 10.903 -27.833 1.00 68.44 314 HIS A CA 1
ATOM 2434 C C . HIS A 1 314 ? -16.931 10.861 -28.943 1.00 68.44 314 HIS A C 1
ATOM 2436 O O . HIS A 1 314 ? -16.747 10.221 -29.980 1.00 68.44 314 HIS A O 1
ATOM 2442 N N . PRO A 1 315 ? -18.043 11.612 -28.806 1.00 59.59 315 PRO A N 1
ATOM 2443 C CA . PRO A 1 315 ? -19.206 11.525 -29.704 1.00 59.59 315 PRO A CA 1
ATOM 2444 C C . PRO A 1 315 ? -18.925 11.919 -31.164 1.00 59.59 315 PRO A C 1
ATOM 2446 O O . PRO A 1 315 ? -19.698 11.586 -32.058 1.00 59.59 315 PRO A O 1
ATOM 2449 N N . ARG A 1 316 ? -17.800 12.595 -31.443 1.00 60.88 316 ARG A N 1
ATOM 2450 C CA . ARG A 1 316 ? -17.384 12.957 -32.810 1.00 60.88 316 ARG A CA 1
ATOM 2451 C C . ARG A 1 316 ? -17.022 11.747 -33.683 1.00 60.88 316 ARG A C 1
ATOM 2453 O O . ARG A 1 316 ? -16.976 11.902 -34.899 1.00 60.88 316 ARG A O 1
ATOM 2460 N N . PHE A 1 317 ? -16.776 10.573 -33.095 1.00 56.97 317 PHE A N 1
ATOM 2461 C CA . PHE A 1 317 ? -16.485 9.346 -33.848 1.00 56.97 317 PHE A CA 1
ATOM 2462 C C . PHE A 1 317 ? -17.748 8.610 -34.342 1.00 56.97 317 PHE A C 1
ATOM 2464 O O . PHE A 1 317 ? -17.638 7.781 -35.245 1.00 56.97 317 PHE A O 1
ATOM 2471 N N . GLY A 1 318 ? -18.943 8.981 -33.856 1.00 56.84 318 GLY A N 1
ATOM 2472 C CA . GLY A 1 318 ? -20.246 8.547 -34.385 1.00 56.84 318 GLY A CA 1
ATOM 2473 C C . GLY A 1 318 ? -20.357 7.045 -34.703 1.00 56.84 318 GLY A C 1
ATOM 2474 O O . GLY A 1 318 ? -19.776 6.201 -34.026 1.00 56.84 318 GLY A O 1
ATOM 2475 N N . ASN A 1 319 ? -21.060 6.710 -35.793 1.00 45.41 319 ASN A N 1
ATOM 2476 C CA . ASN A 1 319 ? -21.287 5.327 -36.245 1.00 45.41 319 ASN A CA 1
ATOM 2477 C C . ASN A 1 319 ? -20.018 4.583 -36.709 1.00 45.41 319 ASN A C 1
ATOM 2479 O O . ASN A 1 319 ? -20.094 3.379 -36.937 1.00 45.41 319 ASN A O 1
ATOM 2483 N N . ARG A 1 320 ? -18.847 5.235 -36.831 1.00 47.41 320 ARG A N 1
ATOM 2484 C CA . ARG A 1 320 ? -17.583 4.524 -37.125 1.00 47.41 320 ARG A CA 1
ATOM 2485 C C . ARG A 1 320 ? -17.088 3.689 -35.939 1.00 47.41 320 ARG A C 1
ATOM 2487 O O . ARG A 1 320 ? -16.302 2.775 -36.156 1.00 47.41 320 ARG A O 1
ATOM 2494 N N . ALA A 1 321 ? -17.590 3.954 -34.729 1.00 48.03 321 ALA A N 1
ATOM 2495 C CA . ALA A 1 321 ? -17.321 3.142 -33.546 1.00 48.03 321 ALA A CA 1
ATOM 2496 C C . ALA A 1 321 ? -17.905 1.723 -33.660 1.00 48.03 321 ALA A C 1
ATOM 2498 O O . ALA A 1 321 ? -17.299 0.788 -33.156 1.00 48.03 321 ALA A O 1
ATOM 2499 N N . SER A 1 322 ? -19.020 1.533 -34.380 1.00 46.31 322 SER A N 1
ATOM 2500 C CA . SER A 1 322 ? -19.727 0.241 -34.470 1.00 46.31 322 SER A CA 1
ATOM 2501 C C . SER A 1 322 ? -18.885 -0.911 -35.042 1.00 46.31 322 SER A C 1
ATOM 2503 O O . SER A 1 322 ? -19.044 -2.046 -34.607 1.00 46.31 322 SER A O 1
ATOM 2505 N N . ASN A 1 323 ? -17.917 -0.622 -35.921 1.00 46.12 323 ASN A N 1
ATOM 2506 C CA . ASN A 1 323 ? -16.969 -1.622 -36.434 1.00 46.12 323 ASN A CA 1
ATOM 2507 C C . ASN A 1 323 ? -15.805 -1.922 -35.465 1.00 46.12 323 ASN A C 1
ATOM 2509 O O . ASN A 1 323 ? -15.121 -2.924 -35.645 1.00 46.12 323 ASN A O 1
ATOM 2513 N N . MET A 1 324 ? -15.571 -1.072 -34.456 1.00 49.75 324 MET A N 1
ATOM 2514 C CA . MET A 1 324 ? -14.592 -1.302 -33.381 1.00 49.75 324 MET A CA 1
ATOM 2515 C C . MET A 1 324 ? -15.211 -2.045 -32.183 1.00 49.75 324 MET A C 1
ATOM 2517 O O . MET A 1 324 ? -14.480 -2.667 -31.424 1.00 49.75 324 MET A O 1
ATOM 2521 N N . VAL A 1 325 ? -16.544 -2.026 -32.030 1.00 49.22 325 VAL A N 1
ATOM 2522 C CA . VAL A 1 325 ? -17.289 -2.604 -30.886 1.00 49.22 325 VAL A CA 1
ATOM 2523 C C . VAL A 1 325 ? -17.044 -4.107 -30.694 1.00 49.22 325 VAL A C 1
ATOM 2525 O O . VAL A 1 325 ? -17.016 -4.570 -29.561 1.00 49.22 325 VAL A O 1
ATOM 2528 N N . ALA A 1 326 ? -16.830 -4.873 -31.767 1.00 45.91 326 ALA A N 1
ATOM 2529 C CA . ALA A 1 326 ? -16.777 -6.339 -31.709 1.00 45.91 326 ALA A CA 1
ATOM 2530 C C . ALA A 1 326 ? -15.495 -6.937 -31.077 1.00 45.91 326 ALA A C 1
ATOM 2532 O O . ALA A 1 326 ? -15.345 -8.156 -31.067 1.00 45.91 326 ALA A O 1
ATOM 2533 N N . GLY A 1 327 ? -14.577 -6.113 -30.556 1.00 56.03 327 GLY A N 1
ATOM 2534 C CA . GLY A 1 327 ? -13.314 -6.571 -29.957 1.00 56.03 327 GLY A CA 1
ATOM 2535 C C . GLY A 1 327 ? -12.778 -5.704 -28.815 1.00 56.03 327 GLY A C 1
ATOM 2536 O O . GLY A 1 327 ? -11.619 -5.857 -28.439 1.00 56.03 327 GLY A O 1
ATOM 2537 N N . VAL A 1 328 ? -13.578 -4.777 -28.269 1.00 66.94 328 VAL A N 1
ATOM 2538 C CA . VAL A 1 328 ? -13.135 -3.947 -27.138 1.00 66.94 328 VAL A CA 1
ATOM 2539 C C . VAL A 1 328 ? -13.185 -4.762 -25.851 1.00 66.94 328 VAL A C 1
ATOM 2541 O O . VAL A 1 328 ? -14.255 -5.125 -25.366 1.00 66.94 328 VAL A O 1
ATOM 2544 N N . VAL A 1 329 ? -12.009 -5.015 -25.284 1.00 78.69 329 VAL A N 1
ATOM 2545 C CA . VAL A 1 329 ? -11.859 -5.596 -23.949 1.00 78.69 329 VAL A CA 1
ATOM 2546 C C . VAL A 1 329 ? -12.187 -4.527 -22.906 1.00 78.69 329 VAL A C 1
ATOM 2548 O O . VAL A 1 329 ? -11.666 -3.412 -22.964 1.00 78.69 329 VAL A O 1
ATOM 2551 N N . ARG A 1 330 ? -13.060 -4.870 -21.955 1.00 86.56 330 ARG A N 1
ATOM 2552 C CA . ARG A 1 330 ? -13.384 -4.015 -20.806 1.00 86.56 330 ARG A CA 1
ATOM 2553 C C . ARG A 1 330 ? -12.174 -3.892 -19.882 1.00 86.56 330 ARG A C 1
ATOM 2555 O O . ARG A 1 330 ? -11.514 -4.896 -19.599 1.00 86.56 330 ARG A O 1
ATOM 2562 N N . ALA A 1 331 ? -11.916 -2.675 -19.411 1.00 88.12 331 ALA A N 1
ATOM 2563 C CA . ALA A 1 331 ? -10.837 -2.429 -18.470 1.00 88.12 331 ALA A CA 1
ATOM 2564 C C . ALA A 1 331 ? -11.209 -2.899 -17.064 1.00 88.12 331 ALA A C 1
ATOM 2566 O O . ALA A 1 331 ? -12.299 -2.599 -16.571 1.00 88.12 331 ALA A O 1
ATOM 2567 N N . SER A 1 332 ? -10.275 -3.598 -16.435 1.00 90.88 332 SER A N 1
ATOM 2568 C CA . SER A 1 332 ? -10.249 -3.826 -14.997 1.00 90.88 332 SER A CA 1
ATOM 2569 C C . SER A 1 332 ? -9.316 -2.790 -14.361 1.00 90.88 332 SER A C 1
ATOM 2571 O O . SER A 1 332 ? -8.287 -2.469 -14.959 1.00 90.88 332 SER A O 1
ATOM 2573 N N . PRO A 1 333 ? -9.623 -2.277 -13.161 1.00 90.62 333 PRO A N 1
ATOM 2574 C CA . PRO A 1 333 ? -8.738 -1.374 -12.425 1.00 90.62 333 PRO A CA 1
ATOM 2575 C C . PRO A 1 333 ? -7.281 -1.859 -12.370 1.00 90.62 333 PRO A C 1
ATOM 2577 O O . PRO A 1 333 ? -6.364 -1.075 -12.624 1.00 90.62 333 PRO A O 1
ATOM 2580 N N . THR A 1 334 ? -7.065 -3.157 -12.137 1.00 90.75 334 THR A N 1
ATOM 2581 C CA . THR A 1 334 ? -5.738 -3.801 -12.102 1.00 90.75 334 THR A CA 1
ATOM 2582 C C . THR A 1 334 ? -4.978 -3.820 -13.425 1.00 90.75 334 THR A C 1
ATOM 2584 O O . THR A 1 334 ? -3.755 -3.978 -13.406 1.00 90.75 334 THR A O 1
ATOM 2587 N N . ASP A 1 335 ? -5.627 -3.551 -14.565 1.00 88.69 335 ASP A N 1
ATOM 2588 C CA . ASP A 1 335 ? -4.935 -3.352 -15.847 1.00 88.69 335 ASP A CA 1
ATOM 2589 C C . ASP A 1 335 ? -3.917 -2.208 -15.767 1.00 88.69 335 ASP A C 1
ATOM 2591 O O . ASP A 1 335 ? -2.953 -2.179 -16.528 1.00 88.69 335 ASP A O 1
ATOM 2595 N N . ALA A 1 336 ? -4.076 -1.292 -14.810 1.00 83.00 336 ALA A N 1
ATOM 2596 C CA . ALA A 1 336 ? -3.143 -0.201 -14.570 1.00 83.00 336 ALA A CA 1
ATOM 2597 C C . ALA A 1 336 ? -1.732 -0.658 -14.171 1.00 83.00 336 ALA A C 1
ATOM 2599 O O . ALA A 1 336 ? -0.776 0.082 -14.412 1.00 83.00 336 ALA A O 1
ATOM 2600 N N . VAL A 1 337 ? -1.584 -1.864 -13.608 1.00 84.38 337 VAL A N 1
ATOM 2601 C CA . VAL A 1 337 ? -0.271 -2.477 -13.342 1.00 84.38 337 VAL A CA 1
ATOM 2602 C C . VAL A 1 337 ? 0.392 -2.890 -14.654 1.00 84.38 337 VAL A C 1
ATOM 2604 O O . VAL A 1 337 ? 1.550 -2.575 -14.893 1.00 84.38 337 VAL A O 1
ATOM 2607 N N . PHE A 1 338 ? -0.366 -3.514 -15.555 1.00 83.94 338 PHE A N 1
ATOM 2608 C CA . PHE A 1 338 ? 0.126 -3.941 -16.865 1.00 83.94 338 PHE A CA 1
ATOM 2609 C C . PHE A 1 338 ? 0.412 -2.760 -17.801 1.00 83.94 338 PHE A C 1
ATOM 2611 O O . PHE A 1 338 ? 1.339 -2.788 -18.601 1.00 83.94 338 PHE A O 1
ATOM 2618 N N . LEU A 1 339 ? -0.396 -1.707 -17.731 1.00 78.81 339 LEU A N 1
ATOM 2619 C CA . LEU A 1 339 ? -0.274 -0.543 -18.610 1.00 78.81 339 LEU A CA 1
ATOM 2620 C C . LEU A 1 339 ? 0.590 0.572 -18.001 1.00 78.81 339 LEU A C 1
ATOM 2622 O O . LEU A 1 339 ? 0.796 1.602 -18.641 1.00 78.81 339 LEU A O 1
ATOM 2626 N N . ALA A 1 340 ? 1.103 0.362 -16.783 1.00 74.12 340 ALA A N 1
ATOM 2627 C CA . ALA A 1 340 ? 1.892 1.311 -16.002 1.00 74.12 340 ALA A CA 1
ATOM 2628 C C . ALA A 1 340 ? 1.217 2.675 -15.755 1.00 74.12 340 ALA A C 1
ATOM 2630 O O . ALA A 1 340 ? 1.892 3.678 -15.512 1.00 74.12 340 ALA A O 1
ATOM 2631 N N . THR A 1 341 ? -0.118 2.729 -15.768 1.00 67.81 341 THR A N 1
ATOM 2632 C CA . THR A 1 341 ? -0.878 3.974 -15.565 1.00 67.81 341 THR A CA 1
ATOM 2633 C C . THR A 1 341 ? -0.979 4.366 -14.088 1.00 67.81 341 THR A C 1
ATOM 2635 O O . THR A 1 341 ? -1.058 5.552 -13.765 1.00 67.81 341 THR A O 1
ATOM 2638 N N . ALA A 1 342 ? -0.866 3.401 -13.169 1.00 58.78 342 ALA A N 1
ATOM 2639 C CA . ALA A 1 342 ? -0.927 3.641 -11.724 1.00 58.78 342 ALA A CA 1
ATOM 2640 C C . ALA A 1 342 ? 0.363 4.247 -11.118 1.00 58.78 342 ALA A C 1
ATOM 2642 O O . ALA A 1 342 ? 0.341 4.696 -9.974 1.00 58.78 342 ALA A O 1
ATOM 2643 N N . GLN A 1 343 ? 1.461 4.385 -11.883 1.00 54.97 343 GLN A N 1
ATOM 2644 C CA . GLN A 1 343 ? 2.688 5.073 -11.424 1.00 54.97 343 GLN A CA 1
ATOM 2645 C C . GLN A 1 343 ? 2.460 6.536 -11.000 1.00 54.97 343 GLN A C 1
ATOM 2647 O O . GLN A 1 343 ? 3.286 7.132 -10.309 1.00 54.97 343 GLN A O 1
ATOM 2652 N N . THR A 1 344 ? 1.366 7.148 -11.458 1.00 49.12 344 THR A N 1
ATOM 2653 C CA . THR A 1 344 ? 1.189 8.606 -11.462 1.00 49.12 344 THR A CA 1
ATOM 2654 C C . THR A 1 344 ? 0.004 9.109 -10.647 1.00 49.12 344 THR A C 1
ATOM 2656 O O . THR A 1 344 ? -0.192 10.325 -10.567 1.00 49.12 344 THR A O 1
ATOM 2659 N N . THR A 1 345 ? -0.736 8.228 -9.963 1.00 48.69 345 THR A N 1
ATOM 2660 C CA . THR A 1 345 ? -1.816 8.606 -9.037 1.00 48.69 345 THR A CA 1
ATOM 2661 C C . THR A 1 345 ? -1.224 9.191 -7.748 1.00 48.69 345 THR A C 1
ATOM 2663 O O . THR A 1 345 ? -1.272 8.605 -6.672 1.00 48.69 345 THR A O 1
ATOM 2666 N N . SER A 1 346 ? -0.632 10.384 -7.852 1.00 41.69 346 SER A N 1
ATOM 2667 C CA . SER A 1 346 ? 0.115 11.086 -6.799 1.00 41.69 346 SER A CA 1
ATOM 2668 C C . SER A 1 346 ? -0.768 11.641 -5.672 1.00 41.69 346 SER A C 1
ATOM 2670 O O . SER A 1 346 ? -0.369 12.592 -4.993 1.00 41.69 346 SER A O 1
ATOM 2672 N N . SER A 1 347 ? -2.007 11.171 -5.522 1.00 42.12 347 SER A N 1
ATOM 2673 C CA . SER A 1 347 ? -2.998 11.938 -4.776 1.00 42.12 347 SER A CA 1
ATOM 2674 C C . SER A 1 347 ? -2.882 11.770 -3.262 1.00 42.12 347 SER A C 1
ATOM 2676 O O . SER A 1 347 ? -3.104 12.768 -2.582 1.00 42.12 347 SER A O 1
ATOM 2678 N N . MET A 1 348 ? -2.446 10.626 -2.712 1.00 43.78 348 MET A N 1
ATOM 2679 C CA . MET A 1 348 ? -2.190 10.482 -1.266 1.00 43.78 348 MET A CA 1
ATOM 2680 C C . MET A 1 348 ? -1.147 9.388 -0.941 1.00 43.78 348 MET A C 1
ATOM 2682 O O . MET A 1 348 ? -1.475 8.216 -0.843 1.00 43.78 348 MET A O 1
ATOM 2686 N N . LEU A 1 349 ? 0.103 9.800 -0.689 1.00 45.66 349 LEU A N 1
ATOM 2687 C CA . LEU A 1 349 ? 1.117 9.121 0.153 1.00 45.66 349 LEU A CA 1
ATOM 2688 C C . LEU A 1 349 ? 1.706 7.755 -0.266 1.00 45.66 349 LEU A C 1
ATOM 2690 O O . LEU A 1 349 ? 2.696 7.355 0.347 1.00 45.66 349 LEU A O 1
ATOM 2694 N N . THR A 1 350 ? 1.219 7.081 -1.308 1.00 45.38 350 THR A N 1
ATOM 2695 C CA . THR A 1 350 ? 1.821 5.820 -1.789 1.00 45.38 350 THR A CA 1
ATOM 2696 C C . THR A 1 350 ? 2.122 5.921 -3.281 1.00 45.38 350 THR A C 1
ATOM 2698 O O . THR A 1 350 ? 1.234 5.794 -4.117 1.00 45.38 350 THR A O 1
ATOM 2701 N N . ILE A 1 351 ? 3.382 6.195 -3.635 1.00 47.69 351 ILE A N 1
ATOM 2702 C CA . ILE A 1 351 ? 3.833 6.043 -5.023 1.00 47.69 351 ILE A CA 1
ATOM 2703 C C . ILE A 1 351 ? 4.008 4.541 -5.237 1.00 47.69 351 ILE A C 1
ATOM 2705 O O . ILE A 1 351 ? 4.939 3.950 -4.692 1.00 47.69 351 ILE A O 1
ATOM 2709 N N . GLN A 1 352 ? 3.103 3.913 -5.988 1.00 54.59 352 GLN A N 1
ATOM 2710 C CA . GLN A 1 352 ? 3.388 2.592 -6.533 1.00 54.59 352 GLN A CA 1
ATOM 2711 C C . GLN A 1 352 ? 4.339 2.785 -7.715 1.00 54.59 352 GLN A C 1
ATOM 2713 O O . GLN A 1 352 ? 3.951 3.181 -8.811 1.00 54.59 352 GLN A O 1
ATOM 2718 N N . GLU A 1 353 ? 5.621 2.556 -7.465 1.00 61.53 353 GLU A N 1
ATOM 2719 C CA . GLU A 1 353 ? 6.612 2.385 -8.517 1.00 61.53 353 GLU A CA 1
ATOM 2720 C C . GLU A 1 353 ? 6.255 1.105 -9.286 1.00 61.53 353 GLU A C 1
ATOM 2722 O O . GLU A 1 353 ? 6.464 0.017 -8.770 1.00 61.53 353 GLU A O 1
ATOM 2727 N N . ILE A 1 354 ? 5.606 1.239 -10.449 1.00 66.62 354 ILE A N 1
ATOM 2728 C CA . ILE A 1 354 ? 4.995 0.095 -11.153 1.00 66.62 354 ILE A CA 1
ATOM 2729 C C . ILE A 1 354 ? 5.801 -0.471 -12.310 1.00 66.62 354 ILE A C 1
ATOM 2731 O O . ILE A 1 354 ? 5.445 -1.526 -12.751 1.00 66.62 354 ILE A O 1
ATOM 2735 N N . SER A 1 355 ? 6.870 0.110 -12.830 1.00 70.44 355 SER A N 1
ATOM 2736 C CA . SER A 1 355 ? 7.544 -0.407 -14.047 1.00 70.44 355 SER A CA 1
ATOM 2737 C C . SER A 1 355 ? 6.647 -0.537 -15.314 1.00 70.44 355 SER A C 1
ATOM 2739 O O . SER A 1 355 ? 5.486 -0.927 -15.283 1.00 70.44 355 SER A O 1
ATOM 2741 N N . PRO A 1 356 ? 7.146 -0.188 -16.506 1.00 74.06 356 PRO A N 1
ATOM 2742 C CA . PRO A 1 356 ? 6.441 -0.488 -17.756 1.00 74.06 356 PRO A CA 1
ATOM 2743 C C . PRO A 1 356 ? 6.213 -2.004 -17.927 1.00 74.06 356 PRO A C 1
ATOM 2745 O O . PRO A 1 356 ? 6.927 -2.808 -17.328 1.00 74.06 356 PRO A O 1
ATOM 2748 N N . TRP A 1 357 ? 5.303 -2.441 -18.792 1.00 81.44 357 TRP A N 1
ATOM 2749 C CA . TRP A 1 357 ? 5.288 -3.848 -19.214 1.00 81.44 357 TRP A CA 1
ATOM 2750 C C . TRP A 1 357 ? 6.313 -4.101 -20.320 1.00 81.44 357 TRP A C 1
ATOM 2752 O O . TRP A 1 357 ? 6.444 -3.285 -21.232 1.00 81.44 357 TRP A O 1
ATOM 2762 N N . ASP A 1 358 ? 7.004 -5.238 -20.251 1.00 82.50 358 ASP A N 1
ATOM 2763 C CA . ASP A 1 358 ? 7.894 -5.733 -21.303 1.00 82.50 358 ASP A CA 1
ATOM 2764 C C . ASP A 1 358 ? 7.707 -7.249 -21.485 1.00 82.50 358 ASP A C 1
ATOM 2766 O O . ASP A 1 358 ? 7.095 -7.917 -20.651 1.00 82.50 358 ASP A O 1
ATOM 2770 N N . ALA A 1 359 ? 8.190 -7.797 -22.596 1.00 83.38 359 ALA A N 1
ATOM 2771 C CA . ALA A 1 359 ? 8.030 -9.195 -22.986 1.00 83.38 359 ALA A CA 1
ATOM 2772 C C . ALA A 1 359 ? 8.988 -10.147 -22.241 1.00 83.38 359 ALA A C 1
ATOM 2774 O O . ALA A 1 359 ? 9.564 -11.045 -22.857 1.00 83.38 359 ALA A O 1
ATOM 2775 N N . ASP A 1 360 ? 9.167 -9.963 -20.933 1.00 88.56 360 ASP A N 1
ATOM 2776 C CA . ASP A 1 360 ? 10.122 -10.709 -20.115 1.00 88.56 360 ASP A CA 1
ATOM 2777 C C . ASP A 1 360 ? 9.513 -11.275 -18.823 1.00 88.56 360 ASP A C 1
ATOM 2779 O O . ASP A 1 360 ? 8.368 -11.005 -18.452 1.00 88.56 360 ASP A O 1
ATOM 2783 N N . ALA A 1 361 ? 10.281 -12.131 -18.146 1.00 91.06 361 ALA A N 1
ATOM 2784 C CA . ALA A 1 361 ? 9.855 -12.735 -16.890 1.00 91.06 361 ALA A CA 1
ATOM 2785 C C . ALA A 1 361 ? 9.756 -11.699 -15.758 1.00 91.06 361 ALA A C 1
ATOM 2787 O O . ALA A 1 361 ? 8.880 -11.812 -14.902 1.00 91.06 361 ALA A O 1
ATOM 2788 N N . THR A 1 362 ? 10.609 -10.671 -15.760 1.00 89.94 362 THR A N 1
ATOM 2789 C CA . THR A 1 362 ? 10.621 -9.619 -14.735 1.00 89.94 362 THR A CA 1
ATOM 2790 C C . THR A 1 362 ? 9.281 -8.885 -14.676 1.00 89.94 362 THR A C 1
ATOM 2792 O O . THR A 1 362 ? 8.746 -8.711 -13.584 1.00 89.94 362 THR A O 1
ATOM 2795 N N . ALA A 1 363 ? 8.693 -8.524 -15.822 1.00 87.88 363 ALA A N 1
ATOM 2796 C CA . ALA A 1 363 ? 7.374 -7.895 -15.902 1.00 87.88 363 ALA A CA 1
ATOM 2797 C C . ALA A 1 363 ? 6.264 -8.785 -15.316 1.00 87.88 363 ALA A C 1
ATOM 2799 O O . ALA A 1 363 ? 5.384 -8.296 -14.608 1.00 87.88 363 ALA A O 1
ATOM 2800 N N . ILE A 1 364 ? 6.332 -10.098 -15.562 1.00 91.88 364 ILE A N 1
ATOM 2801 C CA . ILE A 1 364 ? 5.372 -11.073 -15.026 1.00 91.88 364 ILE A CA 1
ATOM 2802 C C . ILE A 1 364 ? 5.463 -11.136 -13.499 1.00 91.88 364 ILE A C 1
ATOM 2804 O O . ILE A 1 364 ? 4.436 -11.031 -12.829 1.00 91.88 364 ILE A O 1
ATOM 2808 N N . TYR A 1 365 ? 6.669 -11.277 -12.937 1.00 92.00 365 TYR A N 1
ATOM 2809 C CA . TYR A 1 365 ? 6.837 -11.351 -11.482 1.00 92.00 365 TYR A CA 1
ATOM 2810 C C . TYR A 1 365 ? 6.551 -10.021 -10.782 1.00 92.00 365 TYR A C 1
ATOM 2812 O O . TYR A 1 365 ? 6.076 -10.025 -9.647 1.00 92.00 365 TYR A O 1
ATOM 2820 N N . ASP A 1 366 ? 6.811 -8.883 -11.430 1.00 87.31 366 ASP A N 1
ATOM 2821 C CA . ASP A 1 366 ? 6.452 -7.576 -10.874 1.00 87.31 366 ASP A CA 1
ATOM 2822 C C . ASP A 1 366 ? 4.923 -7.416 -10.811 1.00 87.31 366 ASP A C 1
ATOM 2824 O O . ASP A 1 366 ? 4.375 -7.029 -9.777 1.00 87.31 366 ASP A O 1
ATOM 2828 N N . ALA A 1 367 ? 4.202 -7.840 -11.856 1.00 89.00 367 ALA A N 1
ATOM 2829 C CA . ALA A 1 367 ? 2.741 -7.881 -11.840 1.00 89.00 367 ALA A CA 1
ATOM 2830 C C . ALA A 1 367 ? 2.184 -8.890 -10.816 1.00 89.00 367 ALA A C 1
ATOM 2832 O O . ALA A 1 367 ? 1.260 -8.551 -10.076 1.00 89.00 367 ALA A O 1
ATOM 2833 N N . GLU A 1 368 ? 2.761 -10.095 -10.706 1.00 90.50 368 GLU A N 1
ATOM 2834 C CA . GLU A 1 368 ? 2.432 -11.061 -9.642 1.00 90.50 368 GLU A CA 1
ATOM 2835 C C . GLU A 1 368 ? 2.618 -10.427 -8.257 1.00 90.50 368 GLU A C 1
ATOM 2837 O O . GLU A 1 368 ? 1.741 -10.550 -7.404 1.00 90.50 368 GLU A O 1
ATOM 2842 N N . ARG A 1 369 ? 3.725 -9.712 -8.026 1.00 86.81 369 ARG A N 1
ATOM 2843 C CA . ARG A 1 369 ? 4.019 -9.040 -6.753 1.00 86.81 369 ARG A CA 1
ATOM 2844 C C . ARG A 1 369 ? 2.974 -7.982 -6.410 1.00 86.81 369 ARG A C 1
ATOM 2846 O O . ARG A 1 369 ? 2.518 -7.935 -5.269 1.00 86.81 369 ARG A O 1
ATOM 2853 N N . HIS A 1 370 ? 2.609 -7.140 -7.375 1.00 82.56 370 HIS A N 1
ATOM 2854 C CA . HIS A 1 370 ? 1.651 -6.054 -7.165 1.00 82.56 370 HIS A CA 1
ATOM 2855 C C . HIS A 1 370 ? 0.216 -6.554 -6.980 1.00 82.56 370 HIS A C 1
ATOM 2857 O O . HIS A 1 370 ? -0.508 -6.031 -6.134 1.00 82.56 370 HIS A O 1
ATOM 2863 N N . LEU A 1 371 ? -0.192 -7.565 -7.750 1.00 86.31 371 LEU A N 1
ATOM 2864 C CA . LEU A 1 371 ? -1.575 -8.049 -7.784 1.00 86.31 371 LEU A CA 1
ATOM 2865 C C . LEU A 1 371 ? -1.828 -9.242 -6.859 1.00 86.31 371 LEU A C 1
ATOM 2867 O O . LEU A 1 371 ? -2.979 -9.566 -6.577 1.00 86.31 371 LEU A O 1
ATOM 2871 N N . ARG A 1 372 ? -0.763 -9.918 -6.411 1.00 86.25 372 ARG A N 1
ATOM 2872 C CA . ARG A 1 372 ? -0.806 -11.224 -5.730 1.00 86.25 372 ARG A CA 1
ATOM 2873 C C . ARG A 1 372 ? -1.583 -12.279 -6.523 1.00 86.25 372 ARG A C 1
ATOM 2875 O O . ARG A 1 372 ? -2.247 -13.141 -5.953 1.00 86.25 372 ARG A O 1
ATOM 2882 N N . TRP A 1 373 ? -1.523 -12.193 -7.850 1.00 90.44 373 TRP A N 1
ATOM 2883 C CA . TRP A 1 373 ? -2.179 -13.134 -8.753 1.00 90.44 373 TRP A CA 1
ATOM 2884 C C . TRP A 1 373 ? -1.257 -14.300 -9.103 1.00 90.44 373 TRP A C 1
ATOM 2886 O O . TRP A 1 373 ? -0.068 -14.081 -9.312 1.00 90.44 373 TRP A O 1
ATOM 2896 N N . PRO A 1 374 ? -1.800 -15.517 -9.267 1.00 92.44 374 PRO A N 1
ATOM 2897 C CA . PRO A 1 374 ? -1.087 -16.605 -9.925 1.00 92.44 374 PRO A CA 1
ATOM 2898 C C . PRO A 1 374 ? -0.530 -16.193 -11.301 1.00 92.44 374 PRO A C 1
ATOM 2900 O O . PRO A 1 374 ? -1.166 -15.425 -12.032 1.00 92.44 374 PRO A O 1
ATOM 2903 N N . ILE A 1 375 ? 0.652 -16.706 -11.665 1.00 93.06 375 ILE A N 1
ATOM 2904 C CA . ILE A 1 375 ? 1.358 -16.347 -12.911 1.00 93.06 375 ILE A CA 1
ATOM 2905 C C . ILE A 1 375 ? 0.499 -16.605 -14.154 1.00 93.06 375 ILE A C 1
ATOM 2907 O O . ILE A 1 375 ? 0.460 -15.776 -15.060 1.00 93.06 375 ILE A O 1
ATOM 2911 N N . ASP A 1 376 ? -0.228 -17.717 -14.199 1.00 93.50 376 ASP A N 1
ATOM 2912 C CA . ASP A 1 376 ? -1.134 -18.065 -15.297 1.00 93.50 376 ASP A CA 1
ATOM 2913 C C . ASP A 1 376 ? -2.236 -17.012 -15.490 1.00 93.50 376 ASP A C 1
ATOM 2915 O O . ASP A 1 376 ? -2.536 -16.624 -16.623 1.00 93.50 376 ASP A O 1
ATOM 2919 N N . ARG A 1 377 ? -2.778 -16.465 -14.393 1.00 93.62 377 ARG A N 1
ATOM 2920 C CA . ARG A 1 377 ? -3.742 -15.357 -14.437 1.00 93.62 377 ARG A CA 1
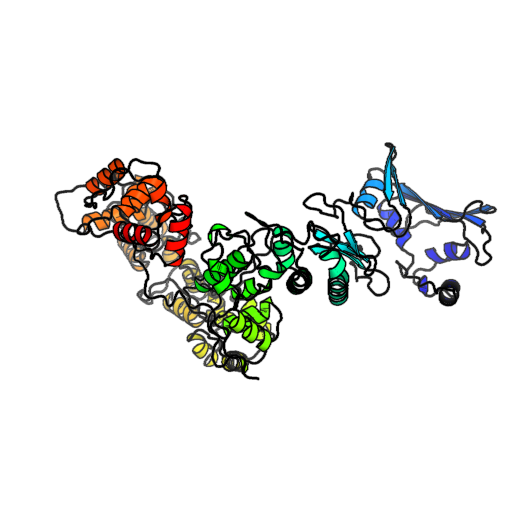ATOM 2921 C C . ARG A 1 377 ? -3.100 -14.071 -14.959 1.00 93.62 377 ARG A C 1
ATOM 2923 O O . ARG A 1 377 ? -3.706 -13.403 -15.798 1.00 93.62 377 ARG A O 1
ATOM 2930 N N . VAL A 1 378 ? -1.888 -13.736 -14.509 1.00 92.94 378 VAL A N 1
ATOM 2931 C CA . VAL A 1 378 ? -1.125 -12.566 -14.994 1.00 92.94 378 VAL A CA 1
ATOM 2932 C C . VAL A 1 378 ? -0.881 -12.672 -16.502 1.00 92.94 378 VAL A C 1
ATOM 2934 O O . VAL A 1 378 ? -1.205 -11.757 -17.259 1.00 92.94 378 VAL A O 1
ATOM 2937 N N . VAL A 1 379 ? -0.377 -13.820 -16.953 1.00 93.56 379 VAL A N 1
ATOM 2938 C CA . VAL A 1 379 ? -0.076 -14.114 -18.358 1.00 93.56 379 VAL A CA 1
ATOM 2939 C C . VAL A 1 379 ? -1.332 -14.071 -19.224 1.00 93.56 379 VAL A C 1
ATOM 2941 O O . VAL A 1 379 ? -1.336 -13.441 -20.285 1.00 93.56 379 VAL A O 1
ATOM 2944 N N . SER A 1 380 ? -2.415 -14.703 -18.769 1.00 91.94 380 SER A N 1
ATOM 2945 C CA . SER A 1 380 ? -3.704 -14.682 -19.459 1.00 91.94 380 SER A CA 1
ATOM 2946 C C . SER A 1 380 ? -4.216 -13.250 -19.627 1.00 91.94 380 SER A C 1
ATOM 2948 O O . SER A 1 380 ? -4.581 -12.848 -20.736 1.00 91.94 380 SER A O 1
ATOM 2950 N N . ARG A 1 381 ? -4.153 -12.432 -18.565 1.00 90.94 381 ARG A N 1
ATOM 2951 C CA . ARG A 1 381 ? -4.601 -11.038 -18.631 1.00 90.94 381 ARG A CA 1
ATOM 2952 C C . ARG A 1 381 ? -3.739 -10.195 -19.570 1.00 90.94 381 ARG A C 1
ATOM 2954 O O . ARG A 1 381 ? -4.297 -9.476 -20.395 1.00 90.94 381 ARG A O 1
ATOM 2961 N N . ALA A 1 382 ? -2.415 -10.334 -19.527 1.00 88.75 382 ALA A N 1
ATOM 2962 C CA . ALA A 1 382 ? -1.514 -9.631 -20.442 1.00 88.75 382 ALA A CA 1
ATOM 2963 C C . ALA A 1 382 ? -1.834 -9.930 -21.920 1.00 88.75 382 ALA A C 1
ATOM 2965 O O . ALA A 1 382 ? -1.905 -9.011 -22.739 1.00 88.75 382 ALA A O 1
ATOM 2966 N N . ARG A 1 383 ? -2.124 -11.195 -22.260 1.00 87.94 383 ARG A N 1
ATOM 2967 C CA . ARG A 1 383 ? -2.540 -11.590 -23.620 1.00 87.94 383 ARG A CA 1
ATOM 2968 C C . ARG A 1 383 ? -3.876 -10.981 -24.022 1.00 87.94 383 ARG A C 1
ATOM 2970 O O . ARG A 1 383 ? -4.013 -10.517 -25.151 1.00 87.94 383 ARG A O 1
ATOM 2977 N N . VAL A 1 384 ? -4.846 -10.954 -23.107 1.00 85.81 384 VAL A N 1
ATOM 2978 C CA . VAL A 1 384 ? -6.151 -10.308 -23.325 1.00 85.81 384 VAL A CA 1
ATOM 2979 C C . VAL A 1 384 ? -5.985 -8.810 -23.615 1.00 85.81 384 VAL A C 1
ATOM 2981 O O . VAL A 1 384 ? -6.675 -8.276 -24.481 1.00 85.81 384 VAL A O 1
ATOM 2984 N N . LEU A 1 385 ? -5.028 -8.147 -22.963 1.00 80.62 385 LEU A N 1
ATOM 2985 C CA . LEU A 1 385 ? -4.671 -6.747 -23.222 1.00 80.62 385 LEU A CA 1
ATOM 2986 C C . LEU A 1 385 ? -3.831 -6.547 -24.500 1.00 80.62 385 LEU A C 1
ATOM 2988 O O . LEU A 1 385 ? -3.546 -5.410 -24.873 1.00 80.62 385 LEU A O 1
ATOM 2992 N N . GLY A 1 386 ? -3.438 -7.623 -25.190 1.00 79.19 386 GLY A N 1
ATOM 2993 C CA . GLY A 1 386 ? -2.593 -7.566 -26.386 1.00 79.19 386 GLY A CA 1
ATOM 2994 C C . GLY A 1 386 ? -1.132 -7.209 -26.095 1.00 79.19 386 GLY A C 1
ATOM 2995 O O . GLY A 1 386 ? -0.418 -6.750 -26.992 1.00 79.19 386 GLY A O 1
ATOM 2996 N N . LEU A 1 387 ? -0.685 -7.390 -24.851 1.00 82.81 387 LEU A N 1
ATOM 2997 C CA . LEU A 1 387 ? 0.696 -7.160 -24.449 1.00 82.81 387 LEU A CA 1
ATOM 2998 C C . LEU A 1 387 ? 1.578 -8.342 -24.868 1.00 82.81 387 LEU A C 1
ATOM 3000 O O . LEU A 1 387 ? 1.116 -9.488 -24.889 1.00 82.81 387 LEU A O 1
ATOM 3004 N N . PRO A 1 388 ? 2.847 -8.089 -25.228 1.00 85.75 388 PRO A N 1
ATOM 3005 C CA . PRO A 1 388 ? 3.761 -9.164 -25.564 1.00 85.75 388 PRO A CA 1
ATOM 3006 C C . PRO A 1 388 ? 4.069 -9.988 -24.308 1.00 85.75 388 PRO A C 1
ATOM 3008 O O . PRO A 1 388 ? 4.271 -9.442 -23.226 1.00 85.75 388 PRO A O 1
ATOM 3011 N N . VAL A 1 389 ? 4.095 -11.308 -24.460 1.00 89.38 389 VAL A N 1
ATOM 3012 C CA . VAL A 1 389 ? 4.365 -12.265 -23.382 1.00 89.38 389 VAL A CA 1
ATOM 3013 C C . VAL A 1 389 ? 5.482 -13.201 -23.853 1.00 89.38 389 VAL A C 1
ATOM 3015 O O . VAL A 1 389 ? 5.403 -13.664 -24.996 1.00 89.38 389 VAL A O 1
ATOM 3018 N N . PRO A 1 390 ? 6.501 -13.496 -23.024 1.00 89.88 390 PRO A N 1
ATOM 3019 C CA . PRO A 1 390 ? 7.566 -14.427 -23.391 1.00 89.88 390 PRO A CA 1
ATOM 3020 C C . PRO A 1 390 ? 7.014 -15.837 -23.643 1.00 89.88 390 PRO A C 1
ATOM 3022 O O . PRO A 1 390 ? 6.028 -16.255 -23.031 1.00 89.88 390 PRO A O 1
ATOM 3025 N N . ALA A 1 391 ? 7.644 -16.587 -24.549 1.00 87.38 391 ALA A N 1
ATOM 3026 C CA . ALA A 1 391 ? 7.158 -17.906 -24.965 1.00 87.38 391 ALA A CA 1
ATOM 3027 C C . ALA A 1 391 ? 7.108 -18.908 -23.797 1.00 87.38 391 ALA A C 1
ATOM 3029 O O . ALA A 1 391 ? 6.231 -19.765 -23.737 1.00 87.38 391 ALA A O 1
ATOM 3030 N N . GLU A 1 392 ? 8.021 -18.764 -22.841 1.00 88.06 392 GLU A N 1
ATOM 3031 C CA . GLU A 1 392 ? 8.188 -19.639 -21.686 1.00 88.06 392 GLU A CA 1
ATOM 3032 C C . GLU A 1 392 ? 7.298 -19.253 -20.494 1.00 88.06 392 GLU A C 1
ATOM 3034 O O . GLU A 1 392 ? 7.372 -19.908 -19.454 1.00 88.06 392 GLU A O 1
ATOM 3039 N N . ALA A 1 393 ? 6.458 -18.217 -20.612 1.00 90.12 393 ALA A N 1
ATOM 3040 C CA . ALA A 1 393 ? 5.716 -17.635 -19.491 1.00 90.12 393 ALA A CA 1
ATOM 3041 C C . ALA A 1 393 ? 4.878 -18.648 -18.690 1.00 90.12 393 ALA A C 1
ATOM 3043 O O . ALA A 1 393 ? 4.821 -18.573 -17.468 1.00 90.12 393 ALA A O 1
ATOM 3044 N N . GLU A 1 394 ? 4.265 -19.622 -19.366 1.00 86.38 394 GLU A N 1
ATOM 3045 C CA . GLU A 1 394 ? 3.432 -20.659 -18.732 1.00 86.38 394 GLU A CA 1
ATOM 3046 C C . GLU A 1 394 ? 4.241 -21.692 -17.938 1.00 86.38 394 GLU A C 1
ATOM 3048 O O . GLU A 1 394 ? 3.691 -22.408 -17.107 1.00 86.38 394 GLU A O 1
ATOM 3053 N N . SER A 1 395 ? 5.548 -21.775 -18.189 1.00 89.50 395 SER A N 1
ATOM 3054 C CA . SER A 1 395 ? 6.461 -22.687 -17.495 1.00 89.50 395 SER A CA 1
ATOM 3055 C C . SER A 1 395 ? 7.188 -22.037 -16.315 1.00 89.50 395 SER A C 1
ATOM 3057 O O . SER A 1 395 ? 7.954 -22.709 -15.621 1.00 89.50 395 SER A O 1
ATOM 3059 N N . LEU A 1 396 ? 6.973 -20.737 -16.086 1.00 93.88 396 LEU A N 1
ATOM 3060 C CA . LEU A 1 396 ? 7.600 -20.013 -14.987 1.00 93.88 396 LEU A CA 1
ATOM 3061 C C . LEU A 1 396 ? 7.025 -20.489 -13.640 1.00 93.88 396 LEU A C 1
ATOM 3063 O O . LEU A 1 396 ? 5.804 -20.513 -13.469 1.00 93.88 396 LEU A O 1
ATOM 3067 N N . PRO A 1 397 ? 7.870 -20.864 -12.664 1.00 94.06 397 PRO A N 1
ATOM 3068 C CA . PRO A 1 397 ? 7.392 -21.241 -11.338 1.00 94.06 397 PRO A CA 1
ATOM 3069 C C . PRO A 1 397 ? 6.951 -19.998 -10.545 1.00 94.06 397 PRO A C 1
ATOM 3071 O O . PRO A 1 397 ? 7.473 -18.914 -10.783 1.00 94.06 397 PRO A O 1
ATOM 3074 N N . PRO A 1 398 ? 6.066 -20.128 -9.541 1.00 92.25 398 PRO A N 1
ATOM 3075 C CA . PRO A 1 398 ? 5.602 -18.987 -8.748 1.00 92.25 398 PRO A CA 1
ATOM 3076 C C . PRO A 1 398 ? 6.749 -18.242 -8.046 1.00 92.25 398 PRO A C 1
ATOM 3078 O O . PRO A 1 398 ? 7.820 -18.813 -7.763 1.00 92.25 398 PRO A O 1
ATOM 3081 N N . SER A 1 399 ? 6.516 -16.966 -7.723 1.00 91.94 399 SER A N 1
ATOM 3082 C CA . SER A 1 399 ? 7.438 -16.190 -6.892 1.00 91.94 399 SER A CA 1
ATOM 3083 C C . SER A 1 399 ? 7.652 -16.867 -5.534 1.00 91.94 399 SER A C 1
ATOM 3085 O O . SER A 1 399 ? 6.716 -17.352 -4.894 1.00 91.94 399 SER A O 1
ATOM 3087 N N . ASN A 1 400 ? 8.903 -16.895 -5.081 1.00 93.50 400 ASN A N 1
ATOM 3088 C CA . ASN A 1 400 ? 9.253 -17.251 -3.708 1.00 93.50 400 ASN A CA 1
ATOM 3089 C C . ASN A 1 400 ? 9.678 -15.992 -2.935 1.00 93.50 400 ASN A C 1
ATOM 3091 O O . ASN A 1 400 ? 9.747 -14.895 -3.497 1.00 93.50 400 ASN A O 1
ATOM 3095 N N . ASP A 1 401 ? 9.977 -16.146 -1.647 1.00 92.94 401 ASP A N 1
ATOM 3096 C CA . ASP A 1 401 ? 10.326 -15.013 -0.783 1.00 92.94 401 ASP A CA 1
ATOM 3097 C C . ASP A 1 401 ? 11.588 -14.281 -1.254 1.00 92.94 401 ASP A C 1
ATOM 3099 O O . ASP A 1 401 ? 11.644 -13.054 -1.181 1.00 92.94 401 ASP A O 1
ATOM 3103 N N . PHE A 1 402 ? 12.544 -15.006 -1.845 1.00 95.56 402 PHE A N 1
ATOM 3104 C CA . PHE A 1 402 ? 13.733 -14.419 -2.459 1.00 95.56 402 PHE A CA 1
ATOM 3105 C C . PHE A 1 402 ? 13.385 -13.476 -3.619 1.00 95.56 402 PHE A C 1
ATOM 3107 O O . PHE A 1 402 ? 13.819 -12.326 -3.621 1.00 95.56 402 PHE A O 1
ATOM 3114 N N . ILE A 1 403 ? 12.545 -13.904 -4.568 1.00 94.69 403 ILE A N 1
ATOM 3115 C CA . ILE A 1 403 ? 12.121 -13.049 -5.690 1.00 94.69 403 ILE A CA 1
ATOM 3116 C C . ILE A 1 403 ? 11.329 -11.834 -5.209 1.00 94.69 403 ILE A C 1
ATOM 3118 O O . ILE A 1 403 ? 11.573 -10.719 -5.669 1.00 94.69 403 ILE A O 1
ATOM 3122 N N . ARG A 1 404 ? 10.414 -12.019 -4.252 1.00 91.12 404 ARG A N 1
ATOM 3123 C CA . ARG A 1 404 ? 9.619 -10.911 -3.699 1.00 91.12 404 ARG A CA 1
ATOM 3124 C C . ARG A 1 404 ? 10.507 -9.880 -3.005 1.00 91.12 404 ARG A C 1
ATOM 3126 O O . ARG A 1 404 ? 10.329 -8.683 -3.220 1.00 91.12 404 ARG A O 1
ATOM 3133 N N . ALA A 1 405 ? 11.480 -10.330 -2.213 1.00 91.38 405 ALA A N 1
ATOM 3134 C CA . ALA A 1 405 ? 12.439 -9.455 -1.548 1.00 91.38 405 ALA A CA 1
ATOM 3135 C C . ALA A 1 405 ? 13.339 -8.718 -2.556 1.00 91.38 405 ALA A C 1
ATOM 3137 O O . ALA A 1 405 ? 13.545 -7.508 -2.425 1.00 91.38 405 ALA A O 1
ATOM 3138 N N . LEU A 1 406 ? 13.804 -9.411 -3.600 1.00 92.19 406 LEU A N 1
ATOM 3139 C CA . LEU A 1 406 ? 14.642 -8.827 -4.647 1.00 92.19 406 LEU A CA 1
ATOM 3140 C C . LEU A 1 406 ? 13.899 -7.748 -5.456 1.00 92.19 406 LEU A C 1
ATOM 3142 O O . LEU A 1 406 ? 14.440 -6.663 -5.678 1.00 92.19 406 LEU A O 1
ATOM 3146 N N . LEU A 1 407 ? 12.646 -8.010 -5.845 1.00 88.19 407 LEU A N 1
ATOM 3147 C CA . LEU A 1 407 ? 11.785 -7.040 -6.533 1.00 88.19 407 LEU A CA 1
ATOM 3148 C C . LEU A 1 407 ? 11.441 -5.840 -5.644 1.00 88.19 407 LEU A C 1
ATOM 3150 O O . LEU A 1 407 ? 11.445 -4.709 -6.115 1.00 88.19 407 LEU A O 1
ATOM 3154 N N . ASN A 1 408 ? 11.221 -6.048 -4.342 1.00 84.56 408 ASN A N 1
ATOM 3155 C CA . ASN A 1 408 ? 10.992 -4.945 -3.403 1.00 84.56 408 ASN A CA 1
ATOM 3156 C C . ASN A 1 408 ? 12.206 -4.015 -3.276 1.00 84.56 408 ASN A C 1
ATOM 3158 O O . ASN A 1 408 ? 12.036 -2.808 -3.121 1.00 84.56 408 ASN A O 1
ATOM 3162 N N . ARG A 1 409 ? 13.427 -4.552 -3.381 1.00 84.62 409 ARG A N 1
ATOM 3163 C CA . ARG A 1 409 ? 14.662 -3.751 -3.445 1.00 84.62 409 ARG A CA 1
ATOM 3164 C C . ARG A 1 409 ? 14.809 -3.012 -4.781 1.00 84.62 409 ARG A C 1
ATOM 3166 O O . ARG A 1 409 ? 15.459 -1.971 -4.837 1.00 84.62 409 ARG A O 1
ATOM 3173 N N . ASN A 1 410 ? 14.181 -3.523 -5.839 1.00 75.88 410 ASN A N 1
ATOM 3174 C CA . ASN A 1 410 ? 14.229 -3.001 -7.201 1.00 75.88 410 ASN A CA 1
ATOM 3175 C C . ASN A 1 410 ? 12.844 -2.538 -7.691 1.00 75.88 410 ASN A C 1
ATOM 3177 O O . ASN A 1 410 ? 12.409 -2.925 -8.768 1.00 75.88 410 ASN A O 1
ATOM 3181 N N . SER A 1 411 ? 12.191 -1.653 -6.937 1.00 66.19 411 SER A N 1
ATOM 3182 C CA . SER A 1 411 ? 10.772 -1.305 -7.113 1.00 66.19 411 SER A CA 1
ATOM 3183 C C . SER A 1 411 ? 10.368 -0.644 -8.437 1.00 66.19 411 SER A C 1
ATOM 3185 O O . SER A 1 411 ? 9.193 -0.683 -8.759 1.00 66.19 411 SER A O 1
ATOM 3187 N N . SER A 1 412 ? 11.289 -0.061 -9.212 1.00 66.75 412 SER A N 1
ATOM 3188 C CA . SER A 1 412 ? 10.994 0.534 -10.530 1.00 66.75 412 SER A CA 1
ATOM 3189 C C . SER A 1 412 ? 12.049 0.232 -11.590 1.00 66.75 412 SER A C 1
ATOM 3191 O O . SER A 1 412 ? 13.255 0.309 -11.331 1.00 66.75 412 SER A O 1
ATOM 3193 N N . TRP A 1 413 ? 11.591 -0.011 -12.817 1.00 68.12 413 TRP A N 1
ATOM 3194 C CA . TRP A 1 413 ? 12.425 -0.090 -14.019 1.00 68.12 413 TRP A CA 1
ATOM 3195 C C . TRP A 1 413 ? 12.121 1.069 -14.974 1.00 68.12 413 TRP A C 1
ATOM 3197 O O . TRP A 1 413 ? 10.961 1.440 -15.162 1.00 68.12 413 TRP A O 1
ATOM 3207 N N . ASN A 1 414 ? 13.161 1.643 -15.585 1.00 63.19 414 ASN A N 1
ATOM 3208 C CA . ASN A 1 414 ? 13.011 2.638 -16.648 1.00 63.19 414 ASN A CA 1
ATOM 3209 C C . ASN A 1 414 ? 12.827 1.932 -18.004 1.00 63.19 414 ASN A C 1
ATOM 3211 O O . ASN A 1 414 ? 13.420 0.883 -18.225 1.00 63.19 414 ASN A O 1
ATOM 3215 N N . VAL A 1 415 ? 12.036 2.513 -18.913 1.00 57.69 415 VAL A N 1
ATOM 3216 C CA . VAL A 1 415 ? 11.812 1.982 -20.275 1.00 57.69 415 VAL A CA 1
ATOM 3217 C C . VAL A 1 415 ? 13.130 1.875 -21.053 1.00 57.69 415 VAL A C 1
ATOM 3219 O O . VAL A 1 415 ? 13.302 0.963 -21.852 1.00 57.69 415 VAL A O 1
ATOM 3222 N N . ASP A 1 416 ? 14.058 2.804 -20.807 1.00 55.41 416 ASP A N 1
ATOM 3223 C CA . ASP A 1 416 ? 15.301 2.937 -21.575 1.00 55.41 416 ASP A CA 1
ATOM 3224 C C . ASP A 1 416 ? 16.479 2.112 -21.013 1.00 55.41 416 ASP A C 1
ATOM 3226 O O . ASP A 1 416 ? 17.574 2.149 -21.579 1.00 55.41 416 ASP A O 1
ATOM 3230 N N . GLU A 1 417 ? 16.297 1.398 -19.895 1.00 64.00 417 GLU A N 1
ATOM 3231 C CA . GLU A 1 417 ? 17.359 0.617 -19.248 1.00 64.00 417 GLU A CA 1
ATOM 3232 C C . GLU A 1 417 ? 17.066 -0.892 -19.305 1.00 64.00 417 GLU A C 1
ATOM 3234 O O . GLU A 1 417 ? 15.917 -1.296 -19.118 1.00 64.00 417 GLU A O 1
ATOM 3239 N N . PRO A 1 418 ? 18.088 -1.748 -19.517 1.00 66.75 418 PRO A N 1
ATOM 3240 C CA . PRO A 1 418 ? 17.906 -3.194 -19.443 1.00 66.75 418 PRO A CA 1
ATOM 3241 C C . PRO A 1 418 ? 17.395 -3.611 -18.057 1.00 66.75 418 PRO A C 1
ATOM 3243 O O . PRO A 1 418 ? 17.891 -3.125 -17.034 1.00 66.75 418 PRO A O 1
ATOM 3246 N N . ARG A 1 419 ? 16.430 -4.537 -18.014 1.00 78.56 419 ARG A N 1
ATOM 3247 C CA . ARG A 1 419 ? 15.837 -5.068 -16.773 1.00 78.56 419 ARG A CA 1
ATOM 3248 C C . ARG A 1 419 ? 16.703 -6.136 -16.123 1.00 78.56 419 ARG A C 1
ATOM 3250 O O . ARG A 1 419 ? 16.295 -7.276 -15.929 1.00 78.56 419 ARG A O 1
ATOM 3257 N N . GLU A 1 420 ? 17.914 -5.730 -15.775 1.00 87.56 420 GLU A N 1
ATOM 3258 C CA . GLU A 1 420 ? 18.896 -6.566 -15.097 1.00 87.56 420 GLU A CA 1
ATOM 3259 C C . GLU A 1 420 ? 18.983 -6.232 -13.603 1.00 87.56 420 GLU A C 1
ATOM 3261 O O . GLU A 1 420 ? 19.226 -5.087 -13.201 1.00 87.56 420 GLU A O 1
ATOM 3266 N N . PHE A 1 421 ? 18.864 -7.247 -12.749 1.00 90.12 421 PHE A N 1
ATOM 3267 C CA . PHE A 1 421 ? 19.163 -7.086 -11.330 1.00 90.12 421 PHE A CA 1
ATOM 3268 C C . PHE A 1 421 ? 20.656 -6.832 -11.127 1.00 90.12 421 PHE A C 1
ATOM 3270 O O . PHE A 1 421 ? 21.516 -7.498 -11.713 1.00 90.12 421 PHE A O 1
ATOM 3277 N N . LYS A 1 422 ? 20.981 -5.864 -10.268 1.00 90.44 422 LYS A N 1
ATOM 3278 C CA . LYS A 1 422 ? 22.369 -5.583 -9.895 1.00 90.44 422 LYS A CA 1
ATOM 3279 C C . LYS A 1 422 ? 22.878 -6.693 -8.981 1.00 90.44 422 LYS A C 1
ATOM 3281 O O . LYS A 1 422 ? 22.170 -7.110 -8.066 1.00 90.44 422 LYS A O 1
ATOM 3286 N N . ALA A 1 423 ? 24.115 -7.145 -9.195 1.00 93.12 423 ALA A N 1
ATOM 3287 C CA . ALA A 1 423 ? 24.694 -8.248 -8.421 1.00 93.12 423 ALA A CA 1
ATOM 3288 C C . ALA A 1 423 ? 24.663 -7.974 -6.904 1.00 93.12 423 ALA A C 1
ATOM 3290 O O . ALA A 1 423 ? 24.347 -8.866 -6.121 1.00 93.12 423 ALA A O 1
ATOM 3291 N N . PHE A 1 424 ? 24.898 -6.727 -6.481 1.00 93.69 424 PHE A N 1
ATOM 3292 C CA . PHE A 1 424 ? 24.829 -6.353 -5.069 1.00 93.69 424 PHE A CA 1
ATOM 3293 C C . PHE A 1 424 ? 23.430 -6.485 -4.454 1.00 93.69 424 PHE A C 1
ATOM 3295 O O . PHE A 1 424 ? 23.315 -6.876 -3.295 1.00 93.69 424 PHE A O 1
ATOM 3302 N N . ASP A 1 425 ? 22.360 -6.226 -5.208 1.00 92.62 425 ASP A N 1
ATOM 3303 C CA . ASP A 1 425 ? 20.999 -6.409 -4.689 1.00 92.62 425 ASP A CA 1
ATOM 3304 C C . ASP A 1 425 ? 20.682 -7.894 -4.479 1.00 92.62 425 ASP A C 1
ATOM 3306 O O . ASP A 1 425 ? 20.036 -8.255 -3.492 1.00 92.62 425 ASP A O 1
ATOM 3310 N N . VAL A 1 426 ? 21.190 -8.761 -5.362 1.00 94.69 426 VAL A N 1
ATOM 3311 C CA . VAL A 1 426 ? 21.109 -10.224 -5.227 1.00 94.69 426 VAL A CA 1
ATOM 3312 C C . VAL A 1 426 ? 21.869 -10.690 -3.980 1.00 94.69 426 VAL A C 1
ATOM 3314 O O . VAL A 1 426 ? 21.301 -11.427 -3.176 1.00 94.69 426 VAL A O 1
ATOM 3317 N N . ILE A 1 427 ? 23.096 -10.193 -3.760 1.00 94.00 427 ILE A N 1
ATOM 3318 C CA . ILE A 1 427 ? 23.908 -10.479 -2.561 1.00 94.00 427 ILE A CA 1
ATOM 3319 C C . ILE A 1 427 ? 23.142 -10.122 -1.282 1.00 94.00 427 ILE A C 1
ATOM 3321 O O . ILE A 1 427 ? 22.995 -10.959 -0.393 1.00 94.00 427 ILE A O 1
ATOM 3325 N N . LEU A 1 428 ? 22.638 -8.886 -1.190 1.00 93.38 428 LEU A N 1
ATOM 3326 C CA . LEU A 1 428 ? 21.932 -8.420 0.004 1.00 93.38 428 LEU A CA 1
ATOM 3327 C C . LEU A 1 428 ? 20.657 -9.230 0.260 1.00 93.38 428 LEU A C 1
ATOM 3329 O O . LEU A 1 428 ? 20.367 -9.566 1.402 1.00 93.38 428 LEU A O 1
ATOM 3333 N N . THR A 1 429 ? 19.917 -9.570 -0.797 1.00 95.12 429 THR A N 1
ATOM 3334 C CA . THR A 1 429 ? 18.697 -10.380 -0.675 1.00 95.12 429 THR A CA 1
ATOM 3335 C C . THR A 1 429 ? 19.009 -11.796 -0.197 1.00 95.12 429 THR A C 1
ATOM 3337 O O . THR A 1 429 ? 18.307 -12.324 0.664 1.00 95.12 429 THR A O 1
ATOM 3340 N N . ALA A 1 430 ? 20.075 -12.407 -0.722 1.00 95.50 430 ALA A N 1
ATOM 3341 C CA . ALA A 1 430 ? 20.509 -13.733 -0.305 1.00 95.50 430 ALA A CA 1
ATOM 3342 C C . ALA A 1 430 ? 20.929 -13.736 1.172 1.00 95.50 430 ALA A C 1
ATOM 3344 O O . ALA A 1 430 ? 20.499 -14.603 1.925 1.00 95.50 430 ALA A O 1
ATOM 3345 N N . TRP A 1 431 ? 21.690 -12.735 1.624 1.00 93.69 431 TRP A N 1
ATOM 3346 C CA . TRP A 1 431 ? 22.089 -12.627 3.030 1.00 93.69 431 TRP A CA 1
ATOM 3347 C C . TRP A 1 431 ? 20.930 -12.387 3.990 1.00 93.69 431 TRP A C 1
ATOM 3349 O O . TRP A 1 431 ? 20.885 -13.039 5.033 1.00 93.69 431 TRP A O 1
ATOM 3359 N N . ASP A 1 432 ? 19.985 -11.511 3.644 1.00 93.38 432 ASP A N 1
ATOM 3360 C CA . ASP A 1 432 ? 18.803 -11.257 4.477 1.00 93.38 432 ASP A CA 1
ATOM 3361 C C . ASP A 1 432 ? 17.997 -12.538 4.730 1.00 93.38 432 ASP A C 1
ATOM 3363 O O . ASP A 1 432 ? 17.465 -12.739 5.821 1.00 93.38 432 ASP A O 1
ATOM 3367 N N . LEU A 1 433 ? 17.928 -13.412 3.723 1.00 95.56 433 LEU A N 1
ATOM 3368 C CA . LEU A 1 433 ? 17.212 -14.686 3.776 1.00 95.56 433 LEU A CA 1
ATOM 3369 C C . LEU A 1 433 ? 18.108 -15.876 4.148 1.00 95.56 433 LEU A C 1
ATOM 3371 O O . LEU A 1 433 ? 17.634 -17.008 4.148 1.00 95.56 433 LEU A O 1
ATOM 3375 N N . GLN A 1 434 ? 19.381 -15.629 4.476 1.00 96.06 434 GLN A N 1
ATOM 3376 C CA . GLN A 1 434 ? 20.379 -16.653 4.813 1.00 96.06 434 GLN A CA 1
ATOM 3377 C C . GLN A 1 434 ? 20.513 -17.755 3.744 1.00 96.06 434 GLN A C 1
ATOM 3379 O O . GLN A 1 434 ? 20.704 -18.930 4.055 1.00 96.06 434 GLN A O 1
ATOM 3384 N N . LEU A 1 435 ? 20.419 -17.359 2.476 1.00 96.19 435 LEU A N 1
ATOM 3385 C CA . LEU A 1 435 ? 20.436 -18.237 1.315 1.00 96.19 435 LEU A CA 1
ATOM 3386 C C . LEU A 1 435 ? 21.851 -18.333 0.703 1.00 96.19 435 LEU A C 1
ATOM 3388 O O . LEU A 1 435 ? 22.485 -17.293 0.495 1.00 96.19 435 LEU A O 1
ATOM 3392 N N . PRO A 1 436 ? 22.353 -19.536 0.362 1.00 96.31 436 PRO A N 1
ATOM 3393 C CA . PRO A 1 436 ? 23.583 -19.692 -0.420 1.00 96.31 436 PRO A CA 1
ATOM 3394 C C . PRO A 1 436 ? 23.482 -19.024 -1.800 1.00 96.31 436 PRO A C 1
ATOM 3396 O O . PRO A 1 436 ? 22.411 -18.997 -2.413 1.00 96.31 436 PRO A O 1
ATOM 3399 N N . PHE A 1 437 ? 24.595 -18.507 -2.330 1.00 96.38 437 PHE A N 1
ATOM 3400 C CA . PHE A 1 437 ? 24.585 -17.802 -3.619 1.00 96.38 437 PHE A CA 1
ATOM 3401 C C . PHE A 1 437 ? 24.284 -18.731 -4.802 1.00 96.38 437 PHE A C 1
ATOM 3403 O O . PHE A 1 437 ? 23.623 -18.313 -5.748 1.00 96.38 437 PHE A O 1
ATOM 3410 N N . GLU A 1 438 ? 24.692 -19.996 -4.736 1.00 95.75 438 GLU A N 1
ATOM 3411 C CA . GLU A 1 438 ? 24.395 -21.010 -5.751 1.00 95.75 438 GLU A CA 1
ATOM 3412 C C . GLU A 1 438 ? 22.893 -21.306 -5.823 1.00 95.75 438 GLU A C 1
ATOM 3414 O O . GLU A 1 438 ? 22.335 -21.482 -6.906 1.00 95.75 438 GLU A O 1
ATOM 3419 N N . GLU A 1 439 ? 22.220 -21.316 -4.670 1.00 96.75 439 GLU A N 1
ATOM 3420 C CA . GLU A 1 439 ? 20.771 -21.491 -4.594 1.00 96.75 439 GLU A CA 1
ATOM 3421 C C . GLU A 1 439 ? 20.035 -20.243 -5.103 1.00 96.75 439 GLU A C 1
ATOM 3423 O O . GLU A 1 439 ? 19.077 -20.361 -5.870 1.00 96.75 439 GLU A O 1
ATOM 3428 N N . ALA A 1 440 ? 20.522 -19.043 -4.761 1.00 96.50 440 ALA A N 1
ATOM 3429 C CA . ALA A 1 440 ? 20.016 -17.790 -5.321 1.00 96.50 440 ALA A CA 1
ATOM 3430 C C . ALA A 1 440 ? 20.134 -17.758 -6.859 1.00 96.50 440 ALA A C 1
ATOM 3432 O O . ALA A 1 440 ? 19.180 -17.386 -7.546 1.00 96.50 440 ALA A O 1
ATOM 3433 N N . ASP A 1 441 ? 21.271 -18.194 -7.411 1.00 96.88 441 ASP A N 1
ATOM 3434 C CA . ASP A 1 441 ? 21.496 -18.288 -8.857 1.00 96.88 441 ASP A CA 1
ATOM 3435 C C . ASP A 1 441 ? 20.556 -19.293 -9.536 1.00 96.88 441 ASP A C 1
ATOM 3437 O O . ASP A 1 441 ? 19.959 -18.984 -10.570 1.00 96.88 441 ASP A O 1
ATOM 3441 N N . GLU A 1 442 ? 20.355 -20.474 -8.945 1.00 96.62 442 GLU A N 1
ATOM 3442 C CA . GLU A 1 442 ? 19.405 -21.464 -9.462 1.00 96.62 442 GLU A CA 1
ATOM 3443 C C . GLU A 1 442 ? 17.967 -20.921 -9.462 1.00 96.62 442 GLU A C 1
ATOM 3445 O O . GLU A 1 442 ? 17.242 -21.085 -10.450 1.00 96.62 442 GLU A O 1
ATOM 3450 N N . ILE A 1 443 ? 17.560 -20.208 -8.403 1.00 96.88 443 ILE A N 1
ATOM 3451 C CA . ILE A 1 443 ? 16.248 -19.548 -8.316 1.00 96.88 443 ILE A CA 1
ATOM 3452 C C . ILE A 1 443 ? 16.068 -18.531 -9.447 1.00 96.88 443 ILE A C 1
ATOM 3454 O O . ILE A 1 443 ? 15.009 -18.532 -10.083 1.00 96.88 443 ILE A O 1
ATOM 3458 N N . LEU A 1 444 ? 17.079 -17.698 -9.711 1.00 96.06 444 LEU A N 1
ATOM 3459 C CA . LEU A 1 444 ? 17.068 -16.686 -10.773 1.00 96.06 444 LEU A CA 1
ATOM 3460 C C . LEU A 1 444 ? 17.018 -17.330 -12.167 1.00 96.06 444 LEU A C 1
ATOM 3462 O O . LEU A 1 444 ? 16.163 -16.974 -12.983 1.00 96.06 444 LEU A O 1
ATOM 3466 N N . ARG A 1 445 ? 17.866 -18.336 -12.427 1.00 94.75 445 ARG A N 1
ATOM 3467 C CA . ARG A 1 445 ? 17.930 -19.050 -13.716 1.00 94.75 445 ARG A CA 1
ATOM 3468 C C . ARG A 1 445 ? 16.659 -19.823 -14.034 1.00 94.75 445 ARG A C 1
ATOM 3470 O O . ARG A 1 445 ? 16.188 -19.769 -15.174 1.00 94.75 445 ARG A O 1
ATOM 3477 N N . THR A 1 446 ? 16.090 -20.519 -13.050 1.00 95.44 446 THR A N 1
ATOM 3478 C CA . THR A 1 446 ? 14.828 -21.260 -13.219 1.00 95.44 446 THR A CA 1
ATOM 3479 C C . THR A 1 446 ? 13.691 -20.314 -13.604 1.00 95.44 446 THR A C 1
ATOM 3481 O O . THR A 1 446 ? 12.818 -20.669 -14.390 1.00 95.44 446 THR A O 1
ATOM 3484 N N . ARG A 1 447 ? 13.738 -19.077 -13.102 1.00 95.06 447 ARG A N 1
ATOM 3485 C CA . ARG A 1 447 ? 12.721 -18.041 -13.315 1.00 95.06 447 ARG A CA 1
ATOM 3486 C C . ARG A 1 447 ? 13.023 -17.092 -14.469 1.00 95.06 447 ARG A C 1
ATOM 3488 O O . ARG A 1 447 ? 12.235 -16.184 -14.698 1.00 95.06 447 ARG A O 1
ATOM 3495 N N . LYS A 1 448 ? 14.120 -17.314 -15.203 1.00 94.31 448 LYS A N 1
ATOM 3496 C CA . LYS A 1 448 ? 14.536 -16.504 -16.362 1.00 94.31 448 LYS A CA 1
ATOM 3497 C C . LYS A 1 448 ? 14.699 -15.014 -16.036 1.00 94.31 448 LYS A C 1
ATOM 3499 O O . LYS A 1 448 ? 14.451 -14.169 -16.888 1.00 94.31 448 LYS A O 1
ATOM 3504 N N . LEU A 1 449 ? 15.105 -14.697 -14.809 1.00 93.00 449 LEU A N 1
ATOM 3505 C CA . LEU A 1 449 ? 15.376 -13.322 -14.402 1.00 93.00 449 LEU A CA 1
ATOM 3506 C C . LEU A 1 449 ? 16.806 -12.944 -14.772 1.00 93.00 449 LEU A C 1
ATOM 3508 O O . LEU A 1 449 ? 17.752 -13.661 -14.438 1.00 93.00 449 LEU A O 1
ATOM 3512 N N . GLU A 1 450 ? 16.959 -11.817 -15.461 1.00 91.56 450 GLU A N 1
ATOM 3513 C CA . GLU A 1 450 ? 18.269 -11.331 -15.872 1.00 91.56 450 GLU A CA 1
ATOM 3514 C C . GLU A 1 450 ? 18.996 -10.665 -14.706 1.00 91.56 450 GLU A C 1
ATOM 3516 O O . GLU A 1 450 ? 18.457 -9.827 -13.983 1.00 91.56 450 GLU A O 1
ATOM 3521 N N . VAL A 1 451 ? 20.260 -11.031 -14.536 1.00 92.25 451 VAL A N 1
ATOM 3522 C CA . VAL A 1 451 ? 21.162 -10.441 -13.548 1.00 92.25 451 VAL A CA 1
ATOM 3523 C C . VAL A 1 451 ? 22.397 -9.966 -14.287 1.00 92.25 451 VAL A C 1
ATOM 3525 O O . VAL A 1 451 ? 22.818 -10.578 -15.272 1.00 92.25 451 VAL A O 1
ATOM 3528 N N . GLN A 1 452 ? 22.996 -8.889 -13.793 1.00 91.19 452 GLN A N 1
ATOM 3529 C CA . GLN A 1 452 ? 24.232 -8.365 -14.347 1.00 91.19 452 GLN A CA 1
ATOM 3530 C C . GLN A 1 452 ? 25.300 -9.449 -14.538 1.00 91.19 452 GLN A C 1
ATOM 3532 O O . GLN A 1 452 ? 25.493 -10.282 -13.647 1.00 91.19 452 GLN A O 1
ATOM 3537 N N . PRO A 1 453 ? 26.083 -9.400 -15.633 1.00 90.62 453 PRO A N 1
ATOM 3538 C CA . PRO A 1 453 ? 27.113 -10.401 -15.912 1.00 90.62 453 PRO A CA 1
ATOM 3539 C C . PRO A 1 453 ? 28.134 -10.590 -14.783 1.00 90.62 453 PRO A C 1
ATOM 3541 O O . PRO A 1 453 ? 28.692 -11.677 -14.626 1.00 90.62 453 PRO A O 1
ATOM 3544 N N . THR A 1 454 ? 28.365 -9.547 -13.980 1.00 91.56 454 THR A N 1
ATOM 3545 C CA . THR A 1 454 ? 29.277 -9.571 -12.833 1.00 91.56 454 THR A CA 1
ATOM 3546 C C . THR A 1 454 ? 28.833 -10.527 -11.729 1.00 91.56 454 THR A C 1
ATOM 3548 O O . THR A 1 454 ? 29.687 -11.004 -10.986 1.00 91.56 454 THR A O 1
ATOM 3551 N N . TRP A 1 455 ? 27.552 -10.901 -11.662 1.00 94.44 455 TRP A N 1
ATOM 3552 C CA . TRP A 1 455 ? 27.048 -11.910 -10.727 1.00 94.44 455 TRP A CA 1
ATOM 3553 C C . TRP A 1 455 ? 27.797 -13.243 -10.833 1.00 94.44 455 TRP A C 1
ATOM 3555 O O . TRP A 1 455 ? 28.129 -13.839 -9.814 1.00 94.44 455 TRP A O 1
ATOM 3565 N N . ARG A 1 456 ? 28.197 -13.662 -12.043 1.00 92.25 456 ARG A N 1
ATOM 3566 C CA . ARG A 1 456 ? 29.014 -14.877 -12.219 1.00 92.25 456 ARG A CA 1
ATOM 3567 C C . ARG A 1 456 ? 30.339 -14.798 -11.462 1.00 92.25 456 ARG A C 1
ATOM 3569 O O . ARG A 1 456 ? 30.734 -15.755 -10.815 1.00 92.25 456 ARG A O 1
ATOM 3576 N N . SER A 1 457 ? 30.973 -13.625 -11.462 1.00 91.38 457 SER A N 1
ATOM 3577 C CA . SER A 1 457 ? 32.220 -13.422 -10.719 1.00 91.38 457 SER A CA 1
ATOM 3578 C C . SER A 1 457 ? 32.035 -13.460 -9.199 1.00 91.38 457 SER A C 1
ATOM 3580 O O . SER A 1 457 ? 33.010 -13.695 -8.488 1.00 91.38 457 SER A O 1
ATOM 3582 N N . ILE A 1 458 ? 30.814 -13.219 -8.704 1.00 94.19 458 ILE A N 1
ATOM 3583 C CA . ILE A 1 458 ? 30.446 -13.328 -7.285 1.00 94.19 458 ILE A CA 1
ATOM 3584 C C . ILE A 1 458 ? 30.212 -14.790 -6.884 1.00 94.19 458 ILE A C 1
ATOM 3586 O O . ILE A 1 458 ? 30.542 -15.170 -5.764 1.00 94.19 458 ILE A O 1
ATOM 3590 N N . LEU A 1 459 ? 29.685 -15.615 -7.793 1.00 92.75 459 LEU A N 1
ATOM 3591 C CA . LEU A 1 459 ? 29.555 -17.060 -7.577 1.00 92.75 459 LEU A CA 1
ATOM 3592 C C . LEU A 1 459 ? 30.922 -17.742 -7.495 1.00 92.75 459 LEU A C 1
ATOM 3594 O O . LEU A 1 459 ? 31.144 -18.568 -6.618 1.00 92.75 459 LEU A O 1
ATOM 3598 N N . ASP A 1 460 ? 31.856 -17.355 -8.368 1.00 91.44 460 ASP A N 1
ATOM 3599 C CA . ASP A 1 460 ? 33.212 -17.916 -8.364 1.00 91.44 460 ASP A CA 1
ATOM 3600 C C . ASP A 1 460 ? 34.008 -17.510 -7.112 1.00 91.44 460 ASP A C 1
ATOM 3602 O O . ASP A 1 460 ? 34.853 -18.261 -6.621 1.00 91.44 460 ASP A O 1
ATOM 3606 N N . ALA A 1 461 ? 33.758 -16.302 -6.600 1.00 92.12 461 ALA A N 1
ATOM 3607 C CA . ALA A 1 461 ? 34.387 -15.791 -5.392 1.00 92.12 461 ALA A CA 1
ATOM 3608 C C . ALA A 1 461 ? 33.426 -14.847 -4.646 1.00 92.12 461 ALA A C 1
ATOM 3610 O O . ALA A 1 461 ? 33.027 -13.825 -5.201 1.00 92.12 461 ALA A O 1
ATOM 3611 N N . PRO A 1 462 ? 33.074 -15.092 -3.376 1.00 90.81 462 PRO A N 1
ATOM 3612 C CA . PRO A 1 462 ? 32.197 -14.184 -2.641 1.00 90.81 462 PRO A CA 1
ATOM 3613 C C . PRO A 1 462 ? 32.839 -12.793 -2.445 1.00 90.81 462 PRO A C 1
ATOM 3615 O O . PRO A 1 462 ? 34.061 -12.650 -2.569 1.00 90.81 462 PRO A O 1
ATOM 3618 N N . PRO A 1 463 ? 32.046 -11.748 -2.133 1.00 92.44 463 PRO A N 1
ATOM 3619 C CA . PRO A 1 463 ? 32.568 -10.417 -1.846 1.00 92.44 463 PRO A CA 1
ATOM 3620 C C . PRO A 1 463 ? 33.596 -10.440 -0.715 1.00 92.44 463 PRO A C 1
ATOM 3622 O O . PRO A 1 463 ? 33.376 -11.035 0.342 1.00 92.44 463 PRO A O 1
ATOM 3625 N N . THR A 1 464 ? 34.710 -9.751 -0.919 1.00 91.56 464 THR A N 1
ATOM 3626 C CA . THR A 1 464 ? 35.733 -9.564 0.108 1.00 91.56 464 THR A CA 1
ATOM 3627 C C . THR A 1 464 ? 35.273 -8.547 1.160 1.00 91.56 464 THR A C 1
ATOM 3629 O O . THR A 1 464 ? 34.475 -7.656 0.854 1.00 91.56 464 THR A O 1
ATOM 3632 N N . PRO A 1 465 ? 35.816 -8.589 2.392 1.00 89.38 465 PRO A N 1
ATOM 3633 C CA . PRO A 1 465 ? 35.539 -7.559 3.395 1.00 89.38 465 PRO A CA 1
ATOM 3634 C C . PRO A 1 465 ? 35.836 -6.133 2.904 1.00 89.38 465 PRO A C 1
ATOM 3636 O O . PRO A 1 465 ? 35.105 -5.204 3.237 1.00 89.38 465 PRO A O 1
ATOM 3639 N N . PHE A 1 466 ? 36.866 -5.958 2.069 1.00 89.56 466 PHE A N 1
ATOM 3640 C CA . PHE A 1 466 ? 37.217 -4.659 1.491 1.00 89.56 466 PHE A CA 1
ATOM 3641 C C . PHE A 1 466 ? 36.150 -4.137 0.525 1.00 89.56 466 PHE A C 1
ATOM 3643 O O . PHE A 1 466 ? 35.754 -2.978 0.612 1.00 89.56 466 PHE A O 1
ATOM 3650 N N . GLU A 1 467 ? 35.604 -5.002 -0.330 1.00 91.12 467 GLU A N 1
ATOM 3651 C CA . GLU A 1 467 ? 34.508 -4.637 -1.233 1.00 91.12 467 GLU A CA 1
ATOM 3652 C C . GLU A 1 467 ? 33.245 -4.209 -0.472 1.00 91.12 467 GLU A C 1
ATOM 3654 O O . GLU A 1 467 ? 32.554 -3.280 -0.894 1.00 91.12 467 GLU A O 1
ATOM 3659 N N . LEU A 1 468 ? 32.967 -4.819 0.685 1.00 89.69 468 LEU A N 1
ATOM 3660 C CA . LEU A 1 468 ? 31.839 -4.424 1.538 1.00 89.69 468 LEU A CA 1
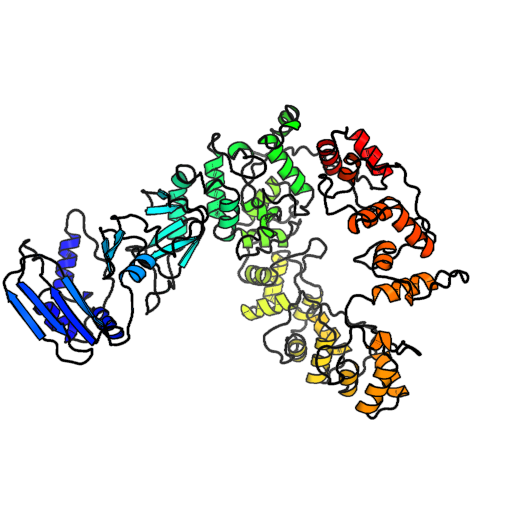ATOM 3661 C C . LEU A 1 468 ? 32.056 -3.077 2.211 1.00 89.69 468 LEU A C 1
ATOM 3663 O O . LEU A 1 468 ? 31.124 -2.273 2.295 1.00 89.69 468 LEU A O 1
ATOM 3667 N N . VAL A 1 469 ? 33.288 -2.795 2.634 1.00 86.25 469 VAL A N 1
ATOM 3668 C CA . VAL A 1 469 ? 33.672 -1.458 3.088 1.00 86.25 469 VAL A CA 1
ATOM 3669 C C . VAL A 1 469 ? 33.416 -0.445 1.978 1.00 86.25 469 VAL A C 1
ATOM 3671 O O . VAL A 1 469 ? 32.746 0.553 2.221 1.00 86.25 469 VAL A O 1
ATOM 3674 N N . TRP A 1 470 ? 33.826 -0.720 0.741 1.00 89.12 470 TRP A N 1
ATOM 3675 C CA . TRP A 1 470 ? 33.592 0.191 -0.383 1.00 89.12 470 TRP A CA 1
ATOM 3676 C C . TRP A 1 470 ? 32.097 0.396 -0.701 1.00 89.12 470 TRP A C 1
ATOM 3678 O O . TRP A 1 470 ? 31.688 1.508 -1.044 1.00 89.12 470 TRP A O 1
ATOM 3688 N N . ALA A 1 471 ? 31.266 -0.641 -0.555 1.00 88.00 471 ALA A N 1
ATOM 3689 C CA . ALA A 1 471 ? 29.828 -0.598 -0.840 1.00 88.00 471 ALA A CA 1
ATOM 3690 C C . ALA A 1 471 ? 28.970 0.071 0.257 1.00 88.00 471 ALA A C 1
ATOM 3692 O O . ALA A 1 471 ? 27.833 0.484 -0.009 1.00 88.00 471 ALA A O 1
ATOM 3693 N N . SER A 1 472 ? 29.486 0.205 1.482 1.00 85.12 472 SER A N 1
ATOM 3694 C CA . SER A 1 472 ? 28.808 0.924 2.569 1.00 85.12 472 SER A CA 1
ATOM 3695 C C . SER A 1 472 ? 28.737 2.433 2.287 1.00 85.12 472 SER A C 1
ATOM 3697 O O . SER A 1 472 ? 29.647 3.042 1.710 1.00 85.12 472 SER A O 1
ATOM 3699 N N . LYS A 1 473 ? 27.652 3.092 2.721 1.00 80.19 473 LYS A N 1
ATOM 3700 C CA . LYS A 1 473 ? 27.554 4.562 2.656 1.00 80.19 473 LYS A CA 1
ATOM 3701 C C . LYS A 1 473 ? 28.628 5.246 3.503 1.00 80.19 473 LYS A C 1
ATOM 3703 O O . LYS A 1 473 ? 29.119 6.298 3.095 1.00 80.19 473 LYS A O 1
ATOM 3708 N N . ASN A 1 474 ? 29.002 4.637 4.625 1.00 75.44 474 ASN A N 1
ATOM 3709 C CA . ASN A 1 474 ? 29.942 5.191 5.599 1.00 75.44 474 ASN A CA 1
ATOM 3710 C C . ASN A 1 474 ? 31.379 4.690 5.412 1.00 75.44 474 ASN A C 1
ATOM 3712 O O . ASN A 1 474 ? 32.265 5.141 6.129 1.00 75.44 474 ASN A O 1
ATOM 3716 N N . ALA A 1 475 ? 31.609 3.786 4.458 1.00 78.06 475 ALA A N 1
ATOM 3717 C CA . ALA A 1 475 ? 32.891 3.115 4.275 1.00 78.06 475 ALA A CA 1
ATOM 3718 C C . ALA A 1 475 ? 33.373 2.361 5.532 1.00 78.06 475 ALA A C 1
ATOM 3720 O O . ALA A 1 475 ? 34.543 2.412 5.889 1.00 78.06 475 ALA A O 1
ATOM 3721 N N . ASP A 1 476 ? 32.462 1.660 6.207 1.00 80.00 476 ASP A N 1
ATOM 3722 C CA . ASP A 1 476 ? 32.710 0.891 7.440 1.00 80.00 476 ASP A CA 1
ATOM 3723 C C . ASP A 1 476 ? 32.397 -0.611 7.297 1.00 80.00 476 ASP A C 1
ATOM 3725 O O . ASP A 1 476 ? 32.595 -1.385 8.230 1.00 80.00 476 ASP A O 1
ATOM 3729 N N . GLY A 1 477 ? 31.915 -1.035 6.126 1.00 83.62 477 GLY A N 1
ATOM 3730 C CA . GLY A 1 477 ? 31.556 -2.428 5.851 1.00 83.62 477 GLY A CA 1
ATOM 3731 C C . GLY A 1 477 ? 30.236 -2.869 6.476 1.00 83.62 477 GLY A C 1
ATOM 3732 O O . GLY A 1 477 ? 29.922 -4.057 6.433 1.00 83.62 477 GLY A O 1
ATOM 3733 N N . VAL A 1 478 ? 29.457 -1.940 7.036 1.00 80.38 478 VAL A N 1
ATOM 3734 C CA . VAL A 1 478 ? 28.144 -2.215 7.627 1.00 80.38 478 VAL A CA 1
ATOM 3735 C C . VAL A 1 478 ? 27.054 -1.355 6.991 1.00 80.38 478 VAL A C 1
ATOM 3737 O O . VAL A 1 478 ? 27.314 -0.376 6.291 1.00 80.38 478 VAL A O 1
ATOM 3740 N N . ALA A 1 479 ? 25.795 -1.737 7.212 1.00 76.44 479 ALA A N 1
ATOM 3741 C CA . ALA A 1 479 ? 24.664 -0.942 6.755 1.00 76.44 479 ALA A CA 1
ATOM 3742 C C . ALA A 1 479 ? 24.690 0.465 7.406 1.00 76.44 479 ALA A C 1
ATOM 3744 O O . ALA A 1 479 ? 25.074 0.592 8.569 1.00 76.44 479 ALA A O 1
ATOM 3745 N N . PRO A 1 480 ? 24.225 1.522 6.713 1.00 82.69 480 PRO A N 1
ATOM 3746 C CA . PRO A 1 480 ? 23.407 1.480 5.505 1.00 82.69 480 PRO A CA 1
ATOM 3747 C C . PRO A 1 480 ? 24.210 1.316 4.206 1.00 82.69 480 PRO A C 1
ATOM 3749 O O . PRO A 1 480 ? 25.162 2.045 3.929 1.00 82.69 480 PRO A O 1
ATOM 3752 N N . TRP A 1 481 ? 23.748 0.401 3.357 1.00 86.44 481 TRP A N 1
ATOM 3753 C CA . TRP A 1 481 ? 24.334 0.122 2.046 1.00 86.44 481 TRP A CA 1
ATOM 3754 C C . TRP A 1 481 ? 24.016 1.210 1.013 1.00 86.44 481 TRP A C 1
ATOM 3756 O O . TRP A 1 481 ? 22.982 1.887 1.088 1.00 86.44 481 TRP A O 1
ATOM 3766 N N . ARG A 1 482 ? 24.898 1.388 0.024 1.00 85.94 482 ARG A N 1
ATOM 3767 C CA . ARG A 1 482 ? 24.621 2.230 -1.150 1.00 85.94 482 ARG A CA 1
ATOM 3768 C C . ARG A 1 482 ? 23.582 1.558 -2.048 1.00 85.94 482 ARG A C 1
ATOM 3770 O O . ARG A 1 482 ? 23.559 0.340 -2.172 1.00 85.94 482 ARG A O 1
ATOM 3777 N N . LEU A 1 483 ? 22.732 2.365 -2.684 1.00 79.44 483 LEU A N 1
ATOM 3778 C CA . LEU A 1 483 ? 21.761 1.867 -3.659 1.00 79.44 483 LEU A CA 1
ATOM 3779 C C . LEU A 1 483 ? 22.496 1.496 -4.947 1.00 79.44 483 LEU A C 1
ATOM 3781 O O . LEU A 1 483 ? 23.099 2.372 -5.566 1.00 79.44 483 LEU A O 1
ATOM 3785 N N . ALA A 1 484 ? 22.420 0.232 -5.365 1.00 78.50 484 ALA A N 1
ATOM 3786 C CA . ALA A 1 484 ? 23.132 -0.264 -6.544 1.00 78.50 484 ALA A CA 1
ATOM 3787 C C . ALA A 1 484 ? 22.696 0.425 -7.852 1.00 78.50 484 ALA A C 1
ATOM 3789 O O . ALA A 1 484 ? 23.498 0.583 -8.771 1.00 78.50 484 ALA A O 1
ATOM 3790 N N . LYS A 1 485 ? 21.447 0.913 -7.910 1.00 72.31 485 LYS A N 1
ATOM 3791 C CA . LYS A 1 485 ? 20.918 1.709 -9.033 1.00 72.31 485 LYS A CA 1
ATOM 3792 C C . LYS A 1 485 ? 21.551 3.098 -9.166 1.00 72.31 485 LYS A C 1
ATOM 3794 O O . LYS A 1 485 ? 21.508 3.692 -10.238 1.00 72.31 485 LYS A O 1
ATOM 3799 N N . SER A 1 486 ? 22.098 3.660 -8.088 1.00 72.19 486 SER A N 1
ATOM 3800 C CA . SER A 1 486 ? 22.696 4.997 -8.117 1.00 72.19 486 SER A CA 1
ATOM 3801 C C . SER A 1 486 ? 24.158 4.926 -8.543 1.00 72.19 486 SER A C 1
ATOM 3803 O O . SER A 1 486 ? 24.917 4.101 -8.039 1.00 72.19 486 SER A O 1
ATOM 3805 N N . ALA A 1 487 ? 24.572 5.831 -9.432 1.00 79.06 487 ALA A N 1
ATOM 3806 C CA . ALA A 1 487 ? 25.983 5.970 -9.767 1.00 79.06 487 ALA A CA 1
ATOM 3807 C C . ALA A 1 487 ? 26.793 6.316 -8.506 1.00 79.06 487 ALA A C 1
ATOM 3809 O O . ALA A 1 487 ? 26.429 7.215 -7.742 1.00 79.06 487 ALA A O 1
ATOM 3810 N N . VAL A 1 488 ? 27.898 5.603 -8.288 1.00 81.31 488 VAL A N 1
ATOM 3811 C CA . VAL A 1 488 ? 28.826 5.893 -7.199 1.00 81.31 488 VAL A CA 1
ATOM 3812 C C . VAL A 1 488 ? 29.656 7.102 -7.598 1.00 81.31 488 VAL A C 1
ATOM 3814 O O . VAL A 1 488 ? 30.373 7.098 -8.601 1.00 81.31 488 VAL A O 1
ATOM 3817 N N . SER A 1 489 ? 29.522 8.154 -6.803 1.00 74.25 489 SER A N 1
ATOM 3818 C CA . SER A 1 489 ? 30.221 9.411 -6.989 1.00 74.25 489 SER A CA 1
ATOM 3819 C C . SER A 1 489 ? 31.703 9.297 -6.621 1.00 74.25 489 SER A C 1
ATOM 3821 O O . SER A 1 489 ? 32.114 8.459 -5.817 1.00 74.25 489 SER A O 1
ATOM 3823 N N . MET A 1 490 ? 32.523 10.173 -7.203 1.00 73.44 490 MET A N 1
ATOM 3824 C CA . MET A 1 490 ? 33.978 10.180 -7.007 1.00 73.44 490 MET A CA 1
ATOM 3825 C C . MET A 1 490 ? 34.380 10.353 -5.531 1.00 73.44 490 MET A C 1
ATOM 3827 O O . MET A 1 490 ? 35.338 9.736 -5.075 1.00 73.44 490 MET A O 1
ATOM 3831 N N . ASP A 1 491 ? 33.601 11.103 -4.746 1.00 68.94 491 ASP A N 1
ATOM 3832 C CA . ASP A 1 491 ? 33.836 11.283 -3.309 1.00 68.94 491 ASP A CA 1
ATOM 3833 C C . ASP A 1 491 ? 33.727 9.987 -2.500 1.00 68.94 491 ASP A C 1
ATOM 3835 O O . ASP A 1 491 ? 34.440 9.797 -1.513 1.00 68.94 491 ASP A O 1
ATOM 3839 N N . ALA A 1 492 ? 32.828 9.091 -2.906 1.00 75.38 492 ALA A N 1
ATOM 3840 C CA . ALA A 1 492 ? 32.649 7.808 -2.254 1.00 75.38 492 ALA A CA 1
ATOM 3841 C C . ALA A 1 492 ? 33.842 6.895 -2.539 1.00 75.38 492 ALA A C 1
ATOM 3843 O O . ALA A 1 492 ? 34.350 6.255 -1.622 1.00 75.38 492 ALA A O 1
ATOM 3844 N N . VAL A 1 493 ? 34.322 6.905 -3.786 1.00 80.88 493 VAL A N 1
ATOM 3845 C CA . VAL A 1 493 ? 35.506 6.152 -4.214 1.00 80.88 493 VAL A CA 1
ATOM 3846 C C . VAL A 1 493 ? 36.756 6.632 -3.472 1.00 80.88 493 VAL A C 1
ATOM 3848 O O . VAL A 1 493 ? 37.515 5.811 -2.967 1.00 80.88 493 VAL A O 1
ATOM 3851 N N . PHE A 1 494 ? 36.952 7.947 -3.329 1.00 75.94 494 PHE A N 1
ATOM 3852 C CA . PHE A 1 494 ? 38.126 8.489 -2.635 1.00 75.94 494 PHE A CA 1
ATOM 3853 C C . PHE A 1 494 ? 38.115 8.205 -1.131 1.00 75.94 494 PHE A C 1
ATOM 3855 O O . PHE A 1 494 ? 39.137 7.817 -0.569 1.00 75.94 494 PHE A O 1
ATOM 3862 N N . ARG A 1 495 ? 36.954 8.321 -0.472 1.00 73.62 495 ARG A N 1
ATOM 3863 C CA . ARG A 1 495 ? 36.817 7.905 0.934 1.00 73.62 495 ARG A CA 1
ATOM 3864 C C . ARG A 1 495 ? 37.151 6.430 1.126 1.00 73.62 495 ARG A C 1
ATOM 3866 O O . ARG A 1 495 ? 37.917 6.094 2.021 1.00 73.62 495 ARG A O 1
ATOM 3873 N N . ALA A 1 496 ? 36.590 5.572 0.281 1.00 80.62 496 ALA A N 1
ATOM 3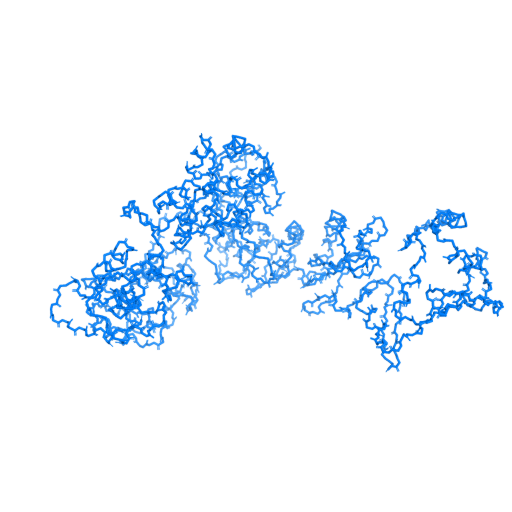874 C CA . ALA A 1 496 ? 36.829 4.135 0.307 1.00 80.62 496 ALA A CA 1
ATOM 3875 C C . ALA A 1 496 ? 38.316 3.786 0.095 1.00 80.62 496 ALA A C 1
ATOM 3877 O O . ALA A 1 496 ? 38.855 2.948 0.817 1.00 80.62 496 ALA A O 1
ATOM 3878 N N . SER A 1 497 ? 38.981 4.479 -0.836 1.00 82.06 497 SER A N 1
ATOM 3879 C CA . SER A 1 497 ? 40.421 4.362 -1.102 1.00 82.06 497 SER A CA 1
ATOM 3880 C C . SER A 1 497 ? 41.256 4.695 0.137 1.00 82.06 497 SER A C 1
ATOM 3882 O O . SER A 1 497 ? 42.139 3.925 0.501 1.00 82.06 497 SER A O 1
ATOM 3884 N N . MET A 1 498 ? 40.922 5.767 0.859 1.00 74.69 498 MET A N 1
ATOM 3885 C CA . MET A 1 498 ? 41.665 6.162 2.057 1.00 74.69 498 MET A CA 1
ATOM 3886 C C . MET A 1 498 ? 41.480 5.237 3.256 1.00 74.69 498 MET A C 1
ATOM 3888 O O . MET A 1 498 ? 42.453 4.952 3.952 1.00 74.69 498 MET A O 1
ATOM 3892 N N . VAL A 1 499 ? 40.250 4.789 3.526 1.00 77.44 499 VAL A N 1
ATOM 3893 C CA . VAL A 1 499 ? 39.961 3.958 4.709 1.00 77.44 499 VAL A CA 1
ATOM 3894 C C . VAL A 1 499 ? 40.769 2.661 4.682 1.00 77.44 499 VAL A C 1
ATOM 3896 O O . VAL A 1 499 ? 41.240 2.209 5.722 1.00 77.44 499 VAL A O 1
ATOM 3899 N N . LEU A 1 500 ? 40.954 2.086 3.493 1.00 79.00 500 LEU A N 1
ATOM 3900 C CA . LEU A 1 500 ? 41.633 0.806 3.304 1.00 79.00 500 LEU A CA 1
ATOM 3901 C C . LEU A 1 500 ? 42.996 0.925 2.618 1.00 79.00 500 LEU A C 1
ATOM 3903 O O . LEU A 1 500 ? 43.559 -0.097 2.233 1.00 79.00 500 LEU A O 1
ATOM 3907 N N . GLN A 1 501 ? 43.515 2.149 2.455 1.00 79.50 501 GLN A N 1
ATOM 3908 C CA . GLN A 1 501 ? 44.768 2.433 1.739 1.00 79.50 501 GLN A CA 1
ATOM 3909 C C . GLN A 1 501 ? 44.848 1.721 0.374 1.00 79.50 501 GLN A C 1
ATOM 3911 O O . GLN A 1 501 ? 45.891 1.213 -0.021 1.00 79.50 501 GLN A O 1
ATOM 3916 N N . SER A 1 502 ? 43.717 1.638 -0.329 1.00 82.62 502 SER A N 1
ATOM 3917 C CA . SER A 1 502 ? 43.599 0.982 -1.636 1.00 82.62 502 SER A CA 1
ATOM 3918 C C . SER A 1 502 ? 43.685 2.019 -2.747 1.00 82.62 502 SER A C 1
ATOM 3920 O O . SER A 1 502 ? 43.278 3.167 -2.567 1.00 82.62 502 SER A O 1
ATOM 3922 N N . THR A 1 503 ? 44.152 1.637 -3.928 1.00 83.19 503 THR A N 1
ATOM 3923 C CA . THR A 1 503 ? 44.174 2.541 -5.085 1.00 83.19 503 THR A CA 1
ATOM 3924 C C . THR A 1 503 ? 42.756 2.830 -5.594 1.00 83.19 503 THR A C 1
ATOM 3926 O O . THR A 1 503 ? 41.837 2.018 -5.457 1.00 83.19 503 THR A O 1
ATOM 3929 N N . VAL A 1 504 ? 42.556 3.977 -6.252 1.00 79.31 504 VAL A N 1
ATOM 3930 C CA . VAL A 1 504 ? 41.269 4.320 -6.900 1.00 79.31 504 VAL A CA 1
ATOM 3931 C C . VAL A 1 504 ? 40.847 3.249 -7.908 1.00 79.31 504 VAL A C 1
ATOM 3933 O O . VAL A 1 504 ? 39.656 2.954 -8.038 1.00 79.31 504 VAL A O 1
ATOM 3936 N N . GLY A 1 505 ? 41.825 2.657 -8.601 1.00 80.06 505 GLY A N 1
ATOM 3937 C CA . GLY A 1 505 ? 41.617 1.569 -9.551 1.00 80.06 505 GLY A CA 1
ATOM 3938 C C . GLY A 1 505 ? 41.034 0.322 -8.889 1.00 80.06 505 GLY A C 1
ATOM 3939 O O . GLY A 1 505 ? 40.032 -0.198 -9.374 1.00 80.06 505 GLY A O 1
ATOM 3940 N N . GLU A 1 506 ? 41.593 -0.108 -7.755 1.00 85.94 506 GLU A N 1
ATOM 3941 C CA . GLU A 1 506 ? 41.104 -1.267 -6.991 1.00 85.94 506 GLU A CA 1
ATOM 3942 C C . GLU A 1 506 ? 39.690 -1.045 -6.455 1.00 85.94 506 GLU A C 1
ATOM 3944 O O . GLU A 1 506 ? 38.818 -1.887 -6.667 1.00 85.94 506 GLU A O 1
ATOM 3949 N N . VAL A 1 507 ? 39.428 0.116 -5.845 1.00 87.44 507 VAL A N 1
ATOM 3950 C CA . VAL A 1 507 ? 38.093 0.461 -5.327 1.00 87.44 507 VAL A CA 1
ATOM 3951 C C . VAL A 1 507 ? 37.066 0.481 -6.457 1.00 87.44 507 VAL A C 1
ATOM 3953 O O . VAL A 1 507 ? 35.976 -0.079 -6.338 1.00 87.44 507 VAL A O 1
ATOM 3956 N N . THR A 1 508 ? 37.412 1.108 -7.583 1.00 87.38 508 THR A N 1
ATOM 3957 C CA . THR A 1 508 ? 36.529 1.192 -8.751 1.00 87.38 508 THR A CA 1
ATOM 3958 C C . THR A 1 508 ? 36.275 -0.187 -9.356 1.00 87.38 508 THR A C 1
ATOM 3960 O O . THR A 1 508 ? 35.138 -0.491 -9.719 1.00 87.38 508 THR A O 1
ATOM 3963 N N . ALA A 1 509 ? 37.305 -1.031 -9.457 1.00 87.75 509 ALA A N 1
ATOM 3964 C CA . ALA A 1 509 ? 37.184 -2.395 -9.958 1.00 87.75 509 ALA A CA 1
ATOM 3965 C C . ALA A 1 509 ? 36.301 -3.256 -9.043 1.00 87.75 509 ALA A C 1
ATOM 3967 O O . ALA A 1 509 ? 35.391 -3.915 -9.542 1.00 87.75 509 ALA A O 1
ATOM 3968 N N . GLY A 1 510 ? 36.498 -3.190 -7.723 1.00 90.50 510 GLY A N 1
ATOM 3969 C CA . GLY A 1 510 ? 35.679 -3.908 -6.744 1.00 90.50 510 GLY A CA 1
ATOM 3970 C C . GLY A 1 510 ? 34.221 -3.457 -6.742 1.00 90.50 510 GLY A C 1
ATOM 3971 O O . GLY A 1 510 ? 33.309 -4.275 -6.814 1.00 90.50 510 GLY A O 1
ATOM 3972 N N . LEU A 1 511 ? 33.966 -2.146 -6.765 1.00 90.88 511 LEU A N 1
ATOM 3973 C CA . LEU A 1 511 ? 32.602 -1.618 -6.866 1.00 90.88 511 LEU A CA 1
ATOM 3974 C C . LEU A 1 511 ? 31.915 -2.037 -8.175 1.00 90.88 511 LEU A C 1
ATOM 3976 O O . LEU A 1 511 ? 30.756 -2.451 -8.154 1.00 90.88 511 LEU A O 1
ATOM 3980 N N . ARG A 1 512 ? 32.622 -1.993 -9.312 1.00 90.50 512 ARG A N 1
ATOM 3981 C CA . ARG A 1 512 ? 32.094 -2.493 -10.594 1.00 90.50 512 ARG A CA 1
ATOM 3982 C C . ARG A 1 512 ? 31.815 -3.988 -10.547 1.00 90.50 512 ARG A C 1
ATOM 3984 O O . ARG A 1 512 ? 30.792 -4.422 -11.066 1.00 90.50 512 ARG A O 1
ATOM 3991 N N . ARG A 1 513 ? 32.679 -4.765 -9.892 1.00 91.62 513 ARG A N 1
ATOM 3992 C CA . ARG A 1 513 ? 32.486 -6.202 -9.676 1.00 91.62 513 ARG A CA 1
ATOM 3993 C C . ARG A 1 513 ? 31.235 -6.495 -8.844 1.00 91.62 513 ARG A C 1
ATOM 3995 O O . ARG A 1 513 ? 30.482 -7.394 -9.193 1.00 91.62 513 ARG A O 1
ATOM 4002 N N . LEU A 1 514 ? 30.945 -5.687 -7.827 1.00 91.94 514 LEU A N 1
ATOM 4003 C CA . LEU A 1 514 ? 29.679 -5.760 -7.089 1.00 91.94 514 LEU A CA 1
ATOM 4004 C C . LEU A 1 514 ? 28.458 -5.296 -7.912 1.00 91.94 514 LEU A C 1
ATOM 4006 O O . LEU A 1 514 ? 27.326 -5.456 -7.471 1.00 91.94 514 LEU A O 1
ATOM 4010 N N . GLY A 1 515 ? 28.643 -4.752 -9.117 1.00 89.38 515 GLY A N 1
ATOM 4011 C CA . GLY A 1 515 ? 27.551 -4.302 -9.987 1.00 89.38 515 GLY A CA 1
ATOM 4012 C C . GLY A 1 515 ? 27.179 -2.824 -9.838 1.00 89.38 515 GLY A C 1
ATOM 4013 O O . GLY A 1 515 ? 26.172 -2.380 -10.392 1.00 89.38 515 GLY A O 1
ATOM 4014 N N . PHE A 1 516 ? 27.982 -2.028 -9.122 1.00 89.12 516 PHE A N 1
ATOM 4015 C CA . PHE A 1 516 ? 27.787 -0.581 -9.073 1.00 89.12 516 PHE A CA 1
ATOM 4016 C C . PHE A 1 516 ? 28.238 0.082 -10.374 1.00 89.12 516 PHE A C 1
ATOM 4018 O O . PHE A 1 516 ? 29.314 -0.193 -10.914 1.00 89.12 516 PHE A O 1
ATOM 4025 N N . ARG A 1 517 ? 27.456 1.062 -10.830 1.00 84.50 517 ARG A N 1
ATOM 4026 C CA . ARG A 1 517 ? 27.911 1.992 -11.861 1.00 84.50 517 ARG A CA 1
ATOM 4027 C C . ARG A 1 517 ? 28.843 3.024 -11.226 1.00 84.50 517 ARG A C 1
ATOM 4029 O O . ARG A 1 517 ? 28.425 3.780 -10.356 1.00 84.50 517 ARG A O 1
ATOM 4036 N N . VAL A 1 518 ? 30.096 3.070 -11.671 1.00 81.81 518 VAL A N 1
ATOM 4037 C CA . VAL A 1 518 ? 31.099 4.027 -11.177 1.00 81.81 518 VAL A CA 1
ATOM 4038 C C . VAL A 1 518 ? 31.500 4.965 -12.310 1.00 81.81 518 VAL A C 1
ATOM 4040 O O . VAL A 1 518 ? 32.161 4.541 -13.265 1.00 81.81 518 VAL A O 1
ATOM 4043 N N . ASP A 1 519 ? 31.130 6.240 -12.184 1.00 68.62 519 ASP A N 1
ATOM 4044 C CA . ASP A 1 519 ? 31.354 7.290 -13.191 1.00 68.62 519 ASP A CA 1
ATOM 4045 C C . ASP A 1 519 ? 32.785 7.884 -13.092 1.00 68.62 519 ASP A C 1
ATOM 4047 O O . ASP A 1 519 ? 32.992 9.098 -13.141 1.00 68.62 519 ASP A O 1
ATOM 4051 N N . VAL A 1 520 ? 33.796 7.018 -12.951 1.00 64.00 520 VAL A N 1
ATOM 4052 C CA . VAL A 1 520 ? 35.233 7.355 -12.887 1.00 64.00 520 VAL A CA 1
ATOM 4053 C C . VAL A 1 520 ? 35.932 6.746 -14.108 1.00 64.00 520 VAL A C 1
ATOM 4055 O O . VAL A 1 520 ? 35.727 5.569 -14.414 1.00 64.00 520 VAL A O 1
ATOM 4058 N N . ASN A 1 521 ? 36.713 7.540 -14.850 1.00 52.25 521 ASN A N 1
ATOM 4059 C CA . ASN A 1 521 ? 37.363 7.063 -16.076 1.00 52.25 521 ASN A CA 1
ATOM 4060 C C . ASN A 1 521 ? 38.381 5.953 -15.757 1.00 52.25 521 ASN A C 1
ATOM 4062 O O . ASN A 1 521 ? 39.077 6.035 -14.753 1.00 52.25 521 ASN A O 1
ATOM 4066 N N . SER A 1 522 ? 38.484 4.924 -16.594 1.00 49.31 522 SER A N 1
ATOM 4067 C CA . SER A 1 522 ? 39.481 3.846 -16.444 1.00 49.31 522 SER A CA 1
ATOM 4068 C C . SER A 1 522 ? 40.926 4.315 -16.635 1.00 49.31 522 SER A C 1
ATOM 4070 O O . SER A 1 522 ? 41.844 3.564 -16.333 1.00 49.31 522 SER A O 1
ATOM 4072 N N . ASP A 1 523 ? 41.109 5.544 -17.123 1.00 48.16 523 ASP A N 1
ATOM 4073 C CA . ASP A 1 523 ? 42.404 6.114 -17.505 1.00 48.16 523 ASP A CA 1
ATOM 4074 C C . ASP A 1 523 ? 43.144 6.805 -16.347 1.00 48.16 523 ASP A C 1
ATOM 4076 O O . ASP A 1 523 ? 44.196 7.404 -16.566 1.00 48.16 523 ASP A O 1
ATOM 4080 N N . TYR A 1 524 ? 42.616 6.761 -15.117 1.00 54.75 524 TYR A N 1
ATOM 4081 C CA . TYR A 1 524 ? 43.448 7.092 -13.962 1.00 54.75 524 TYR A CA 1
ATOM 4082 C C . TYR A 1 524 ? 44.507 5.991 -13.849 1.00 54.75 524 TYR A C 1
ATOM 4084 O O . TYR A 1 524 ? 44.175 4.846 -13.542 1.00 54.75 524 TYR A O 1
ATOM 4092 N N . GLU A 1 525 ? 45.773 6.324 -14.122 1.00 52.38 525 GLU A N 1
ATOM 4093 C CA . GLU A 1 525 ? 46.892 5.445 -13.771 1.00 52.38 525 GLU A CA 1
ATOM 4094 C C . GLU A 1 525 ? 46.727 4.989 -12.309 1.00 52.38 525 GLU A C 1
ATOM 4096 O O . GLU A 1 525 ? 46.220 5.760 -11.490 1.00 52.38 525 GLU A O 1
ATOM 4101 N N . PRO A 1 526 ? 47.107 3.753 -11.948 1.00 55.16 526 PRO A N 1
ATOM 4102 C CA . PRO A 1 526 ? 47.046 3.303 -10.565 1.00 55.16 526 PRO A CA 1
ATOM 4103 C C . PRO A 1 526 ? 48.009 4.150 -9.727 1.00 55.16 526 PRO A C 1
ATOM 4105 O O . PRO A 1 526 ? 49.204 3.875 -9.660 1.00 55.16 526 PRO A O 1
ATOM 4108 N N . PHE A 1 527 ? 47.495 5.213 -9.116 1.00 61.53 527 PHE A N 1
ATOM 4109 C CA . PHE A 1 527 ? 48.217 6.015 -8.143 1.00 61.53 527 PHE A CA 1
ATOM 4110 C C . PHE A 1 527 ? 47.461 6.015 -6.819 1.00 61.53 527 PHE A C 1
ATOM 4112 O O . PHE A 1 527 ? 46.227 5.979 -6.771 1.00 61.53 527 PHE A O 1
ATOM 4119 N N . GLU A 1 528 ? 48.225 6.009 -5.734 1.00 63.31 528 GLU A N 1
ATOM 4120 C CA . GLU A 1 528 ? 47.696 6.151 -4.386 1.00 63.31 528 GLU A CA 1
ATOM 4121 C C . GLU A 1 528 ? 47.283 7.607 -4.173 1.00 63.31 528 GLU A C 1
ATOM 4123 O O . GLU A 1 528 ? 48.075 8.523 -4.408 1.00 63.31 528 GLU A O 1
ATOM 4128 N N . LEU A 1 529 ? 46.033 7.817 -3.758 1.00 69.44 529 LEU A N 1
ATOM 4129 C CA . LEU A 1 529 ? 45.588 9.121 -3.284 1.00 69.44 529 LEU A CA 1
ATOM 4130 C C . LEU A 1 529 ? 46.128 9.336 -1.879 1.00 69.44 529 LEU A C 1
ATOM 4132 O O . LEU A 1 529 ? 45.906 8.514 -0.989 1.00 69.44 529 LEU A O 1
ATOM 4136 N N . ASP A 1 530 ? 46.776 10.472 -1.669 1.00 70.56 530 ASP A N 1
ATOM 4137 C CA . ASP A 1 530 ? 47.148 10.918 -0.335 1.00 70.56 530 ASP A CA 1
ATOM 4138 C C . ASP A 1 530 ? 46.152 11.964 0.201 1.00 70.56 530 ASP A C 1
ATOM 4140 O O . ASP A 1 530 ? 45.211 12.405 -0.468 1.00 70.56 530 ASP A O 1
ATOM 4144 N N . HIS A 1 531 ? 46.348 12.370 1.456 1.00 70.94 531 HIS A N 1
ATOM 4145 C CA . HIS A 1 531 ? 45.502 13.380 2.092 1.00 70.94 531 HIS A CA 1
ATOM 4146 C C . HIS A 1 531 ? 45.530 14.732 1.350 1.00 70.94 531 HIS A C 1
ATOM 4148 O O . HIS A 1 531 ? 44.556 15.486 1.396 1.00 70.94 531 HIS A O 1
ATOM 4154 N N . VAL A 1 532 ? 46.621 15.024 0.634 1.00 79.50 532 VAL A N 1
ATOM 4155 C CA . VAL A 1 532 ? 46.781 16.251 -0.149 1.00 79.50 532 VAL A CA 1
ATOM 4156 C C . VAL A 1 532 ? 45.836 16.237 -1.343 1.00 79.50 532 VAL A C 1
ATOM 4158 O O . VAL A 1 532 ? 45.151 17.228 -1.573 1.00 79.50 532 VAL A O 1
ATOM 4161 N N . ASP A 1 533 ? 45.696 15.118 -2.049 1.00 79.00 533 ASP A N 1
ATOM 4162 C CA . ASP A 1 533 ? 44.783 15.029 -3.193 1.00 79.00 533 ASP A CA 1
ATOM 4163 C C . ASP A 1 533 ? 43.312 15.258 -2.791 1.00 79.00 533 ASP A C 1
ATOM 4165 O O . ASP A 1 533 ? 42.590 15.970 -3.494 1.00 79.00 533 ASP A O 1
ATOM 4169 N N . LEU A 1 534 ? 42.880 14.764 -1.621 1.00 71.69 534 LEU A N 1
ATOM 4170 C CA . LEU A 1 534 ? 41.549 15.066 -1.071 1.00 71.69 534 LEU A CA 1
ATOM 4171 C C . LEU A 1 534 ? 41.365 16.544 -0.723 1.00 71.69 534 LEU A C 1
ATOM 4173 O O . LEU A 1 534 ? 40.299 17.109 -0.985 1.00 71.69 534 LEU A O 1
ATOM 4177 N N . LEU A 1 535 ? 42.383 17.169 -0.124 1.00 79.00 535 LEU A N 1
ATOM 4178 C CA . LEU A 1 535 ? 42.367 18.605 0.142 1.00 79.00 535 LEU A CA 1
ATOM 4179 C C . LEU A 1 535 ? 42.193 19.372 -1.170 1.00 79.00 535 LEU A C 1
ATOM 4181 O O . LEU A 1 535 ? 41.364 20.270 -1.239 1.00 79.00 535 LEU A O 1
ATOM 4185 N N . LEU A 1 536 ? 42.886 18.980 -2.241 1.00 81.25 536 LEU A N 1
ATOM 4186 C CA . LEU A 1 536 ? 42.794 19.648 -3.541 1.00 81.25 536 LEU A CA 1
ATOM 4187 C C . LEU A 1 536 ? 41.390 19.552 -4.168 1.00 81.25 536 LEU A C 1
ATOM 4189 O O . LEU A 1 536 ? 40.871 20.559 -4.677 1.00 81.25 536 LEU A O 1
ATOM 4193 N N . VAL A 1 537 ? 40.753 18.377 -4.107 1.00 72.19 537 VAL A N 1
ATOM 4194 C CA . VAL A 1 537 ? 39.420 18.152 -4.699 1.00 72.19 537 VAL A CA 1
ATOM 4195 C C . VAL A 1 537 ? 38.254 18.541 -3.792 1.00 72.19 537 VAL A C 1
ATOM 4197 O O . VAL A 1 537 ? 37.140 18.660 -4.294 1.00 72.19 537 VAL A O 1
ATOM 4200 N N . SER A 1 538 ? 38.454 18.785 -2.492 1.00 71.62 538 SER A N 1
ATOM 4201 C CA . SER A 1 538 ? 37.406 19.358 -1.633 1.00 71.62 538 SER A CA 1
ATOM 4202 C C . SER A 1 538 ? 37.120 20.793 -2.059 1.00 71.62 538 SER A C 1
ATOM 4204 O O . SER A 1 538 ? 38.040 21.600 -2.192 1.00 71.62 538 SER A O 1
ATOM 4206 N N . ARG A 1 539 ? 35.846 21.165 -2.229 1.00 70.12 539 ARG A N 1
ATOM 4207 C CA . ARG A 1 539 ? 35.448 22.530 -2.605 1.00 70.12 539 ARG A CA 1
ATOM 4208 C C . ARG A 1 539 ? 36.057 23.575 -1.671 1.00 70.12 539 ARG A C 1
ATOM 4210 O O . ARG A 1 539 ? 36.519 24.605 -2.164 1.00 70.12 539 ARG A O 1
ATOM 4217 N N . ASP A 1 540 ? 36.114 23.282 -0.379 1.00 74.44 540 ASP A N 1
ATOM 4218 C CA . ASP A 1 540 ? 36.548 24.208 0.665 1.00 74.44 540 ASP A CA 1
ATOM 4219 C C . ASP A 1 540 ? 38.037 24.036 1.046 1.00 74.44 540 ASP A C 1
ATOM 4221 O O . ASP A 1 540 ? 38.577 24.837 1.813 1.00 74.44 540 ASP A O 1
ATOM 4225 N N . LEU A 1 541 ? 38.729 23.091 0.393 1.00 77.75 541 LEU A N 1
ATOM 4226 C CA . LEU A 1 541 ? 40.116 22.681 0.649 1.00 77.75 541 LEU A CA 1
ATOM 4227 C C . LEU A 1 541 ? 40.342 22.137 2.068 1.00 77.75 541 LEU A C 1
ATOM 4229 O O . LEU A 1 541 ? 41.383 22.357 2.677 1.00 77.75 541 LEU A O 1
ATOM 4233 N N . ASP A 1 542 ? 39.346 21.438 2.603 1.00 72.88 542 ASP A N 1
ATOM 4234 C CA . ASP A 1 542 ? 39.346 20.846 3.948 1.00 72.88 542 ASP A CA 1
ATOM 4235 C C . ASP A 1 542 ? 39.348 19.305 3.929 1.00 72.88 542 ASP A C 1
ATOM 4237 O O . ASP A 1 542 ? 39.322 18.661 4.975 1.00 72.88 542 ASP A O 1
ATOM 4241 N N . GLY A 1 543 ? 39.370 18.704 2.734 1.00 65.81 543 GLY A N 1
ATOM 4242 C CA . GLY A 1 543 ? 39.282 17.255 2.541 1.00 65.81 543 GLY A CA 1
ATOM 4243 C C . GLY A 1 543 ? 37.888 16.673 2.805 1.00 65.81 543 GLY A C 1
ATOM 4244 O O . GLY A 1 543 ? 37.715 15.455 2.753 1.00 65.81 543 GLY A O 1
ATOM 4245 N N . LEU A 1 544 ? 36.887 17.519 3.068 1.00 58.50 544 LEU A N 1
ATOM 4246 C CA . LEU A 1 544 ? 35.503 17.138 3.323 1.00 58.50 544 LEU A CA 1
ATOM 4247 C C . LEU A 1 544 ? 34.605 17.436 2.116 1.00 58.50 544 LEU A C 1
ATOM 4249 O O . LEU A 1 544 ? 34.946 18.169 1.190 1.00 58.50 544 LEU A O 1
ATOM 4253 N N . ALA A 1 545 ? 33.424 16.816 2.121 1.00 48.78 545 ALA A N 1
ATOM 4254 C CA . ALA A 1 545 ? 32.405 17.091 1.118 1.00 48.78 545 ALA A CA 1
ATOM 4255 C C . ALA A 1 545 ? 31.839 18.515 1.298 1.00 48.78 545 ALA A C 1
ATOM 4257 O O . ALA A 1 545 ? 31.669 18.955 2.436 1.00 48.78 545 ALA A O 1
ATOM 4258 N N . PRO A 1 546 ? 31.429 19.193 0.209 1.00 54.72 546 PRO A N 1
ATOM 4259 C CA . PRO A 1 546 ? 31.336 18.692 -1.165 1.00 54.72 546 PRO A CA 1
ATOM 4260 C C . PRO A 1 546 ? 32.652 18.807 -1.948 1.00 54.72 546 PRO A C 1
ATOM 4262 O O . PRO A 1 546 ? 33.433 19.731 -1.750 1.00 54.72 546 PRO A O 1
ATOM 4265 N N . PHE A 1 547 ? 32.868 17.885 -2.882 1.00 64.56 547 PHE A N 1
ATOM 4266 C CA . PHE A 1 547 ? 34.054 17.849 -3.744 1.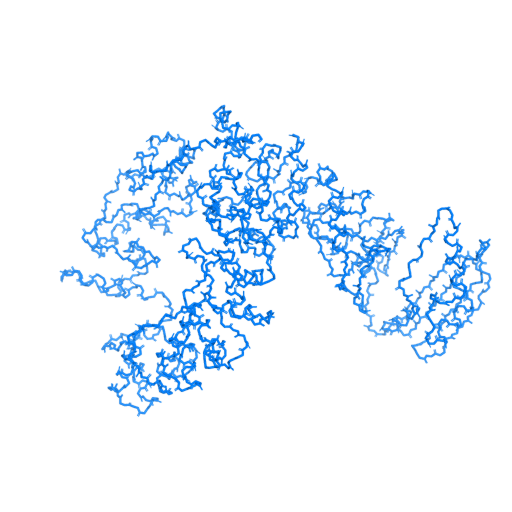00 64.56 547 PHE A CA 1
ATOM 4267 C C . PHE A 1 547 ? 33.785 18.527 -5.099 1.00 64.56 547 PHE A C 1
ATOM 4269 O O . PHE A 1 547 ? 32.631 18.751 -5.471 1.00 64.56 547 PHE A O 1
ATOM 4276 N N . LEU A 1 548 ? 34.844 18.885 -5.827 1.00 61.41 548 LEU A N 1
ATOM 4277 C CA . LEU A 1 548 ? 34.764 19.489 -7.157 1.00 61.41 548 LEU A CA 1
ATOM 4278 C C . LEU A 1 548 ? 34.128 18.526 -8.171 1.00 61.41 548 LEU A C 1
ATOM 4280 O O . LEU A 1 548 ? 34.439 17.338 -8.204 1.00 61.41 548 LEU A O 1
ATOM 4284 N N . GLU A 1 549 ? 33.258 19.051 -9.038 1.00 52.50 549 GLU A N 1
ATOM 4285 C CA . GLU A 1 549 ? 32.675 18.277 -10.141 1.00 52.50 549 GLU A CA 1
ATOM 4286 C C . GLU A 1 549 ? 33.725 17.988 -11.234 1.00 52.50 549 GLU A C 1
ATOM 4288 O O . GLU A 1 549 ? 34.618 18.796 -11.487 1.00 52.50 549 GLU A O 1
ATOM 4293 N N . ARG A 1 550 ? 33.622 16.836 -11.909 1.00 52.47 550 ARG A N 1
ATOM 4294 C CA . ARG A 1 550 ? 34.579 16.373 -12.935 1.00 52.47 550 ARG A CA 1
ATOM 4295 C C . ARG A 1 550 ? 34.897 17.452 -13.980 1.00 52.47 550 ARG A C 1
ATOM 4297 O O . ARG A 1 550 ? 33.991 18.120 -14.473 1.00 52.47 550 ARG A O 1
ATOM 4304 N N . ALA A 1 551 ? 36.171 17.558 -14.374 1.00 52.19 551 ALA A N 1
ATOM 4305 C CA . ALA A 1 551 ? 36.650 18.508 -15.385 1.00 52.19 551 ALA A CA 1
ATOM 4306 C C . ALA A 1 551 ? 36.404 19.986 -15.044 1.00 52.19 551 ALA A C 1
ATOM 4308 O O . ALA A 1 551 ? 36.515 20.843 -15.919 1.00 52.19 551 ALA A O 1
ATOM 4309 N N . TYR A 1 552 ? 36.107 20.304 -13.778 1.00 55.16 552 TYR A N 1
ATOM 4310 C CA . TYR A 1 552 ? 36.024 21.685 -13.322 1.00 55.16 552 TYR A CA 1
ATOM 4311 C C . TYR A 1 552 ? 37.397 22.361 -13.464 1.00 55.16 552 TYR A C 1
ATOM 4313 O O . TYR A 1 552 ? 38.353 21.890 -12.835 1.00 55.16 552 TYR A O 1
ATOM 4321 N N . PRO A 1 553 ? 37.525 23.431 -14.271 1.00 61.47 553 PRO A N 1
ATOM 4322 C CA . PRO A 1 553 ? 38.797 24.105 -14.467 1.00 61.47 553 PRO A CA 1
ATOM 4323 C C . PRO A 1 553 ? 39.220 24.843 -13.193 1.00 61.47 553 PRO A C 1
ATOM 4325 O O . PRO A 1 553 ? 38.429 25.536 -12.546 1.00 61.47 553 PRO A O 1
ATOM 4328 N N . ILE A 1 554 ? 40.490 24.704 -12.817 1.00 70.69 554 ILE A N 1
ATOM 4329 C CA . ILE A 1 554 ? 41.025 25.307 -11.594 1.00 70.69 554 ILE A CA 1
ATOM 4330 C C . ILE A 1 554 ? 41.507 26.723 -11.891 1.00 70.69 554 ILE A C 1
ATOM 4332 O O . ILE A 1 554 ? 42.389 26.938 -12.722 1.00 70.69 554 ILE A O 1
ATOM 4336 N N . SER A 1 555 ? 40.938 27.698 -11.180 1.00 67.00 555 SER A N 1
ATOM 4337 C CA . SER A 1 555 ? 41.393 29.092 -11.241 1.00 67.00 555 SER A CA 1
ATOM 4338 C C . SER A 1 555 ? 42.791 29.266 -10.641 1.00 67.00 555 SER A C 1
ATOM 4340 O O . SER A 1 555 ? 43.134 28.600 -9.662 1.00 67.00 555 SER A O 1
ATOM 4342 N N . LYS A 1 556 ? 43.551 30.245 -11.148 1.00 70.94 556 LYS A N 1
ATOM 4343 C CA . LYS A 1 556 ? 44.869 30.627 -10.612 1.00 70.94 556 LYS A CA 1
ATOM 4344 C C . LYS A 1 556 ? 44.837 30.914 -9.102 1.00 70.94 556 LYS A C 1
ATOM 4346 O O . LYS A 1 556 ? 45.674 30.419 -8.363 1.00 70.94 556 LYS A O 1
ATOM 4351 N N . LYS A 1 557 ? 43.798 31.598 -8.620 1.00 71.06 557 LYS A N 1
ATOM 4352 C CA . LYS A 1 557 ? 43.604 31.901 -7.191 1.00 71.06 557 LYS A CA 1
ATOM 4353 C C . LYS A 1 557 ? 43.415 30.654 -6.324 1.00 71.06 557 LYS A C 1
ATOM 4355 O O . LYS A 1 557 ? 43.893 30.591 -5.195 1.00 71.06 557 LYS A O 1
ATOM 4360 N N . ARG A 1 558 ? 42.698 29.650 -6.838 1.00 78.94 558 ARG A N 1
ATOM 4361 C CA . ARG A 1 558 ? 42.533 28.364 -6.149 1.00 78.94 558 ARG A CA 1
ATOM 4362 C C . ARG A 1 558 ? 43.838 27.576 -6.151 1.00 78.94 558 ARG A C 1
ATOM 4364 O O . ARG A 1 558 ? 44.171 27.023 -5.116 1.00 78.94 558 ARG A O 1
ATOM 4371 N N . LEU A 1 559 ? 44.578 27.584 -7.261 1.00 81.94 559 LEU A N 1
ATOM 4372 C CA . LEU A 1 559 ? 45.913 26.990 -7.336 1.00 81.94 559 LEU A CA 1
ATOM 4373 C C . LEU A 1 559 ? 46.858 27.608 -6.294 1.00 81.94 559 LEU A C 1
ATOM 4375 O O . LEU A 1 559 ? 47.459 26.872 -5.523 1.00 81.94 559 LEU A O 1
ATOM 4379 N N . GLU A 1 560 ? 46.918 28.939 -6.205 1.00 81.12 560 GLU A N 1
ATOM 4380 C CA . GLU A 1 560 ? 47.718 29.666 -5.206 1.00 81.12 560 GLU A CA 1
ATOM 4381 C C . GLU A 1 560 ? 47.309 29.297 -3.770 1.00 81.12 560 GLU A C 1
ATOM 4383 O O . GLU A 1 560 ? 48.160 29.016 -2.924 1.00 81.12 560 GLU A O 1
ATOM 4388 N N . LYS A 1 561 ? 45.998 29.225 -3.494 1.00 82.69 561 LYS A N 1
ATOM 4389 C CA . LYS A 1 561 ? 45.482 28.800 -2.184 1.00 82.69 561 LYS A CA 1
ATOM 4390 C C . LYS A 1 561 ? 45.862 27.349 -1.873 1.00 82.69 561 LYS A C 1
ATOM 4392 O O . LYS A 1 561 ? 46.319 27.067 -0.770 1.00 82.69 561 LYS A O 1
ATOM 4397 N N . SER A 1 562 ? 45.726 26.447 -2.838 1.00 85.94 562 SER A N 1
ATOM 4398 C CA . SER A 1 562 ? 46.115 25.044 -2.707 1.00 85.94 562 SER A CA 1
ATOM 4399 C C . SER A 1 562 ? 47.614 24.881 -2.445 1.00 85.94 562 SER A C 1
ATOM 4401 O O . SER A 1 562 ? 47.978 24.139 -1.541 1.00 85.94 562 SER A O 1
ATOM 4403 N N . VAL A 1 563 ? 48.477 25.625 -3.142 1.00 88.69 563 VAL A N 1
ATOM 4404 C CA . VAL A 1 563 ? 49.931 25.678 -2.884 1.00 88.69 563 VAL A CA 1
ATOM 4405 C C . VAL A 1 563 ? 50.212 26.116 -1.448 1.00 88.69 563 VAL A C 1
ATOM 4407 O O . VAL A 1 563 ? 50.940 25.441 -0.728 1.00 88.69 563 VAL A O 1
ATOM 4410 N N . SER A 1 564 ? 49.553 27.186 -0.988 1.00 84.00 564 SER A N 1
ATOM 4411 C CA . SER A 1 564 ? 49.742 27.699 0.376 1.00 84.00 564 SER A CA 1
ATOM 4412 C C . SER A 1 564 ? 49.280 26.743 1.482 1.00 84.00 564 SER A C 1
ATOM 4414 O O . SER A 1 564 ? 49.767 26.833 2.604 1.00 84.00 564 SER A O 1
ATOM 4416 N N . GLN A 1 565 ? 48.336 25.845 1.184 1.00 81.19 565 GLN A N 1
ATOM 4417 C CA . GLN A 1 565 ? 47.748 24.926 2.162 1.00 81.19 565 GLN A CA 1
ATOM 4418 C C . GLN A 1 565 ? 48.351 23.522 2.139 1.00 81.19 565 GLN A C 1
ATOM 4420 O O . GLN A 1 565 ? 48.151 22.773 3.090 1.00 81.19 565 GLN A O 1
ATOM 4425 N N . THR A 1 566 ? 49.060 23.152 1.072 1.00 79.19 566 THR A N 1
ATOM 4426 C CA . THR A 1 566 ? 49.555 21.782 0.891 1.00 79.19 566 THR A CA 1
ATOM 4427 C C . THR A 1 566 ? 51.064 21.645 1.076 1.00 79.19 566 THR A C 1
ATOM 4429 O O . THR A 1 566 ? 51.532 20.519 1.102 1.00 79.19 566 THR A O 1
ATOM 4432 N N . ASP A 1 567 ? 51.825 22.729 1.261 1.00 79.88 567 ASP A N 1
ATOM 4433 C CA . ASP A 1 567 ? 53.304 22.722 1.362 1.00 79.88 567 ASP A CA 1
ATOM 4434 C C . ASP A 1 567 ? 54.006 22.078 0.141 1.00 79.88 567 ASP A C 1
ATOM 4436 O O . ASP A 1 567 ? 55.093 21.513 0.228 1.00 79.88 567 ASP A O 1
ATOM 4440 N N . HIS A 1 568 ? 53.363 22.153 -1.032 1.00 88.31 568 HIS A N 1
ATOM 4441 C CA . HIS A 1 568 ? 53.874 21.649 -2.312 1.00 88.31 568 HIS A CA 1
ATOM 4442 C C . HIS A 1 568 ? 54.097 22.802 -3.301 1.00 88.31 568 HIS A C 1
ATOM 4444 O O . HIS A 1 568 ? 53.463 23.852 -3.205 1.00 88.31 568 HIS A O 1
ATOM 4450 N N . SER A 1 569 ? 54.983 22.610 -4.285 1.00 88.25 569 SER A N 1
ATOM 4451 C CA . SER A 1 569 ? 55.237 23.616 -5.326 1.00 88.25 569 SER A CA 1
ATOM 4452 C C . SER A 1 569 ? 54.035 23.807 -6.262 1.00 88.25 569 SER A C 1
ATOM 4454 O O . SER A 1 569 ? 53.200 22.916 -6.420 1.00 88.25 569 SER A O 1
ATOM 4456 N N . GLU A 1 570 ? 53.952 24.962 -6.932 1.00 84.06 570 GLU A N 1
ATOM 4457 C CA . GLU A 1 570 ? 52.876 25.234 -7.898 1.00 84.06 570 GLU A CA 1
ATOM 4458 C C . GLU A 1 570 ? 52.820 24.189 -9.019 1.00 84.06 570 GLU A C 1
ATOM 4460 O O . GLU A 1 570 ? 51.737 23.707 -9.354 1.00 84.06 570 GLU A O 1
ATOM 4465 N N . ASP A 1 571 ? 53.976 23.792 -9.553 1.00 80.38 571 ASP A N 1
ATOM 4466 C CA . ASP A 1 571 ? 54.070 22.762 -10.591 1.00 80.38 571 ASP A CA 1
ATOM 4467 C C . ASP A 1 571 ? 53.556 21.406 -10.095 1.00 80.38 571 ASP A C 1
ATOM 4469 O O . ASP A 1 571 ? 52.875 20.684 -10.827 1.00 80.38 571 ASP A O 1
ATOM 4473 N N . GLU A 1 572 ? 53.820 21.082 -8.829 1.00 83.06 572 GLU A N 1
ATOM 4474 C CA . GLU A 1 572 ? 53.385 19.838 -8.208 1.00 83.06 572 GLU A CA 1
ATOM 4475 C C . GLU A 1 572 ? 51.871 19.802 -7.980 1.00 83.06 572 GLU A C 1
ATOM 4477 O O . GLU A 1 572 ? 51.204 18.827 -8.335 1.00 83.06 572 GLU A O 1
ATOM 4482 N N . VAL A 1 573 ? 51.298 20.892 -7.469 1.00 85.75 573 VAL A N 1
ATOM 4483 C CA . VAL A 1 573 ? 49.846 21.028 -7.281 1.00 85.75 573 VAL A CA 1
ATOM 4484 C C . VAL A 1 573 ? 49.119 21.053 -8.631 1.00 85.75 573 VAL A C 1
ATOM 4486 O O . VAL A 1 573 ? 48.074 20.421 -8.789 1.00 85.75 573 VAL A O 1
ATOM 4489 N N . ARG A 1 574 ? 49.683 21.723 -9.643 1.00 80.38 574 ARG A N 1
ATOM 4490 C CA . ARG A 1 574 ? 49.153 21.753 -11.016 1.00 80.38 574 ARG A CA 1
ATOM 4491 C C . ARG A 1 574 ? 49.150 20.361 -11.645 1.00 80.38 574 ARG A C 1
ATOM 4493 O O . ARG A 1 574 ? 48.154 19.969 -12.254 1.00 80.38 574 ARG A O 1
ATOM 4500 N N . ARG A 1 575 ? 50.231 19.598 -11.460 1.00 80.19 575 ARG A N 1
ATOM 4501 C CA . ARG A 1 575 ? 50.336 18.197 -11.886 1.00 80.19 575 ARG A CA 1
ATOM 4502 C C . ARG A 1 575 ? 49.294 17.326 -11.183 1.00 80.19 575 ARG A C 1
ATOM 4504 O O . ARG A 1 575 ? 48.615 16.549 -11.849 1.00 80.19 575 ARG A O 1
ATOM 4511 N N . ARG A 1 576 ? 49.114 17.486 -9.868 1.00 82.75 576 ARG A N 1
ATOM 4512 C CA . ARG A 1 576 ? 48.087 16.786 -9.071 1.00 82.75 576 ARG A CA 1
ATOM 4513 C C . ARG A 1 576 ? 46.667 17.084 -9.551 1.00 82.75 576 ARG A C 1
ATOM 4515 O O . ARG A 1 576 ? 45.930 16.146 -9.832 1.00 82.75 576 ARG A O 1
ATOM 4522 N N . PHE A 1 577 ? 46.308 18.349 -9.772 1.00 77.19 577 PHE A N 1
ATOM 4523 C CA . PHE A 1 577 ? 45.010 18.712 -10.356 1.00 77.19 577 PHE A CA 1
ATOM 4524 C C . PHE A 1 577 ? 44.794 18.112 -11.751 1.00 77.19 577 PHE A C 1
ATOM 4526 O O . PHE A 1 577 ? 43.728 17.556 -12.017 1.00 77.19 577 PHE A O 1
ATOM 4533 N N . GLY A 1 578 ? 45.815 18.154 -12.615 1.00 71.12 578 GLY A N 1
ATOM 4534 C CA . GLY A 1 578 ? 45.773 17.521 -13.935 1.00 71.12 578 GLY A CA 1
ATOM 4535 C C . GLY A 1 578 ? 45.515 16.014 -13.855 1.00 71.12 578 GLY A C 1
ATOM 4536 O O . GLY A 1 578 ? 44.632 15.514 -14.549 1.00 71.12 578 GLY A O 1
ATOM 4537 N N . ARG A 1 579 ? 46.208 15.308 -12.947 1.00 70.44 579 ARG A N 1
ATOM 4538 C CA . ARG A 1 579 ? 45.995 13.872 -12.681 1.00 70.44 579 ARG A CA 1
ATOM 4539 C C . ARG A 1 579 ? 44.604 13.565 -12.141 1.00 70.44 579 ARG A C 1
ATOM 4541 O O . ARG A 1 579 ? 44.053 12.530 -12.482 1.00 70.44 579 ARG A O 1
ATOM 4548 N N . LEU A 1 580 ? 44.021 14.463 -11.347 1.00 70.06 580 LEU A N 1
ATOM 4549 C CA . LEU A 1 580 ? 42.662 14.334 -10.804 1.00 70.06 580 LEU A CA 1
ATOM 4550 C C . LEU A 1 580 ? 41.575 14.692 -11.839 1.00 70.06 580 LEU A C 1
ATOM 4552 O O . LEU A 1 580 ? 40.385 14.535 -11.569 1.00 70.06 580 LEU A O 1
ATOM 4556 N N . GLY A 1 581 ? 41.965 15.100 -13.053 1.00 66.12 581 GLY A N 1
ATOM 4557 C CA . GLY A 1 581 ? 41.053 15.427 -14.149 1.00 66.12 581 GLY A CA 1
ATOM 4558 C C . GLY A 1 581 ? 40.537 16.866 -14.117 1.00 66.12 581 GLY A C 1
ATOM 4559 O O . GLY A 1 581 ? 39.494 17.141 -14.704 1.00 66.12 581 GLY A O 1
ATOM 4560 N N . HIS A 1 582 ? 41.245 17.778 -13.445 1.00 68.06 582 HIS A N 1
ATOM 4561 C CA . HIS A 1 582 ? 40.908 19.197 -13.321 1.00 68.06 582 HIS A CA 1
ATOM 4562 C C . HIS A 1 582 ? 41.999 20.073 -13.969 1.00 68.06 582 HIS A C 1
ATOM 4564 O O . HIS A 1 582 ? 43.004 20.384 -13.327 1.00 68.06 582 HIS A O 1
ATOM 4570 N N . PRO A 1 583 ? 41.854 20.485 -15.243 1.00 67.31 583 PRO A N 1
ATOM 4571 C CA . PRO A 1 583 ? 42.875 21.288 -15.908 1.00 67.31 583 PRO A CA 1
ATOM 4572 C C . PRO A 1 583 ? 42.988 22.685 -15.277 1.00 67.31 583 PRO A C 1
ATOM 4574 O O . PRO A 1 583 ? 41.990 23.326 -14.945 1.00 67.31 583 PRO A O 1
ATOM 4577 N N . VAL A 1 584 ? 44.219 23.178 -15.130 1.00 62.84 584 VAL A N 1
ATOM 4578 C CA . VAL A 1 584 ? 44.499 24.523 -14.607 1.00 62.84 584 VAL A CA 1
ATOM 4579 C C . VAL A 1 584 ? 44.633 25.498 -15.777 1.00 62.84 584 VAL A C 1
ATOM 4581 O O . VAL A 1 584 ? 45.578 25.391 -16.559 1.00 62.84 584 VAL A O 1
ATOM 4584 N N . TRP A 1 585 ? 43.707 26.449 -15.909 1.00 56.06 585 TRP A N 1
ATOM 4585 C CA . TRP A 1 585 ? 43.726 27.418 -17.013 1.00 56.06 585 TRP A CA 1
ATOM 4586 C C . TRP A 1 585 ? 44.619 28.636 -16.710 1.00 56.06 585 TRP A C 1
ATOM 4588 O O . TRP A 1 585 ? 44.684 29.058 -15.552 1.00 56.06 585 TRP A O 1
ATOM 4598 N N . PRO A 1 586 ? 45.300 29.226 -17.718 1.00 46.69 586 PRO A N 1
ATOM 4599 C CA . PRO A 1 586 ? 46.266 30.310 -17.499 1.00 46.69 586 PRO A CA 1
ATOM 4600 C C . PRO A 1 586 ? 45.639 31.608 -16.967 1.00 46.69 586 PRO A C 1
ATOM 4602 O O . PRO A 1 586 ? 46.239 32.258 -16.116 1.00 46.69 586 PRO A O 1
ATOM 4605 N N . GLU A 1 587 ? 44.422 31.957 -17.404 1.00 48.78 587 GLU A N 1
ATOM 4606 C CA . GLU A 1 587 ? 43.681 33.136 -16.937 1.00 48.78 587 GLU A CA 1
ATOM 4607 C C . GLU A 1 587 ? 42.171 32.857 -16.905 1.00 48.78 587 GLU A C 1
ATOM 4609 O O . GLU A 1 587 ? 41.515 32.740 -17.937 1.00 48.78 587 GLU A O 1
ATOM 4614 N N . ILE A 1 588 ? 41.607 32.764 -15.699 1.00 38.78 588 ILE A N 1
ATOM 4615 C CA . ILE A 1 588 ? 40.157 32.800 -15.472 1.00 38.78 588 ILE A CA 1
ATOM 4616 C C . ILE A 1 588 ? 39.861 34.146 -14.787 1.00 38.78 588 ILE A C 1
ATOM 4618 O O . ILE A 1 588 ? 40.365 34.350 -13.678 1.00 38.78 588 ILE A O 1
ATOM 4622 N N . PRO A 1 589 ? 39.095 35.072 -15.404 1.00 39.00 589 PRO A N 1
ATOM 4623 C CA . PRO A 1 589 ? 38.755 36.365 -14.805 1.00 39.00 589 PRO A CA 1
ATOM 4624 C C . PRO A 1 589 ? 38.181 36.240 -13.387 1.00 39.00 589 PRO A C 1
ATOM 4626 O O . PRO A 1 589 ? 37.365 35.361 -13.114 1.00 39.00 589 PRO A O 1
ATOM 4629 N N . GLU A 1 590 ? 38.564 37.145 -12.481 1.00 36.66 590 GLU A N 1
ATOM 4630 C CA . GLU A 1 590 ? 38.215 37.082 -11.049 1.00 36.66 590 GLU A CA 1
ATOM 4631 C C . GLU A 1 590 ? 36.697 37.092 -10.776 1.00 36.66 590 GLU A C 1
ATOM 4633 O O . GLU A 1 590 ? 36.240 36.572 -9.755 1.00 36.66 590 GLU A O 1
ATOM 4638 N N . THR A 1 591 ? 35.897 37.592 -11.720 1.00 36.47 591 THR A N 1
ATOM 4639 C CA . THR A 1 591 ? 34.432 37.504 -11.713 1.00 36.47 591 THR A CA 1
ATOM 4640 C C . THR A 1 591 ? 33.919 36.065 -11.781 1.00 36.47 591 THR A C 1
ATOM 4642 O O . THR A 1 591 ? 32.943 35.774 -11.106 1.00 36.47 591 THR A O 1
ATOM 4645 N N . LEU A 1 592 ? 34.593 35.139 -12.473 1.00 34.16 592 LEU A N 1
ATOM 4646 C CA . LEU A 1 592 ? 34.227 33.711 -12.530 1.00 34.16 592 LEU A CA 1
ATOM 4647 C C . LEU A 1 592 ? 34.584 32.939 -11.251 1.00 34.16 592 LEU A C 1
ATOM 4649 O O . LEU A 1 592 ? 34.000 31.895 -10.986 1.00 34.16 592 LEU A O 1
ATOM 4653 N N . SER A 1 593 ? 35.485 33.465 -10.413 1.00 35.38 593 SER A N 1
ATOM 4654 C CA . SER A 1 593 ? 35.821 32.854 -9.114 1.00 35.38 593 SER A CA 1
ATOM 4655 C C . SER A 1 593 ? 34.742 33.053 -8.037 1.00 35.38 593 SER A C 1
ATOM 4657 O O . SER A 1 593 ? 34.797 32.424 -6.983 1.00 35.38 593 SER A O 1
ATOM 4659 N N . ARG A 1 594 ? 33.765 33.934 -8.298 1.00 37.19 594 ARG A N 1
ATOM 4660 C CA . ARG A 1 594 ? 32.691 34.337 -7.374 1.00 37.19 594 ARG A CA 1
ATOM 4661 C C . ARG A 1 594 ? 31.291 33.865 -7.791 1.00 37.19 594 ARG A C 1
ATOM 4663 O O . ARG A 1 594 ? 30.316 34.273 -7.164 1.00 37.19 594 ARG A O 1
ATOM 4670 N N . ILE A 1 595 ? 31.172 33.048 -8.839 1.00 37.00 595 ILE A N 1
ATOM 4671 C CA . ILE A 1 595 ? 29.885 32.716 -9.466 1.00 37.00 595 ILE A CA 1
ATOM 4672 C C . ILE A 1 595 ? 29.470 31.289 -9.102 1.00 37.00 595 ILE A C 1
ATOM 4674 O O . ILE A 1 595 ? 30.045 30.304 -9.552 1.00 37.00 595 ILE A O 1
ATOM 4678 N N . ASP A 1 596 ? 28.462 31.215 -8.242 1.00 37.12 596 ASP A N 1
ATOM 4679 C CA . ASP A 1 596 ? 27.891 30.003 -7.668 1.00 37.12 596 ASP A CA 1
ATOM 4680 C C . ASP A 1 596 ? 26.814 29.400 -8.603 1.00 37.12 596 ASP A C 1
ATOM 4682 O O . ASP A 1 596 ? 25.793 30.037 -8.894 1.00 37.12 596 ASP A O 1
ATOM 4686 N N . GLY A 1 597 ? 27.001 28.146 -9.039 1.00 39.75 597 GLY A N 1
ATOM 4687 C CA . GLY A 1 597 ? 25.925 27.261 -9.516 1.00 39.75 597 GLY A CA 1
ATOM 4688 C C . GLY A 1 597 ? 25.996 26.735 -10.962 1.00 39.75 597 GLY A C 1
ATOM 4689 O O . GLY A 1 597 ? 26.606 27.327 -11.845 1.00 39.75 597 GLY A O 1
ATOM 4690 N N . ARG A 1 598 ? 25.263 25.628 -11.201 1.00 43.44 598 ARG A N 1
ATOM 4691 C CA . ARG A 1 598 ? 24.997 24.864 -12.457 1.00 43.44 598 ARG A CA 1
ATOM 4692 C C . ARG A 1 598 ? 24.680 25.664 -13.749 1.00 43.44 598 ARG A C 1
ATOM 4694 O O . ARG A 1 598 ? 24.347 25.060 -14.760 1.00 43.44 598 ARG A O 1
ATOM 4701 N N . ARG A 1 599 ? 24.678 26.998 -13.729 1.00 44.09 599 ARG A N 1
ATOM 4702 C CA . ARG A 1 599 ? 24.019 27.870 -14.719 1.00 44.09 599 ARG A CA 1
ATOM 4703 C C . ARG A 1 599 ? 24.924 28.325 -15.871 1.00 44.09 599 ARG A C 1
ATOM 4705 O O . ARG A 1 599 ? 24.384 28.601 -16.937 1.00 44.09 599 ARG A O 1
ATOM 4712 N N . ASP A 1 600 ? 26.249 28.326 -15.687 1.00 53.44 600 ASP A N 1
ATOM 4713 C CA . ASP A 1 600 ? 27.190 28.988 -16.614 1.00 53.44 600 ASP A CA 1
ATOM 4714 C C . ASP A 1 600 ? 28.240 28.054 -17.265 1.00 53.44 600 ASP A C 1
ATOM 4716 O O . ASP A 1 600 ? 28.994 28.483 -18.137 1.00 53.44 600 ASP A O 1
ATOM 4720 N N . GLN A 1 601 ? 28.245 26.751 -16.942 1.00 54.47 601 GLN A N 1
ATOM 4721 C CA . GLN A 1 601 ? 29.076 25.739 -17.630 1.00 54.47 601 GLN A CA 1
ATOM 4722 C C . GLN A 1 601 ? 28.671 25.551 -19.104 1.00 54.47 601 GLN A C 1
ATOM 4724 O O . GLN A 1 601 ? 29.513 25.301 -19.968 1.00 54.47 601 GLN A O 1
ATOM 4729 N N . ASP A 1 602 ? 27.381 25.699 -19.409 1.00 57.38 602 ASP A N 1
ATOM 4730 C CA . ASP A 1 602 ? 26.877 25.540 -20.772 1.00 57.38 602 ASP A CA 1
ATOM 4731 C C . ASP A 1 602 ? 27.246 26.733 -21.673 1.00 57.38 602 ASP A C 1
ATOM 4733 O O . ASP A 1 602 ? 27.403 26.574 -22.884 1.00 57.38 602 ASP A O 1
ATOM 4737 N N . ILE A 1 603 ? 27.427 27.924 -21.084 1.00 60.75 603 ILE A N 1
ATOM 4738 C CA . ILE A 1 603 ? 27.868 29.129 -21.803 1.00 60.75 603 ILE A CA 1
ATOM 4739 C C . ILE A 1 603 ? 29.327 28.966 -22.249 1.00 60.75 603 ILE A C 1
ATOM 4741 O O . ILE A 1 603 ? 29.657 29.323 -23.378 1.00 60.75 603 ILE A O 1
ATOM 4745 N N . ALA A 1 604 ? 30.177 28.367 -21.407 1.00 59.38 604 ALA A N 1
ATOM 4746 C CA . ALA A 1 604 ? 31.569 28.075 -21.745 1.00 59.38 604 ALA A CA 1
ATOM 4747 C C . ALA A 1 604 ? 31.694 27.048 -22.886 1.00 59.38 604 ALA A C 1
ATOM 4749 O O . ALA A 1 604 ? 32.440 27.282 -23.833 1.00 59.38 604 ALA A O 1
ATOM 4750 N N . ARG A 1 605 ? 30.902 25.964 -22.858 1.00 61.34 605 ARG A N 1
ATOM 4751 C CA . ARG A 1 605 ? 30.875 24.965 -23.946 1.00 61.34 605 ARG A CA 1
ATOM 4752 C C . ARG A 1 605 ? 30.346 25.530 -25.258 1.00 61.34 605 ARG A C 1
ATOM 4754 O O . ARG A 1 605 ? 30.859 25.198 -26.320 1.00 61.34 605 ARG A O 1
ATOM 4761 N N . LEU A 1 606 ? 29.326 26.388 -25.197 1.00 65.31 606 LEU A N 1
ATOM 4762 C CA . LEU A 1 606 ? 28.853 27.087 -26.387 1.00 65.31 606 LEU A CA 1
ATOM 4763 C C . LEU A 1 606 ? 29.943 28.016 -26.940 1.00 65.31 606 LEU A C 1
ATOM 4765 O O . LEU A 1 606 ? 30.123 28.077 -28.150 1.00 65.31 606 LEU A O 1
ATOM 4769 N N . ALA A 1 607 ? 30.676 28.730 -26.084 1.00 66.31 607 ALA A N 1
ATOM 4770 C CA . ALA A 1 607 ? 31.766 29.598 -26.525 1.00 66.31 607 ALA A CA 1
ATOM 4771 C C . ALA A 1 607 ? 32.885 28.810 -27.231 1.00 66.31 607 ALA A C 1
ATOM 4773 O O . ALA A 1 607 ? 33.360 29.250 -28.274 1.00 66.31 607 ALA A O 1
ATOM 4774 N N . GLU A 1 608 ? 33.245 27.636 -26.707 1.00 62.81 608 GLU A N 1
ATOM 4775 C CA . GLU A 1 608 ? 34.214 26.705 -27.304 1.00 62.81 608 GLU A CA 1
ATOM 4776 C C . GLU A 1 608 ? 33.728 26.164 -28.660 1.00 62.81 608 GLU A C 1
ATOM 4778 O O . GLU A 1 608 ? 34.420 26.312 -29.666 1.00 62.81 608 GLU A O 1
ATOM 4783 N N . HIS A 1 609 ? 32.483 25.674 -28.730 1.00 65.75 609 HIS A N 1
ATOM 4784 C CA . HIS A 1 609 ? 31.841 25.213 -29.974 1.00 65.75 609 HIS A CA 1
ATOM 4785 C C . HIS A 1 609 ? 31.808 26.297 -31.063 1.00 65.75 609 HIS A C 1
ATOM 4787 O O . HIS A 1 609 ? 32.023 26.031 -32.242 1.00 65.75 609 HIS A O 1
ATOM 4793 N N . LEU A 1 610 ? 31.569 27.553 -30.677 1.00 66.12 610 LEU A N 1
ATOM 4794 C CA . LEU A 1 610 ? 31.559 28.686 -31.607 1.00 66.12 610 LEU A CA 1
ATOM 4795 C C . LEU A 1 610 ? 32.967 29.128 -32.049 1.00 66.12 610 LEU A C 1
ATOM 4797 O O . LEU A 1 610 ? 33.067 29.862 -33.041 1.00 66.12 610 LEU A O 1
ATOM 4801 N N . HIS A 1 611 ? 34.019 28.713 -31.334 1.00 62.59 611 HIS A N 1
ATOM 4802 C CA . HIS A 1 611 ? 35.421 29.033 -31.611 1.00 62.59 611 HIS A CA 1
ATOM 4803 C C . HIS A 1 611 ? 36.095 27.993 -32.524 1.00 62.59 611 HIS A C 1
ATOM 4805 O O . HIS A 1 611 ? 36.795 28.381 -33.459 1.00 62.59 611 HIS A O 1
ATOM 4811 N N . ASP A 1 612 ? 35.830 26.700 -32.310 1.00 54.88 612 ASP A N 1
ATOM 4812 C CA . ASP A 1 612 ? 36.507 25.589 -33.003 1.00 54.88 612 ASP A CA 1
ATOM 4813 C C . ASP A 1 612 ? 36.161 25.463 -34.503 1.00 54.88 612 ASP A C 1
ATOM 4815 O O . ASP A 1 612 ? 36.974 24.990 -35.295 1.00 54.88 612 ASP A O 1
ATOM 4819 N N . GLU A 1 613 ? 35.000 25.954 -34.959 1.00 53.41 613 GLU A N 1
ATOM 4820 C CA . GLU A 1 613 ? 34.564 25.817 -36.365 1.00 53.41 613 GLU A CA 1
ATOM 4821 C C . GLU A 1 613 ? 35.144 26.878 -37.348 1.00 53.41 613 GLU A C 1
ATOM 4823 O O . GLU A 1 613 ? 34.626 27.079 -38.448 1.00 53.41 613 GLU A O 1
ATOM 4828 N N . GLY A 1 614 ? 36.254 27.549 -37.006 1.00 52.41 614 GLY A N 1
ATOM 4829 C CA . GLY A 1 614 ? 37.209 28.067 -38.006 1.00 52.41 614 GLY A CA 1
ATOM 4830 C C . GLY A 1 614 ? 36.859 29.336 -38.809 1.00 52.41 614 GLY A C 1
ATOM 4831 O O . GLY A 1 614 ? 37.313 29.467 -39.947 1.00 52.41 614 GLY A O 1
ATOM 4832 N N . ASN A 1 615 ? 36.121 30.315 -38.263 1.00 46.03 615 ASN A N 1
ATOM 4833 C CA . ASN A 1 615 ? 35.941 31.624 -38.923 1.00 46.03 615 ASN A CA 1
ATOM 4834 C C . ASN A 1 615 ? 36.503 32.800 -38.089 1.00 46.03 615 ASN A C 1
ATOM 4836 O O . ASN A 1 615 ? 35.844 33.248 -37.149 1.00 46.03 615 ASN A O 1
ATOM 4840 N N . PRO A 1 616 ? 37.661 33.385 -38.457 1.00 49.47 616 PRO A N 1
ATOM 4841 C CA . PRO A 1 616 ? 38.320 34.449 -37.689 1.00 49.47 616 PRO A CA 1
ATOM 4842 C C . PRO A 1 616 ? 37.608 35.818 -37.728 1.00 49.47 616 PRO A C 1
ATOM 4844 O O . PRO A 1 616 ? 38.128 36.788 -37.183 1.00 49.47 616 PRO A O 1
ATOM 4847 N N . ARG A 1 617 ? 36.439 35.945 -38.380 1.00 42.41 617 ARG A N 1
ATOM 4848 C CA . ARG A 1 617 ? 35.708 37.224 -38.526 1.00 42.41 617 ARG A CA 1
ATOM 4849 C C . ARG A 1 617 ? 34.582 37.467 -37.515 1.00 42.41 617 ARG A C 1
ATOM 4851 O O . ARG A 1 617 ? 33.990 38.543 -37.545 1.00 42.41 617 ARG A O 1
ATOM 4858 N N . LEU A 1 618 ? 34.278 36.522 -36.626 1.00 48.12 618 LEU A N 1
ATOM 4859 C CA . LEU A 1 618 ? 33.270 36.694 -35.571 1.00 48.12 618 LEU A CA 1
ATOM 4860 C C . LEU A 1 618 ? 33.928 36.618 -34.191 1.00 48.12 618 LEU A C 1
ATOM 4862 O O . LEU A 1 618 ? 33.868 35.596 -33.514 1.00 48.12 618 LEU A O 1
ATOM 4866 N N . THR A 1 619 ? 34.536 37.721 -33.757 1.00 49.88 619 THR A N 1
ATOM 4867 C CA . THR A 1 619 ? 34.984 37.897 -32.370 1.00 49.88 619 THR A CA 1
ATOM 4868 C C . THR A 1 619 ? 33.761 38.196 -31.501 1.00 49.88 619 THR A C 1
ATOM 4870 O O . THR A 1 619 ? 33.445 39.348 -31.213 1.00 49.88 619 THR A O 1
ATOM 4873 N N . ILE A 1 620 ? 32.991 37.167 -31.150 1.00 52.00 620 ILE A N 1
ATOM 4874 C CA . ILE A 1 620 ? 31.918 37.319 -30.163 1.00 52.00 620 ILE A CA 1
ATOM 4875 C C . ILE A 1 620 ? 32.597 37.316 -28.795 1.00 52.00 620 ILE A C 1
ATOM 4877 O O . ILE A 1 620 ? 33.092 36.281 -28.358 1.00 52.00 620 ILE A O 1
ATOM 4881 N N . GLU A 1 621 ? 32.659 38.472 -28.130 1.00 50.94 621 GLU A N 1
ATOM 4882 C CA . GLU A 1 621 ? 33.187 38.533 -26.767 1.00 50.94 621 GLU A CA 1
ATOM 4883 C C . GLU A 1 621 ? 32.360 37.602 -25.857 1.00 50.94 621 GLU A C 1
ATOM 4885 O O . GLU A 1 621 ? 31.125 37.732 -25.830 1.00 50.94 621 GLU A O 1
ATOM 4890 N N . PRO A 1 622 ? 32.996 36.692 -25.089 1.00 48.72 622 PRO A N 1
ATOM 4891 C CA . PRO A 1 622 ? 32.306 35.747 -24.205 1.00 48.72 622 PRO A CA 1
ATOM 4892 C C . PRO A 1 622 ? 31.325 36.420 -23.233 1.00 48.72 622 PRO A C 1
ATOM 4894 O O . PRO A 1 622 ? 30.306 35.838 -22.874 1.00 48.72 622 PRO A O 1
ATOM 4897 N N . MET A 1 623 ? 31.575 37.690 -22.885 1.00 43.81 623 MET A N 1
ATOM 4898 C CA . MET A 1 623 ? 30.715 38.524 -22.034 1.00 43.81 623 MET A CA 1
ATOM 4899 C C . MET A 1 623 ? 29.329 38.842 -22.630 1.00 43.81 623 MET A C 1
ATOM 4901 O O . MET A 1 623 ? 28.484 39.407 -21.940 1.00 43.81 623 MET A O 1
ATOM 4905 N N . SER A 1 624 ? 29.075 38.507 -23.899 1.00 57.72 624 SER A N 1
ATOM 4906 C CA . SER A 1 624 ? 27.803 38.777 -24.584 1.00 57.72 624 SER A CA 1
ATOM 4907 C C . SER A 1 624 ? 26.883 37.559 -24.727 1.00 57.72 624 SER A C 1
ATOM 4909 O O . SER A 1 624 ? 25.753 37.720 -25.205 1.00 57.72 624 SER A O 1
ATOM 4911 N N . LEU A 1 625 ? 27.344 36.364 -24.336 1.00 67.62 625 LEU A N 1
ATOM 4912 C CA . LEU A 1 625 ? 26.577 35.118 -24.381 1.00 67.62 625 LEU A CA 1
ATOM 4913 C C . LEU A 1 625 ? 25.740 34.945 -23.110 1.00 67.62 625 LEU A C 1
ATOM 4915 O O . LEU A 1 625 ? 26.150 35.279 -22.004 1.00 67.62 625 LEU A O 1
ATOM 4919 N N . THR A 1 626 ? 24.536 34.421 -23.280 1.00 73.31 626 THR A N 1
ATOM 4920 C CA . THR A 1 626 ? 23.535 34.243 -22.230 1.00 73.31 626 THR A CA 1
ATOM 4921 C C . THR A 1 626 ? 23.030 32.805 -22.224 1.00 73.31 626 THR A C 1
ATOM 4923 O O . THR A 1 626 ? 23.182 32.066 -23.195 1.00 73.31 626 THR A O 1
ATOM 4926 N N . ARG A 1 627 ? 22.340 32.400 -21.156 1.00 65.50 627 ARG A N 1
ATOM 4927 C CA . ARG A 1 627 ? 21.683 31.085 -21.084 1.00 65.50 627 ARG A CA 1
ATOM 4928 C C . ARG A 1 627 ? 20.652 30.864 -22.198 1.00 65.50 627 ARG A C 1
ATOM 4930 O O . ARG A 1 627 ? 20.445 29.734 -22.639 1.00 65.50 627 ARG A O 1
ATOM 4937 N N . GLU A 1 628 ? 20.015 31.938 -22.662 1.00 68.94 628 GLU A N 1
ATOM 4938 C CA . GLU A 1 628 ? 19.120 31.870 -23.820 1.00 68.94 628 GLU A CA 1
ATOM 4939 C C . GLU A 1 628 ? 19.898 31.436 -25.069 1.00 68.94 628 GLU A C 1
ATOM 4941 O O . GLU A 1 628 ? 19.391 30.633 -25.840 1.00 68.94 628 GLU A O 1
ATOM 4946 N N . ASP A 1 629 ? 21.153 31.860 -25.226 1.00 78.75 629 ASP A N 1
ATOM 4947 C CA . ASP A 1 629 ? 21.988 31.508 -26.382 1.00 78.75 629 ASP A CA 1
ATOM 4948 C C . ASP A 1 629 ? 22.383 30.034 -26.392 1.00 78.75 629 ASP A C 1
ATOM 4950 O O . ASP A 1 629 ? 22.344 29.401 -27.444 1.00 78.75 629 ASP A O 1
ATOM 4954 N N . VAL A 1 630 ? 22.664 29.461 -25.219 1.00 70.62 630 VAL A N 1
ATOM 4955 C CA . VAL A 1 630 ? 22.871 28.013 -25.052 1.00 70.62 630 VAL A CA 1
ATOM 4956 C C . VAL A 1 630 ? 21.637 27.242 -25.499 1.00 70.62 630 VAL A C 1
ATOM 4958 O O . VAL A 1 630 ? 21.722 26.317 -26.300 1.00 70.62 630 VAL A O 1
ATOM 4961 N N . SER A 1 631 ? 20.471 27.632 -24.989 1.00 68.56 631 SER A N 1
ATOM 4962 C CA . SER A 1 631 ? 19.213 26.946 -25.284 1.00 68.56 631 SER A CA 1
ATOM 4963 C C . SER A 1 631 ? 18.769 27.133 -26.745 1.00 68.56 631 SER A C 1
ATOM 4965 O O . SER A 1 631 ? 18.146 26.243 -27.330 1.00 68.56 631 SER A O 1
ATOM 4967 N N . LEU A 1 632 ? 19.136 28.265 -27.361 1.00 73.69 632 LEU A N 1
ATOM 4968 C CA . LEU A 1 632 ? 18.964 28.531 -28.790 1.00 73.69 632 LEU A CA 1
ATOM 4969 C C . LEU A 1 632 ? 19.853 27.639 -29.657 1.00 73.69 632 LEU A C 1
ATOM 4971 O O . LEU A 1 632 ? 19.372 27.101 -30.650 1.00 73.69 632 LEU A O 1
ATOM 4975 N N . ALA A 1 633 ? 21.126 27.497 -29.296 1.00 69.19 633 ALA A N 1
ATOM 4976 C CA . ALA A 1 633 ? 22.116 26.767 -30.081 1.00 69.19 633 ALA A CA 1
ATOM 4977 C C . ALA A 1 633 ? 22.082 25.245 -29.860 1.00 69.19 633 ALA A C 1
ATOM 4979 O O . ALA A 1 633 ? 22.719 24.513 -30.613 1.00 69.19 633 ALA A O 1
ATOM 4980 N N . ALA A 1 634 ? 21.359 24.752 -28.850 1.00 62.72 634 ALA A N 1
ATOM 4981 C CA . ALA A 1 634 ? 21.252 23.325 -28.552 1.00 62.72 634 ALA A CA 1
ATOM 4982 C C . ALA A 1 634 ? 20.316 22.593 -29.533 1.00 62.72 634 ALA A C 1
ATOM 4984 O O . ALA A 1 634 ? 19.150 22.965 -29.690 1.00 62.72 634 ALA A O 1
ATOM 4985 N N . LEU A 1 635 ? 20.832 21.531 -30.153 1.00 51.50 635 LEU A N 1
ATOM 4986 C CA . LEU A 1 635 ? 20.082 20.502 -30.877 1.00 51.50 635 LEU A CA 1
ATOM 4987 C C . LEU A 1 635 ? 19.400 19.546 -29.890 1.00 51.50 635 LEU A C 1
ATOM 4989 O O . LEU A 1 635 ? 18.219 19.250 -30.031 1.00 51.50 635 LEU A O 1
ATOM 4993 N N . ASP A 1 636 ? 20.129 19.134 -28.852 1.00 48.22 636 ASP A N 1
ATOM 4994 C CA . ASP A 1 636 ? 19.610 18.350 -27.733 1.00 48.22 636 ASP A CA 1
ATOM 4995 C C . ASP A 1 636 ? 20.066 18.996 -26.421 1.00 48.22 636 ASP A C 1
ATOM 4997 O O . ASP A 1 636 ? 21.256 19.026 -26.101 1.00 48.22 636 ASP A O 1
ATOM 5001 N N . TYR A 1 637 ? 19.109 19.535 -25.662 1.00 43.66 637 TYR A N 1
ATOM 5002 C CA . TYR A 1 637 ? 19.388 20.215 -24.396 1.00 43.66 637 TYR A CA 1
ATOM 5003 C C . TYR A 1 637 ? 19.766 19.237 -23.271 1.00 43.66 637 TYR A C 1
ATOM 5005 O O . TYR A 1 637 ? 20.518 19.600 -22.370 1.00 43.66 637 TYR A O 1
ATOM 5013 N N . VAL A 1 638 ? 19.275 17.995 -23.328 1.00 40.66 638 VAL A N 1
ATOM 5014 C CA . VAL A 1 638 ? 19.529 16.956 -22.320 1.00 40.66 638 VAL A CA 1
ATOM 5015 C C . VAL A 1 638 ? 20.892 16.314 -22.564 1.00 40.66 638 VAL A C 1
ATOM 5017 O O . VAL A 1 638 ? 21.683 16.177 -21.631 1.00 40.66 638 VAL A O 1
ATOM 5020 N N . ARG A 1 639 ? 21.204 15.990 -23.825 1.00 34.09 639 ARG A N 1
ATOM 5021 C CA . ARG A 1 639 ? 22.503 15.421 -24.232 1.00 34.09 639 ARG A CA 1
ATOM 5022 C C . ARG A 1 639 ? 23.579 16.475 -24.504 1.00 34.09 639 ARG A C 1
ATOM 5024 O O . ARG A 1 639 ? 24.728 16.118 -24.738 1.00 34.09 639 ARG A O 1
ATOM 5031 N N . ARG A 1 640 ? 23.224 17.762 -24.412 1.00 53.41 640 ARG A N 1
ATOM 5032 C CA . ARG A 1 640 ? 24.113 18.930 -24.558 1.00 53.41 640 ARG A CA 1
ATOM 5033 C C . ARG A 1 640 ? 24.861 18.959 -25.897 1.00 53.41 640 ARG A C 1
ATOM 5035 O O . ARG A 1 640 ? 26.053 19.250 -25.938 1.00 53.41 640 ARG A O 1
ATOM 5042 N N . ILE A 1 641 ? 24.144 18.659 -26.979 1.00 52.28 641 ILE A N 1
ATOM 5043 C CA . ILE A 1 641 ? 24.653 18.693 -28.358 1.00 52.28 641 ILE A CA 1
ATOM 5044 C C . ILE A 1 641 ? 24.201 20.005 -29.002 1.00 52.28 641 ILE A C 1
ATOM 5046 O O . ILE A 1 641 ? 23.012 20.328 -28.953 1.00 52.28 641 ILE A O 1
ATOM 5050 N N . PHE A 1 642 ? 25.122 20.756 -29.608 1.00 65.50 642 PHE A N 1
ATOM 5051 C CA . PHE A 1 642 ? 24.817 21.993 -30.334 1.00 65.50 642 PHE A CA 1
ATOM 5052 C C . PHE A 1 642 ? 24.639 21.741 -31.833 1.00 65.50 642 PHE A C 1
ATOM 5054 O O . PHE A 1 642 ? 25.165 20.775 -32.385 1.00 65.50 642 PHE A O 1
ATOM 5061 N N . TRP A 1 643 ? 23.883 22.613 -32.497 1.00 62.47 643 TRP A N 1
ATOM 5062 C CA . TRP A 1 643 ? 23.772 22.598 -33.954 1.00 62.47 643 TRP A CA 1
ATOM 5063 C C . TRP A 1 643 ? 25.148 22.881 -34.595 1.00 62.47 643 TRP A C 1
ATOM 5065 O O . TRP A 1 643 ? 25.856 23.774 -34.125 1.00 62.47 643 TRP A O 1
ATOM 5075 N N . PRO A 1 644 ? 25.537 22.185 -35.678 1.00 68.06 644 PRO A N 1
ATOM 5076 C CA . PRO A 1 644 ? 26.697 22.582 -36.482 1.00 68.06 644 PRO A CA 1
ATOM 5077 C C . PRO A 1 644 ? 26.431 23.931 -37.167 1.00 68.06 644 PRO A C 1
ATOM 5079 O O . PRO A 1 644 ? 25.320 24.137 -37.666 1.00 68.06 644 PRO A O 1
ATOM 5082 N N . ARG A 1 645 ? 27.405 24.853 -37.272 1.00 66.88 645 ARG A N 1
ATOM 5083 C CA . ARG A 1 645 ? 27.147 26.167 -37.917 1.00 66.88 645 ARG A CA 1
ATOM 5084 C C . ARG A 1 645 ? 26.858 26.073 -39.410 1.00 66.88 645 ARG A C 1
ATOM 5086 O O . ARG A 1 645 ? 26.201 26.951 -39.966 1.00 66.88 645 ARG A O 1
ATOM 5093 N N . SER A 1 646 ? 27.343 25.018 -40.057 1.00 57.66 646 SER A N 1
ATOM 5094 C CA . SER A 1 646 ? 27.064 24.715 -41.464 1.00 57.66 646 SER A CA 1
ATOM 5095 C C . SER A 1 646 ? 25.620 24.268 -41.710 1.00 57.66 646 SER A C 1
ATOM 5097 O O . SER A 1 646 ? 25.181 24.241 -42.859 1.00 57.66 646 SER A O 1
ATOM 5099 N N . SER A 1 647 ? 24.881 23.924 -40.652 1.00 58.41 647 SER A N 1
ATOM 5100 C CA . SER A 1 647 ? 23.495 23.480 -40.738 1.00 58.41 647 SER A CA 1
ATOM 5101 C C . SER A 1 647 ? 22.532 24.652 -40.586 1.00 58.41 647 SER A C 1
ATOM 5103 O O . SER A 1 647 ? 22.669 25.497 -39.702 1.00 58.41 647 SER A O 1
ATOM 5105 N N . GLU A 1 648 ? 21.517 24.676 -41.442 1.00 72.19 648 GLU A N 1
ATOM 5106 C CA . GLU A 1 648 ? 20.407 25.609 -41.305 1.00 72.19 648 GLU A CA 1
ATOM 5107 C C . GLU A 1 648 ? 19.506 25.161 -40.144 1.00 72.19 648 GLU A C 1
ATOM 5109 O O . GLU A 1 648 ? 18.948 24.063 -40.166 1.00 72.19 648 GLU A O 1
ATOM 5114 N N . ILE A 1 649 ? 19.350 26.008 -39.121 1.00 73.38 649 ILE A N 1
ATOM 5115 C CA . ILE A 1 649 ? 18.474 25.741 -37.976 1.00 73.38 649 ILE A CA 1
ATOM 5116 C C . ILE A 1 649 ? 17.014 25.792 -38.444 1.00 73.38 649 ILE A C 1
ATOM 5118 O O . ILE A 1 649 ? 16.550 26.838 -38.918 1.00 73.38 649 ILE A O 1
ATOM 5122 N N . PRO A 1 650 ? 16.237 24.714 -38.265 1.00 68.62 650 PRO A N 1
ATOM 5123 C CA . PRO A 1 650 ? 14.870 24.678 -38.764 1.00 68.62 650 PRO A CA 1
ATOM 5124 C C . PRO A 1 650 ? 13.933 25.649 -38.039 1.00 68.62 650 PRO A C 1
ATOM 5126 O O . PRO A 1 650 ? 14.013 25.861 -36.827 1.00 68.62 650 PRO A O 1
ATOM 5129 N N . TYR A 1 651 ? 12.979 26.214 -38.783 1.00 74.00 651 TYR A N 1
ATOM 5130 C CA . TYR A 1 651 ? 12.066 27.245 -38.279 1.00 74.00 651 TYR A CA 1
ATOM 5131 C C . TYR A 1 651 ? 11.218 26.781 -37.078 1.00 74.00 651 TYR A C 1
ATOM 5133 O O . TYR A 1 651 ? 10.864 27.592 -36.221 1.00 74.00 651 TYR A O 1
ATOM 5141 N N . LEU A 1 652 ? 10.927 25.479 -36.963 1.00 65.06 652 LEU A N 1
ATOM 5142 C CA . LEU A 1 652 ? 10.189 24.932 -35.822 1.00 65.06 652 LEU A CA 1
ATOM 5143 C C . LEU A 1 652 ? 10.934 25.134 -34.487 1.00 65.06 652 LEU A C 1
ATOM 5145 O O . LEU A 1 652 ? 10.308 25.474 -33.483 1.00 65.06 652 LEU A O 1
ATOM 5149 N N . HIS A 1 653 ? 12.265 25.018 -34.488 1.00 69.50 653 HIS A N 1
ATOM 5150 C CA . HIS A 1 653 ? 13.105 25.282 -33.313 1.00 69.50 653 HIS A CA 1
ATOM 5151 C C . HIS A 1 653 ? 13.041 26.758 -32.902 1.00 69.50 653 HIS A C 1
ATOM 5153 O O . HIS A 1 653 ? 12.775 27.088 -31.745 1.00 69.50 653 HIS A O 1
ATOM 5159 N N . VAL A 1 654 ? 13.173 27.657 -33.885 1.00 75.50 654 VAL A N 1
ATOM 5160 C CA . VAL A 1 654 ? 13.032 29.115 -33.713 1.00 75.50 654 VAL A CA 1
ATOM 5161 C C . VAL A 1 654 ? 11.672 29.468 -33.110 1.00 75.50 654 VAL A C 1
ATOM 5163 O O . VAL A 1 654 ? 11.583 30.289 -32.193 1.00 75.50 654 VAL A O 1
ATOM 5166 N N . TRP A 1 655 ? 10.604 28.855 -33.621 1.00 74.25 655 TRP A N 1
ATOM 5167 C CA . TRP A 1 655 ? 9.247 29.096 -33.152 1.00 74.25 655 TRP A CA 1
ATOM 5168 C C . TRP A 1 655 ? 9.019 28.588 -31.727 1.00 74.25 655 TRP A C 1
ATOM 5170 O O . TRP A 1 655 ? 8.488 29.334 -30.901 1.00 74.25 655 TRP A O 1
ATOM 5180 N N . SER A 1 656 ? 9.444 27.356 -31.429 1.00 66.44 656 SER A N 1
ATOM 5181 C CA . SER A 1 656 ? 9.283 26.726 -30.113 1.00 66.44 656 SER A CA 1
ATOM 5182 C C . SER A 1 656 ? 9.930 27.576 -29.015 1.00 66.44 656 SER A C 1
ATOM 5184 O O . SER A 1 656 ? 9.256 27.992 -28.069 1.00 66.44 656 SER A O 1
ATOM 5186 N N . ARG A 1 657 ? 11.186 27.999 -29.221 1.00 72.75 657 ARG A N 1
ATOM 5187 C CA . ARG A 1 657 ? 11.907 28.887 -28.291 1.00 72.75 657 ARG A CA 1
ATOM 5188 C C . ARG A 1 657 ? 11.277 30.272 -28.173 1.00 72.75 657 ARG A C 1
ATOM 5190 O O . ARG A 1 657 ? 11.175 30.824 -27.079 1.00 72.75 657 ARG A O 1
ATOM 5197 N N . ALA A 1 658 ? 10.784 30.833 -29.278 1.00 78.12 658 ALA A N 1
ATOM 5198 C CA . ALA A 1 658 ? 10.071 32.108 -29.246 1.00 78.12 658 ALA A CA 1
ATOM 5199 C C . ALA A 1 658 ? 8.804 32.046 -28.370 1.00 78.12 658 ALA A C 1
ATOM 5201 O O . ALA A 1 658 ? 8.479 33.028 -27.699 1.00 78.12 658 ALA A O 1
ATOM 5202 N N . LYS A 1 659 ? 8.090 30.910 -28.348 1.00 73.00 659 LYS A N 1
ATOM 5203 C CA . LYS A 1 659 ? 6.906 30.712 -27.493 1.00 73.00 659 LYS A CA 1
ATOM 5204 C C . LYS A 1 659 ? 7.253 30.419 -26.051 1.00 73.00 659 LYS A C 1
ATOM 5206 O O . LYS A 1 659 ? 6.651 31.041 -25.181 1.00 73.00 659 LYS A O 1
ATOM 5211 N N . GLU A 1 660 ? 8.226 29.552 -25.814 1.00 65.56 660 GLU A N 1
ATOM 5212 C CA . GLU A 1 660 ? 8.731 29.250 -24.475 1.00 65.56 660 GLU A CA 1
ATOM 5213 C C . GLU A 1 660 ? 9.152 30.527 -23.729 1.00 65.56 660 GLU A C 1
ATOM 5215 O O . GLU A 1 660 ? 8.854 30.682 -22.549 1.00 65.56 660 GLU A O 1
ATOM 5220 N N . TRP A 1 661 ? 9.759 31.490 -24.430 1.00 72.06 661 TRP A N 1
ATOM 5221 C CA . TRP A 1 661 ? 10.239 32.741 -23.825 1.00 72.06 661 TRP A CA 1
ATOM 5222 C C . TRP A 1 661 ? 9.301 33.937 -23.989 1.00 72.06 661 TRP A C 1
ATOM 5224 O O . TRP A 1 661 ? 9.638 35.043 -23.569 1.00 72.06 661 TRP A O 1
ATOM 5234 N N . GLY A 1 662 ? 8.145 33.763 -24.637 1.00 74.50 662 GLY A N 1
ATOM 5235 C CA . GLY A 1 662 ? 7.193 34.853 -24.878 1.00 74.50 662 GLY A CA 1
ATOM 5236 C C . GLY A 1 662 ? 7.736 35.990 -25.759 1.00 74.50 662 GLY A C 1
ATOM 5237 O O . GLY A 1 662 ? 7.338 37.144 -25.598 1.00 74.50 662 GLY A O 1
ATOM 5238 N N . ARG A 1 663 ? 8.651 35.703 -26.696 1.00 79.38 663 ARG A N 1
ATOM 5239 C CA . ARG A 1 663 ? 9.316 36.703 -27.554 1.00 79.38 663 ARG A CA 1
ATOM 5240 C C . ARG A 1 663 ? 8.872 36.609 -29.025 1.00 79.38 663 ARG A C 1
ATOM 5242 O O . ARG A 1 663 ? 8.446 35.554 -29.488 1.00 79.38 663 ARG A O 1
ATOM 5249 N N . PRO A 1 664 ? 8.980 37.696 -29.816 1.00 80.69 664 PRO A N 1
ATOM 5250 C CA . PRO A 1 664 ? 8.762 37.627 -31.261 1.00 80.69 664 PRO A CA 1
ATOM 5251 C C . PRO A 1 664 ? 9.840 36.785 -31.961 1.00 80.69 664 PRO A C 1
ATOM 5253 O O . PRO A 1 664 ? 11.028 37.014 -31.747 1.00 80.69 664 PRO A O 1
ATOM 5256 N N . GLU A 1 665 ? 9.442 35.903 -32.880 1.00 78.69 665 GLU A N 1
ATOM 5257 C CA . GLU A 1 665 ? 10.337 35.014 -33.651 1.00 78.69 665 GLU A CA 1
ATOM 5258 C C . GLU A 1 665 ? 11.467 35.773 -34.362 1.00 78.69 665 GLU A C 1
ATOM 5260 O O . GLU A 1 665 ? 12.617 35.351 -34.335 1.00 78.69 665 GLU A O 1
ATOM 5265 N N . LYS A 1 666 ? 11.177 36.968 -34.902 1.00 80.44 666 LYS A N 1
ATOM 5266 C CA . LYS A 1 666 ? 12.190 37.842 -35.523 1.00 80.44 666 LYS A CA 1
ATOM 5267 C C . LYS A 1 666 ? 13.339 38.210 -34.574 1.00 80.44 666 LYS A C 1
ATOM 5269 O O . LYS A 1 666 ? 14.438 38.481 -35.044 1.00 80.44 666 LYS A O 1
ATOM 5274 N N . LYS A 1 667 ? 13.103 38.271 -33.256 1.00 82.00 667 LYS A N 1
ATOM 5275 C CA . LYS A 1 667 ? 14.165 38.518 -32.265 1.00 82.00 667 LYS A CA 1
ATOM 5276 C C . LYS A 1 667 ? 15.011 37.268 -32.021 1.00 82.00 667 LYS A C 1
ATOM 5278 O O . LYS A 1 667 ? 16.208 37.417 -31.815 1.00 82.00 667 LYS A O 1
ATOM 5283 N N . VAL A 1 668 ? 14.406 36.081 -32.074 1.00 81.75 668 VAL A N 1
ATOM 5284 C CA . VAL A 1 668 ? 15.112 34.799 -31.944 1.00 81.75 668 VAL A CA 1
ATOM 5285 C C . VAL A 1 668 ? 16.002 34.545 -33.161 1.00 81.75 668 VAL A C 1
ATOM 5287 O O . VAL A 1 668 ? 17.191 34.305 -32.987 1.00 81.75 668 VAL A O 1
ATOM 5290 N N . VAL A 1 669 ? 15.471 34.725 -34.376 1.00 82.31 669 VAL A N 1
ATOM 5291 C CA . VAL A 1 669 ? 16.241 34.635 -35.634 1.00 82.31 669 VAL A CA 1
ATOM 5292 C C . VAL A 1 669 ? 17.450 35.568 -35.602 1.00 82.31 669 VAL A C 1
ATOM 5294 O O . VAL A 1 669 ? 18.579 35.115 -35.728 1.00 82.31 669 VAL A O 1
ATOM 5297 N N . ARG A 1 670 ? 17.240 36.856 -35.292 1.00 80.19 670 ARG A N 1
ATOM 5298 C CA . ARG A 1 670 ? 18.338 37.833 -35.178 1.00 80.19 670 ARG A CA 1
ATOM 5299 C C . ARG A 1 670 ? 19.372 37.479 -34.113 1.00 80.19 670 ARG A C 1
ATOM 5301 O O . ARG A 1 670 ? 20.494 37.972 -34.184 1.00 80.19 670 ARG A O 1
ATOM 5308 N N . ARG A 1 671 ? 18.995 36.723 -33.077 1.00 81.75 671 ARG A N 1
ATOM 5309 C CA . ARG A 1 671 ? 19.934 36.288 -32.041 1.00 81.75 671 ARG A CA 1
ATOM 5310 C C . ARG A 1 671 ? 20.757 35.094 -32.522 1.00 81.75 671 ARG A C 1
ATOM 5312 O O . ARG A 1 671 ? 21.968 35.141 -32.363 1.00 81.75 671 ARG A O 1
ATOM 5319 N N . LEU A 1 672 ? 20.137 34.121 -33.192 1.00 78.81 672 LEU A N 1
ATOM 5320 C CA . LEU A 1 672 ? 20.820 33.000 -33.852 1.00 78.81 672 LEU A CA 1
ATOM 5321 C C . LEU A 1 672 ? 21.779 33.464 -34.960 1.00 78.81 672 LEU A C 1
ATOM 5323 O O . LEU A 1 672 ? 22.921 33.016 -34.995 1.00 78.81 672 LEU A O 1
ATOM 5327 N N . GLU A 1 673 ? 21.372 34.436 -35.780 1.00 80.56 673 GLU A N 1
ATOM 5328 C CA . GLU A 1 673 ? 22.228 35.051 -36.810 1.00 80.56 673 GLU A CA 1
ATOM 5329 C C . GLU A 1 673 ? 23.476 35.710 -36.199 1.00 80.56 673 GLU A C 1
ATOM 5331 O O . GLU A 1 673 ? 24.579 35.567 -36.721 1.00 80.56 673 GLU A O 1
ATOM 5336 N N . ARG A 1 674 ? 23.340 36.388 -35.047 1.00 77.50 674 ARG A N 1
ATOM 5337 C CA . ARG A 1 674 ? 24.490 36.961 -34.317 1.00 77.50 674 ARG A CA 1
ATOM 5338 C C . ARG A 1 674 ? 25.413 35.904 -33.725 1.00 77.50 674 ARG A C 1
ATOM 5340 O O . ARG A 1 674 ? 26.599 36.170 -33.584 1.00 77.50 674 ARG A O 1
ATOM 5347 N N . LEU A 1 675 ? 24.876 34.737 -33.376 1.00 74.56 675 LEU A N 1
ATOM 5348 C CA . LEU A 1 675 ? 25.655 33.573 -32.949 1.00 74.56 675 LEU A CA 1
ATOM 5349 C C . LEU A 1 675 ? 26.269 32.823 -34.143 1.00 74.56 675 LEU A C 1
ATOM 5351 O O . LEU A 1 675 ? 26.964 31.834 -33.936 1.00 74.56 675 LEU A O 1
ATOM 5355 N N . GLY A 1 676 ? 26.068 33.292 -35.378 1.00 73.12 676 GLY A N 1
ATOM 5356 C CA . GLY A 1 676 ? 26.654 32.723 -36.592 1.00 73.12 676 GLY A CA 1
ATOM 5357 C C . GLY A 1 676 ? 25.893 31.532 -37.176 1.00 73.12 676 GLY A C 1
ATOM 5358 O O . GLY A 1 676 ? 26.467 30.813 -37.986 1.00 73.12 676 GLY A O 1
ATOM 5359 N N . TYR A 1 677 ? 24.633 31.319 -36.785 1.00 77.81 677 TYR A N 1
ATOM 5360 C CA . TYR A 1 677 ? 23.763 30.295 -37.368 1.00 77.81 677 TYR A CA 1
ATOM 5361 C C . TYR A 1 677 ? 22.882 30.868 -38.479 1.00 77.81 677 TYR A C 1
ATOM 5363 O O . TYR A 1 677 ? 22.443 32.018 -38.413 1.00 77.81 677 TYR A O 1
ATOM 5371 N N . THR A 1 678 ? 22.564 30.041 -39.472 1.00 79.88 678 THR A N 1
ATOM 5372 C CA . THR A 1 678 ? 21.512 30.335 -40.455 1.00 79.88 678 THR A CA 1
ATOM 5373 C C . THR A 1 678 ? 20.206 29.684 -40.009 1.00 79.88 678 THR A C 1
ATOM 5375 O O . THR A 1 678 ? 20.226 28.635 -39.372 1.00 79.88 678 THR A O 1
ATOM 5378 N N . THR A 1 679 ? 19.061 30.314 -40.277 1.00 78.69 679 THR A N 1
ATOM 5379 C CA . THR A 1 679 ? 17.745 29.767 -39.908 1.00 78.69 679 THR A CA 1
ATOM 5380 C C . THR A 1 679 ? 16.857 29.635 -41.131 1.00 78.69 679 THR A C 1
ATOM 5382 O O . THR A 1 679 ? 16.758 30.592 -41.902 1.00 78.69 679 THR A O 1
ATOM 5385 N N . ALA A 1 680 ? 16.125 28.526 -41.227 1.00 74.50 680 ALA A N 1
ATOM 5386 C CA . ALA A 1 680 ? 15.171 28.310 -42.305 1.00 74.50 680 ALA A CA 1
ATOM 5387 C C . ALA A 1 680 ? 14.094 29.409 -42.322 1.00 74.50 680 ALA A C 1
ATOM 5389 O O . ALA A 1 680 ? 13.583 29.800 -41.260 1.00 74.50 680 ALA A O 1
ATOM 5390 N N . PRO A 1 681 ? 13.714 29.924 -43.507 1.00 71.00 681 PRO A N 1
ATOM 5391 C CA . PRO A 1 681 ? 12.680 30.937 -43.613 1.00 71.00 681 PRO A CA 1
ATOM 5392 C C . PRO A 1 681 ? 11.346 30.391 -43.102 1.00 71.00 681 PRO A C 1
ATOM 5394 O O . PRO A 1 681 ? 11.011 29.224 -43.289 1.00 71.00 681 PRO A O 1
ATOM 5397 N N . ASN A 1 682 ? 10.558 31.265 -42.474 1.00 68.19 682 ASN A N 1
ATOM 5398 C CA . ASN A 1 682 ? 9.218 30.930 -42.004 1.00 68.19 682 ASN A CA 1
ATOM 5399 C C . ASN A 1 682 ? 8.346 30.433 -43.179 1.00 68.19 682 ASN A C 1
ATOM 5401 O O . ASN A 1 682 ? 7.984 31.253 -44.031 1.00 68.19 682 ASN A O 1
ATOM 5405 N N . PRO A 1 683 ? 7.930 29.152 -43.206 1.00 59.09 683 PRO A N 1
ATOM 5406 C CA . PRO A 1 683 ? 7.174 28.603 -44.331 1.00 59.09 683 PRO A CA 1
ATOM 5407 C C . PRO A 1 683 ? 5.729 29.126 -44.422 1.00 59.09 683 PRO A C 1
ATOM 5409 O O . PRO A 1 683 ? 5.053 28.899 -45.423 1.00 59.09 683 PRO A O 1
ATOM 5412 N N . PHE A 1 684 ? 5.219 29.791 -43.375 1.00 55.78 684 PHE A N 1
ATOM 5413 C CA . PHE A 1 684 ? 3.782 30.012 -43.161 1.00 55.78 684 PHE A CA 1
ATOM 5414 C C . PHE A 1 684 ? 3.367 31.481 -42.974 1.00 55.78 684 PHE A C 1
ATOM 5416 O O . PHE A 1 684 ? 2.172 31.786 -42.935 1.00 55.78 684 PHE A O 1
ATOM 5423 N N . GLY A 1 685 ? 4.306 32.418 -42.825 1.00 63.66 685 GLY A N 1
ATOM 5424 C CA . GLY A 1 685 ? 3.976 33.800 -42.463 1.00 63.66 685 GLY A CA 1
ATOM 5425 C C . GLY A 1 685 ? 3.409 33.898 -41.035 1.00 63.66 685 GLY A C 1
ATOM 5426 O O . GLY A 1 685 ? 4.109 33.628 -40.066 1.00 63.66 685 GLY A O 1
ATOM 5427 N N . LYS A 1 686 ? 2.148 34.310 -40.836 1.00 58.12 686 LYS A N 1
ATOM 5428 C CA . LYS A 1 686 ? 1.537 34.310 -39.486 1.00 58.12 686 LYS A CA 1
ATOM 5429 C C . LYS A 1 686 ? 0.950 32.932 -39.165 1.00 58.12 686 LYS A C 1
ATOM 5431 O O . LYS A 1 686 ? -0.102 32.587 -39.700 1.00 58.12 686 LYS A O 1
ATOM 5436 N N . LEU A 1 687 ? 1.570 32.203 -38.234 1.00 58.03 687 LEU A N 1
ATOM 5437 C CA . LEU A 1 687 ? 1.014 30.964 -37.678 1.00 58.03 687 LEU A CA 1
ATOM 5438 C C . LEU A 1 687 ? -0.346 31.232 -37.027 1.00 58.03 687 LEU A C 1
ATOM 5440 O O . LEU A 1 687 ? -0.470 32.050 -36.107 1.00 58.03 687 LEU A O 1
ATOM 5444 N N . LYS A 1 688 ? -1.386 30.553 -37.514 1.00 61.69 688 LYS A N 1
ATOM 5445 C CA . LYS A 1 688 ? -2.742 30.685 -36.979 1.00 61.69 688 LYS A CA 1
ATOM 5446 C C . LYS A 1 688 ? -2.823 29.895 -35.674 1.00 61.69 688 LYS A C 1
ATOM 5448 O O . LYS A 1 688 ? -2.109 28.915 -35.486 1.00 61.69 688 LYS A O 1
ATOM 5453 N N . SER A 1 689 ? -3.746 30.255 -34.779 1.00 57.03 689 SER A N 1
ATOM 5454 C CA . SER A 1 689 ? -3.983 29.508 -33.526 1.00 57.03 689 SER A CA 1
ATOM 5455 C C . SER A 1 689 ? -4.215 28.005 -33.752 1.00 57.03 689 SER A C 1
ATOM 5457 O O . SER A 1 689 ? -3.961 27.203 -32.867 1.00 57.03 689 SER A O 1
ATOM 5459 N N . ARG A 1 690 ? -4.649 27.632 -34.962 1.00 58.38 690 ARG A N 1
ATOM 5460 C CA . ARG A 1 690 ? -4.955 26.266 -35.399 1.00 58.38 690 ARG A CA 1
ATOM 5461 C C . ARG A 1 690 ? -3.732 25.448 -35.840 1.00 58.38 690 ARG A C 1
ATOM 5463 O O . ARG A 1 690 ? -3.834 24.231 -35.895 1.00 58.38 690 ARG A O 1
ATOM 5470 N N . ASP A 1 691 ? -2.596 26.087 -36.127 1.00 61.66 691 ASP A N 1
ATOM 5471 C CA . ASP A 1 691 ? -1.327 25.405 -36.438 1.00 61.66 691 ASP A CA 1
ATOM 5472 C C . ASP A 1 691 ? -0.578 25.000 -35.152 1.00 61.66 691 ASP A C 1
ATOM 5474 O O . ASP A 1 691 ? 0.302 24.151 -35.181 1.00 61.66 691 ASP A O 1
ATOM 5478 N N . ARG A 1 692 ? -0.975 25.554 -33.995 1.00 63.47 692 ARG A N 1
ATOM 5479 C CA . ARG A 1 692 ? -0.364 25.285 -32.679 1.00 63.47 692 ARG A CA 1
ATOM 5480 C C . ARG A 1 692 ? -0.653 23.886 -32.138 1.00 63.47 692 ARG A C 1
ATOM 5482 O O . ARG A 1 692 ? 0.117 23.387 -31.331 1.00 63.47 692 ARG A O 1
ATOM 5489 N N . ALA A 1 693 ? -1.746 23.264 -32.579 1.00 61.28 693 ALA A N 1
ATOM 5490 C CA . ALA A 1 693 ? -2.125 21.915 -32.166 1.00 61.28 693 ALA A CA 1
ATOM 5491 C C . ALA A 1 693 ? -1.115 20.858 -32.646 1.00 61.28 693 ALA A C 1
ATOM 5493 O O . ALA A 1 693 ? -0.788 19.954 -31.891 1.00 61.28 693 ALA A O 1
ATOM 5494 N N . LEU A 1 694 ? -0.554 21.026 -33.852 1.00 60.91 694 LEU A N 1
ATOM 5495 C CA . LEU A 1 694 ? 0.516 20.174 -34.401 1.00 60.91 694 LEU A CA 1
ATOM 5496 C C . LEU A 1 694 ? 1.817 20.252 -33.596 1.00 60.91 694 LEU A C 1
ATOM 5498 O O . LEU A 1 694 ? 2.645 19.353 -33.663 1.00 60.91 694 LEU A O 1
ATOM 5502 N N . LEU A 1 695 ? 2.003 21.350 -32.866 1.00 59.94 695 LEU A N 1
ATOM 5503 C CA . LEU A 1 695 ? 3.256 21.700 -32.207 1.00 59.94 695 LEU A CA 1
ATOM 5504 C C . LEU A 1 695 ? 3.232 21.401 -30.710 1.00 59.94 695 LEU A C 1
ATOM 5506 O O . LEU A 1 695 ? 4.210 21.668 -30.025 1.00 59.94 695 LEU A O 1
ATOM 5510 N N . ASN A 1 696 ? 2.130 20.853 -30.201 1.00 66.75 696 ASN A N 1
ATOM 5511 C CA . ASN A 1 696 ? 1.959 20.425 -28.819 1.00 66.75 696 ASN A CA 1
ATOM 5512 C C . ASN A 1 696 ? 1.925 18.886 -28.763 1.00 66.75 696 ASN A C 1
ATOM 5514 O O . ASN A 1 696 ? 1.337 18.245 -29.640 1.00 66.75 696 ASN A O 1
ATOM 5518 N N . ARG A 1 697 ? 2.539 18.281 -27.736 1.00 54.22 697 ARG A N 1
ATOM 5519 C CA . ARG A 1 697 ? 2.547 16.813 -27.586 1.00 54.22 697 ARG A CA 1
ATOM 5520 C C . ARG A 1 697 ? 1.150 16.220 -27.324 1.00 54.22 697 ARG A C 1
ATOM 5522 O O . ARG A 1 697 ? 0.880 15.131 -27.803 1.00 54.22 697 ARG A O 1
ATOM 5529 N N . GLY A 1 698 ? 0.227 16.973 -26.724 1.00 49.16 698 GLY A N 1
ATOM 5530 C CA . GLY A 1 698 ? -1.172 16.574 -26.475 1.00 49.16 698 GLY A CA 1
ATOM 5531 C C . GLY A 1 698 ? -2.223 17.101 -27.473 1.00 49.16 698 GLY A C 1
ATOM 5532 O O . GLY A 1 698 ? -3.419 17.005 -27.216 1.00 49.16 698 GLY A O 1
ATOM 5533 N N . GLY A 1 699 ? -1.829 17.720 -28.593 1.00 51.44 699 GLY A N 1
ATOM 5534 C CA . GLY A 1 699 ? -2.755 18.229 -29.614 1.00 51.44 699 GLY A CA 1
ATOM 5535 C C . GLY A 1 699 ? -3.672 19.400 -29.213 1.00 51.44 699 GLY A C 1
ATOM 5536 O O . GLY A 1 699 ? -4.506 19.806 -30.025 1.00 51.44 699 GLY A O 1
ATOM 5537 N N . ASN A 1 700 ? -3.548 19.982 -28.015 1.00 51.00 700 ASN A N 1
ATOM 5538 C CA . ASN A 1 700 ? -4.471 21.005 -27.483 1.00 51.00 700 ASN A CA 1
ATOM 5539 C C . ASN A 1 700 ? -4.000 22.461 -27.699 1.00 51.00 700 ASN A C 1
ATOM 5541 O O . ASN A 1 700 ? -4.742 23.410 -27.443 1.00 51.00 700 ASN A O 1
ATOM 5545 N N . GLY A 1 701 ? -2.778 22.644 -28.207 1.00 49.38 701 GLY A N 1
ATOM 5546 C CA . GLY A 1 701 ? -2.184 23.956 -28.472 1.00 49.38 701 GLY A CA 1
ATOM 5547 C C . GLY A 1 701 ? -1.600 24.671 -27.245 1.00 49.38 701 GLY A C 1
ATOM 5548 O O . GLY A 1 701 ? -1.421 25.888 -27.324 1.00 49.38 701 GLY A O 1
ATOM 5549 N N . GLY A 1 702 ? -1.321 23.947 -26.151 1.00 46.66 702 GLY A N 1
ATOM 5550 C CA . GLY A 1 702 ? -0.608 24.406 -24.947 1.00 46.66 702 GLY A CA 1
ATOM 5551 C C . GLY A 1 702 ? 0.827 23.859 -24.811 1.00 46.66 702 GLY A C 1
ATOM 5552 O O . GLY A 1 702 ? 1.412 23.383 -25.773 1.00 46.66 702 GLY A O 1
ATOM 5553 N N . SER A 1 703 ? 1.415 23.921 -23.614 1.00 40.19 703 SER A N 1
ATOM 5554 C CA . SER A 1 703 ? 2.708 23.282 -23.274 1.00 40.19 703 SER A CA 1
ATOM 5555 C C . SER A 1 703 ? 2.486 21.817 -22.834 1.00 40.19 703 SER A C 1
ATOM 5557 O O . SER A 1 703 ? 1.421 21.569 -22.265 1.00 40.19 703 SER A O 1
ATOM 5559 N N . PRO A 1 704 ? 3.420 20.855 -23.044 1.00 46.47 704 PRO A N 1
ATOM 5560 C CA . PRO A 1 704 ? 4.749 20.987 -23.658 1.00 46.47 704 PRO A CA 1
ATOM 5561 C C . PRO A 1 704 ? 4.738 20.945 -25.195 1.00 46.47 704 PRO A C 1
ATOM 5563 O O . PRO A 1 704 ? 3.937 20.251 -25.829 1.00 46.47 704 PRO A O 1
ATOM 5566 N N . TRP A 1 705 ? 5.647 21.719 -25.795 1.00 58.31 705 TRP A N 1
ATOM 5567 C CA . TRP A 1 705 ? 5.797 21.859 -27.247 1.00 58.31 705 TRP A CA 1
ATOM 5568 C C . TRP A 1 705 ? 6.726 20.779 -27.823 1.00 58.31 705 TRP A C 1
ATOM 5570 O O . TRP A 1 705 ? 7.673 20.364 -27.159 1.00 58.31 705 TRP A O 1
ATOM 5580 N N . ARG A 1 706 ? 6.460 20.329 -29.053 1.00 58.31 706 ARG A N 1
ATOM 5581 C CA . ARG A 1 706 ? 7.260 19.322 -29.770 1.00 58.31 706 ARG A CA 1
ATOM 5582 C C . ARG A 1 706 ? 8.617 19.883 -30.198 1.00 58.31 706 ARG A C 1
ATOM 5584 O O . ARG A 1 706 ? 8.717 21.057 -30.571 1.00 58.31 706 ARG A O 1
ATOM 5591 N N . ALA A 1 707 ? 9.640 19.034 -30.152 1.00 54.59 707 ALA A N 1
ATOM 5592 C CA . ALA A 1 707 ? 10.974 19.329 -30.666 1.00 54.59 707 ALA A CA 1
ATOM 5593 C C . ALA A 1 707 ? 11.090 18.918 -32.143 1.00 54.59 707 ALA A C 1
ATOM 5595 O O . ALA A 1 707 ? 10.262 18.178 -32.674 1.00 54.59 707 ALA A O 1
ATOM 5596 N N . LEU A 1 708 ? 12.113 19.419 -32.833 1.00 47.00 708 LEU A N 1
ATOM 5597 C CA . LEU A 1 708 ? 12.394 18.990 -34.198 1.00 47.00 708 LEU A CA 1
ATOM 5598 C C . LEU A 1 708 ? 12.956 17.558 -34.192 1.00 47.00 708 LEU A C 1
ATOM 5600 O O . LEU A 1 708 ? 13.842 17.260 -33.398 1.00 47.00 708 LEU A O 1
ATOM 5604 N N . GLY A 1 709 ? 12.456 16.697 -35.081 1.00 48.06 709 GLY A N 1
ATOM 5605 C CA . GLY A 1 709 ? 12.784 15.268 -35.093 1.00 48.06 709 GLY A CA 1
ATOM 5606 C C . GLY A 1 709 ? 11.824 14.406 -34.270 1.00 48.06 709 GLY A C 1
ATOM 5607 O O . GLY A 1 709 ? 11.877 13.187 -34.403 1.00 48.06 709 GLY A O 1
ATOM 5608 N N . ASP A 1 710 ? 10.907 15.015 -33.501 1.00 54.53 710 ASP A N 1
ATOM 5609 C CA . ASP A 1 710 ? 9.783 14.284 -32.908 1.00 54.53 710 ASP A CA 1
ATOM 5610 C C . ASP A 1 710 ? 8.969 13.630 -34.041 1.00 54.53 710 ASP A C 1
ATOM 5612 O O . ASP A 1 710 ? 8.585 14.283 -35.025 1.00 54.53 710 ASP A O 1
ATOM 5616 N N . THR A 1 711 ? 8.705 12.332 -33.899 1.00 57.06 711 THR A N 1
ATOM 5617 C CA . THR A 1 711 ? 7.797 11.606 -34.779 1.00 57.06 711 THR A CA 1
ATOM 5618 C C . THR A 1 711 ? 6.344 11.940 -34.437 1.00 57.06 711 THR A C 1
ATOM 5620 O O . THR A 1 711 ? 5.978 12.185 -33.287 1.00 57.06 711 THR A O 1
ATOM 5623 N N . LEU A 1 712 ? 5.512 12.008 -35.471 1.00 58.78 712 LEU A N 1
ATOM 5624 C CA . LEU A 1 712 ? 4.065 12.132 -35.401 1.00 58.78 712 LEU A CA 1
ATOM 5625 C C . LEU A 1 712 ? 3.475 10.795 -35.837 1.00 58.78 712 LEU A C 1
ATOM 5627 O O . LEU A 1 712 ? 3.533 10.437 -37.016 1.00 58.78 712 LEU A O 1
ATOM 5631 N N . SER A 1 713 ? 2.907 10.073 -34.880 1.00 60.12 713 SER A N 1
ATOM 5632 C CA . SER A 1 713 ? 2.126 8.864 -35.135 1.00 60.12 713 SER A CA 1
ATOM 5633 C C . SER A 1 713 ? 0.815 9.194 -35.857 1.00 60.12 713 SER A C 1
ATOM 5635 O O . SER A 1 713 ? 0.290 10.315 -35.782 1.00 60.12 713 SER A O 1
ATOM 5637 N N . LEU A 1 714 ? 0.223 8.204 -36.530 1.00 56.62 714 LEU A N 1
ATOM 5638 C CA . LEU A 1 714 ? -1.090 8.363 -37.168 1.00 56.62 714 LEU A CA 1
ATOM 5639 C C . LEU A 1 714 ? -2.197 8.711 -36.155 1.00 56.62 714 LEU A C 1
ATOM 5641 O O . LEU A 1 714 ? -3.138 9.436 -36.500 1.00 56.62 714 LEU A O 1
ATOM 5645 N N . LEU A 1 715 ? -2.062 8.266 -34.902 1.00 48.72 715 LEU A N 1
ATOM 5646 C CA . LEU A 1 715 ? -2.971 8.586 -33.799 1.00 48.72 715 LEU A CA 1
ATOM 5647 C C . LEU A 1 715 ? -2.895 10.065 -33.395 1.00 48.72 715 LEU A C 1
ATOM 5649 O O . LEU A 1 715 ? -3.921 10.736 -33.280 1.00 48.72 715 LEU A O 1
ATOM 5653 N N . GLU A 1 716 ? -1.696 10.617 -33.244 1.00 55.72 716 GLU A N 1
ATOM 5654 C CA . GLU A 1 716 ? -1.509 12.038 -32.932 1.00 55.72 716 GLU A CA 1
ATOM 5655 C C . GLU A 1 716 ? -1.967 12.933 -34.090 1.00 55.72 716 GLU A C 1
ATOM 5657 O O . GLU A 1 716 ? -2.586 13.978 -33.876 1.00 55.72 716 GLU A O 1
ATOM 5662 N N . VAL A 1 717 ? -1.761 12.494 -35.334 1.00 61.41 717 VAL A N 1
ATOM 5663 C CA . VAL A 1 717 ? -2.328 13.141 -36.525 1.00 61.41 717 VAL A CA 1
ATOM 5664 C C . VAL A 1 717 ? -3.861 13.153 -36.460 1.00 61.41 717 VAL A C 1
ATOM 5666 O O . VAL A 1 717 ? -4.482 14.161 -36.815 1.00 61.41 717 VAL A O 1
ATOM 5669 N N . ALA A 1 718 ? -4.491 12.075 -35.986 1.00 54.81 718 ALA A N 1
ATOM 5670 C CA . ALA A 1 718 ? -5.938 12.011 -35.792 1.00 54.81 718 ALA A CA 1
ATOM 5671 C C . ALA A 1 718 ? -6.418 12.937 -34.655 1.00 54.81 718 ALA A C 1
ATOM 5673 O O . ALA A 1 718 ? -7.400 13.664 -34.835 1.00 54.81 718 ALA A O 1
ATOM 5674 N N . LEU A 1 719 ? -5.698 12.996 -33.529 1.00 51.59 719 LEU A N 1
ATOM 5675 C CA . LEU A 1 719 ? -5.989 13.900 -32.407 1.00 51.59 719 LEU A CA 1
ATOM 5676 C C . LEU A 1 719 ? -5.871 15.375 -32.818 1.00 51.59 719 LEU A C 1
ATOM 5678 O O . LEU A 1 719 ? -6.762 16.182 -32.543 1.00 51.59 719 LEU A O 1
ATOM 5682 N N . VAL A 1 720 ? -4.823 15.729 -33.563 1.00 58.75 720 VAL A N 1
ATOM 5683 C CA . VAL A 1 720 ? -4.626 17.090 -34.075 1.00 58.75 720 VAL A CA 1
ATOM 5684 C C . VAL A 1 720 ? -5.644 17.433 -35.165 1.00 58.75 720 VAL A C 1
ATOM 5686 O O . VAL A 1 720 ? -6.139 18.561 -35.227 1.00 58.75 720 VAL A O 1
ATOM 5689 N N . SER A 1 721 ? -6.023 16.471 -36.009 1.00 63.03 721 SER A N 1
ATOM 5690 C CA . SER A 1 721 ? -7.133 16.605 -36.963 1.00 63.03 721 SER A CA 1
ATOM 5691 C C . SER A 1 721 ? -8.439 16.952 -36.239 1.00 63.03 721 SER A C 1
ATOM 5693 O O . SER A 1 721 ? -9.143 17.880 -36.653 1.00 63.03 721 SER A O 1
ATOM 5695 N N . GLN A 1 722 ? -8.707 16.302 -35.104 1.00 52.12 722 GLN A N 1
ATOM 5696 C CA . GLN A 1 722 ? -9.893 16.514 -34.276 1.00 52.12 722 GLN A CA 1
ATOM 5697 C C . GLN A 1 722 ? -9.892 17.858 -33.529 1.00 52.12 722 GLN A C 1
ATOM 5699 O O . GLN A 1 722 ? -10.930 18.529 -33.494 1.00 52.12 722 GLN A O 1
ATOM 5704 N N . SER A 1 723 ? -8.767 18.259 -32.929 1.00 49.66 723 SER A N 1
ATOM 5705 C CA . SER A 1 723 ? -8.666 19.509 -32.162 1.00 49.66 723 SER A CA 1
ATOM 5706 C C . SER A 1 723 ? -8.627 20.747 -33.064 1.00 49.66 723 SER A C 1
ATOM 5708 O O . SER A 1 723 ? -9.200 21.783 -32.727 1.00 49.66 723 SER A O 1
ATOM 5710 N N . SER A 1 724 ? -8.021 20.631 -34.250 1.00 54.66 724 SER A N 1
ATOM 5711 C CA . SER A 1 724 ? -7.902 21.729 -35.219 1.00 54.66 724 SER A CA 1
ATOM 5712 C C . SER A 1 724 ? -9.059 21.820 -36.224 1.00 54.66 724 SER A C 1
ATOM 5714 O O . SER A 1 724 ? -9.185 22.837 -36.915 1.00 54.66 724 SER A O 1
ATOM 5716 N N . GLY A 1 725 ? -9.896 20.779 -36.327 1.00 56.31 725 GLY A N 1
ATOM 5717 C CA . GLY A 1 725 ? -10.986 20.677 -37.305 1.00 56.31 725 GLY A CA 1
ATOM 5718 C C . GLY A 1 725 ? -10.513 20.492 -38.755 1.00 56.31 725 GLY A C 1
ATOM 5719 O O . GLY A 1 725 ? -11.231 20.849 -39.689 1.00 56.31 725 GLY A O 1
ATOM 5720 N N . ARG A 1 726 ? -9.288 19.995 -38.968 1.00 67.69 726 ARG A N 1
ATOM 5721 C CA . ARG A 1 726 ? -8.686 19.754 -40.296 1.00 67.69 726 ARG A CA 1
ATOM 5722 C C . ARG A 1 726 ? -8.827 18.285 -40.675 1.00 67.69 726 ARG A C 1
ATOM 5724 O O . ARG A 1 726 ? -8.929 17.443 -39.799 1.00 67.69 726 ARG A O 1
ATOM 5731 N N . SER A 1 727 ? -8.772 17.950 -41.964 1.00 70.06 727 SER A N 1
ATOM 5732 C CA . SER A 1 727 ? -8.670 16.546 -42.388 1.00 70.06 727 SER A CA 1
ATOM 5733 C C . SER A 1 727 ? -7.279 15.979 -42.083 1.00 70.06 727 SER A C 1
ATOM 5735 O O . SER A 1 727 ? -6.290 16.701 -42.210 1.00 70.06 727 SER A O 1
ATOM 5737 N N . MET A 1 728 ? -7.178 14.684 -41.757 1.00 57.66 728 MET A N 1
ATOM 5738 C CA . MET A 1 728 ? -5.890 14.006 -41.523 1.00 57.66 728 MET A CA 1
ATOM 5739 C C . MET A 1 728 ? -4.889 14.233 -42.660 1.00 57.66 728 MET A C 1
ATOM 5741 O O . MET A 1 728 ? -3.742 14.566 -42.404 1.00 57.66 728 MET A O 1
ATOM 5745 N N . LYS A 1 729 ? -5.331 14.162 -43.925 1.00 62.19 729 LYS A N 1
ATOM 5746 C CA . LYS A 1 729 ? -4.483 14.456 -45.095 1.00 62.19 729 LYS A CA 1
ATOM 5747 C C . LYS A 1 729 ? -3.847 15.847 -45.018 1.00 62.19 729 LYS A C 1
ATOM 5749 O O . LYS A 1 729 ? -2.696 16.022 -45.393 1.00 62.19 729 LYS A O 1
ATOM 5754 N N . LYS A 1 730 ? -4.597 16.840 -44.536 1.00 70.56 730 LYS A N 1
ATOM 5755 C CA . LYS A 1 730 ? -4.097 18.204 -44.367 1.00 70.56 730 LYS A CA 1
ATOM 5756 C C . LYS A 1 730 ? -3.130 18.294 -43.186 1.00 70.56 730 LYS A C 1
ATOM 5758 O O . LYS A 1 730 ? -2.077 18.890 -43.341 1.00 70.56 730 LYS A O 1
ATOM 5763 N N . VAL A 1 731 ? -3.443 17.638 -42.068 1.00 67.44 731 VAL A N 1
ATOM 5764 C CA . VAL A 1 731 ? -2.566 17.549 -40.885 1.00 67.44 731 VAL A CA 1
ATOM 5765 C C . VAL A 1 731 ? -1.228 16.881 -41.217 1.00 67.44 731 VAL A C 1
ATOM 5767 O O . VAL A 1 731 ? -0.199 17.415 -40.832 1.00 67.44 731 VAL A O 1
ATOM 5770 N N . LEU A 1 732 ? -1.226 15.792 -41.992 1.00 66.06 732 LEU A N 1
ATOM 5771 C CA . LEU A 1 732 ? -0.012 15.100 -42.453 1.00 66.06 732 LEU A CA 1
ATOM 5772 C C . LEU A 1 732 ? 0.859 16.005 -43.332 1.00 66.06 732 LEU A C 1
ATOM 5774 O O . LEU A 1 732 ? 2.058 16.126 -43.110 1.00 66.06 732 LEU A O 1
ATOM 5778 N N . VAL A 1 733 ? 0.244 16.692 -44.301 1.00 69.44 733 VAL A N 1
ATOM 5779 C CA . VAL A 1 733 ? 0.950 17.645 -45.171 1.00 69.44 733 VAL A CA 1
ATOM 5780 C C . VAL A 1 733 ? 1.534 18.804 -44.361 1.00 69.44 733 VAL A C 1
ATOM 5782 O O . VAL A 1 733 ? 2.644 19.250 -44.635 1.00 69.44 733 VAL A O 1
ATOM 5785 N N . ASP A 1 734 ? 0.808 19.297 -43.360 1.00 67.81 734 ASP A N 1
ATOM 5786 C CA . ASP A 1 734 ? 1.277 20.386 -42.506 1.00 67.81 734 ASP A CA 1
ATOM 5787 C C . ASP A 1 734 ? 2.372 19.922 -41.525 1.00 67.81 734 ASP A C 1
ATOM 5789 O O . ASP A 1 734 ? 3.325 20.663 -41.305 1.00 67.81 734 ASP A O 1
ATOM 5793 N N . ALA A 1 735 ? 2.297 18.692 -41.006 1.00 69.44 735 ALA A N 1
ATOM 5794 C CA . ALA A 1 735 ? 3.329 18.067 -40.176 1.00 69.44 735 ALA A CA 1
ATOM 5795 C C . ALA A 1 735 ? 4.650 17.874 -40.938 1.00 69.44 735 ALA A C 1
ATOM 5797 O O . ALA A 1 735 ? 5.700 18.306 -40.464 1.00 69.44 735 ALA A O 1
ATOM 5798 N N . GLN A 1 736 ? 4.589 17.336 -42.162 1.00 64.75 736 GLN A N 1
ATOM 5799 C CA . GLN A 1 736 ? 5.759 17.206 -43.042 1.00 64.75 736 GLN A CA 1
ATOM 5800 C C . GLN A 1 736 ? 6.382 18.567 -43.359 1.00 64.75 736 GLN A C 1
ATOM 5802 O O . GLN A 1 736 ? 7.600 18.719 -43.347 1.00 64.75 736 GLN A O 1
ATOM 5807 N N . ARG A 1 737 ? 5.552 19.590 -43.593 1.00 62.78 737 ARG A N 1
ATOM 5808 C CA . ARG A 1 737 ? 6.019 20.968 -43.819 1.00 62.78 737 ARG A CA 1
ATOM 5809 C C . ARG A 1 737 ? 6.639 21.617 -42.579 1.00 62.78 737 ARG A C 1
ATOM 5811 O O . ARG A 1 737 ? 7.398 22.568 -42.728 1.00 62.78 737 ARG A O 1
ATOM 5818 N N . LEU A 1 738 ? 6.312 21.137 -41.379 1.00 61.81 738 LEU A N 1
ATOM 5819 C CA . LEU A 1 738 ? 6.902 21.576 -40.111 1.00 61.81 738 LEU A CA 1
ATOM 5820 C C . LEU A 1 738 ? 8.190 20.816 -39.758 1.00 61.81 738 LEU A C 1
ATOM 5822 O O . LEU A 1 738 ? 8.797 21.115 -38.732 1.00 61.81 738 LEU A O 1
ATOM 5826 N N . GLY A 1 739 ? 8.626 19.874 -40.603 1.00 55.69 739 GLY A N 1
ATOM 5827 C CA . GLY A 1 739 ? 9.812 19.054 -40.355 1.00 55.69 739 GLY A CA 1
ATOM 5828 C C . GLY A 1 739 ? 9.594 17.971 -39.296 1.00 55.69 739 GLY A C 1
ATOM 5829 O O . GLY A 1 739 ? 10.564 17.480 -38.727 1.00 55.69 739 GLY A O 1
ATOM 5830 N N . LEU A 1 740 ? 8.335 17.620 -39.011 1.00 64.88 740 LEU A N 1
ATOM 5831 C CA . LEU A 1 740 ? 7.994 16.485 -38.157 1.00 64.88 740 LEU A CA 1
ATOM 5832 C C . LEU A 1 740 ? 8.045 15.211 -39.003 1.00 64.88 740 LEU A C 1
ATOM 5834 O O . LEU A 1 740 ? 7.506 15.170 -40.115 1.00 64.88 740 LEU A O 1
ATOM 5838 N N . LEU A 1 741 ? 8.708 14.181 -38.485 1.00 59.03 741 LEU A N 1
ATOM 5839 C CA . LEU A 1 741 ? 8.771 12.883 -39.147 1.00 59.03 741 LEU A CA 1
ATOM 5840 C C . LEU A 1 741 ? 7.430 12.181 -38.934 1.00 59.03 741 LEU A C 1
ATOM 5842 O O . LEU A 1 741 ? 6.929 12.149 -37.819 1.00 59.03 741 LEU A O 1
ATOM 5846 N N . ILE A 1 742 ? 6.815 11.643 -39.985 1.00 60.59 742 ILE A N 1
ATOM 5847 C CA . ILE A 1 742 ? 5.630 10.797 -39.809 1.00 60.59 742 ILE A CA 1
ATOM 5848 C C . ILE A 1 742 ? 6.133 9.374 -39.704 1.00 60.59 742 ILE A C 1
ATOM 5850 O O . ILE A 1 742 ? 6.726 8.865 -40.657 1.00 60.59 742 ILE A O 1
ATOM 5854 N N . ASP A 1 743 ? 5.875 8.748 -38.565 1.00 56.56 743 ASP A N 1
ATOM 5855 C CA . ASP A 1 743 ? 6.068 7.316 -38.468 1.00 56.56 743 ASP A CA 1
ATOM 5856 C C . ASP A 1 743 ? 4.892 6.627 -39.169 1.00 56.56 743 ASP A C 1
ATOM 5858 O O . ASP A 1 743 ? 3.761 6.629 -38.687 1.00 56.56 743 ASP A O 1
ATOM 5862 N N . ALA A 1 744 ? 5.151 6.139 -40.381 1.00 44.28 744 ALA A N 1
ATOM 5863 C CA . ALA A 1 744 ? 4.211 5.350 -41.172 1.00 44.28 744 ALA A CA 1
ATOM 5864 C C . ALA A 1 744 ? 4.535 3.846 -41.111 1.00 44.28 744 ALA A C 1
ATOM 5866 O O . ALA A 1 744 ? 3.900 3.069 -41.822 1.00 44.28 744 ALA A O 1
ATOM 5867 N N . SER A 1 745 ? 5.541 3.446 -40.319 1.00 41.81 745 SER A N 1
ATOM 5868 C CA . SER A 1 745 ? 6.002 2.054 -40.203 1.00 41.81 745 SER A CA 1
ATOM 5869 C C . SER A 1 745 ? 5.173 1.215 -39.236 1.00 41.81 745 SER A C 1
ATOM 5871 O O . SER A 1 745 ? 5.324 0.000 -39.158 1.00 41.81 745 SER A O 1
ATOM 5873 N N . SER A 1 746 ? 4.265 1.852 -38.517 1.00 39.44 746 SER A N 1
ATOM 5874 C CA . SER A 1 746 ? 3.396 1.193 -37.575 1.00 39.44 746 SER A CA 1
ATOM 5875 C C . SER A 1 746 ? 2.265 0.446 -38.288 1.00 39.44 746 SER A C 1
ATOM 5877 O O . SER A 1 746 ? 1.466 1.053 -39.010 1.00 39.44 746 SER A O 1
ATOM 5879 N N . ASP A 1 747 ? 2.123 -0.841 -37.990 1.00 37.72 747 ASP A N 1
ATOM 5880 C CA . ASP A 1 747 ? 0.900 -1.644 -38.124 1.00 37.72 747 ASP A CA 1
ATOM 5881 C C . ASP A 1 747 ? -0.270 -1.084 -37.257 1.00 37.72 747 ASP A C 1
ATOM 5883 O O . ASP A 1 747 ? -1.009 -1.811 -36.594 1.00 37.72 747 ASP A O 1
ATOM 5887 N N . ASP A 1 748 ? -0.459 0.241 -37.258 1.00 40.12 748 ASP A N 1
ATOM 5888 C CA . ASP A 1 748 ? -1.276 1.078 -36.357 1.00 40.12 748 ASP A CA 1
ATOM 5889 C C . ASP A 1 748 ? -2.794 0.966 -36.589 1.00 40.12 748 ASP A C 1
ATOM 5891 O O . ASP A 1 748 ? -3.593 1.668 -35.969 1.00 40.12 748 ASP A O 1
ATOM 5895 N N . PHE A 1 749 ? -3.216 0.062 -37.473 1.00 33.69 749 PHE A N 1
ATOM 5896 C CA . PHE A 1 749 ? -4.611 -0.348 -37.635 1.00 33.69 749 PHE A CA 1
ATOM 5897 C C . PHE A 1 749 ? -4.755 -1.869 -37.542 1.00 33.69 749 PHE A C 1
ATOM 5899 O O . PHE A 1 749 ? -5.501 -2.483 -38.306 1.00 33.69 749 PHE A O 1
ATOM 5906 N N . LEU A 1 750 ? -4.115 -2.504 -36.563 1.00 32.22 750 LEU A N 1
ATOM 5907 C CA . LEU A 1 750 ? -4.680 -3.741 -36.040 1.00 32.22 750 LEU A CA 1
ATOM 5908 C C . LEU A 1 750 ? -5.900 -3.374 -35.195 1.00 32.22 750 LEU A C 1
ATOM 5910 O O . LEU A 1 750 ? -5.827 -3.137 -33.993 1.00 32.22 750 LEU A O 1
ATOM 5914 N N . VAL A 1 751 ? -7.061 -3.345 -35.856 1.00 34.22 751 VAL A N 1
ATOM 5915 C CA . VAL A 1 751 ? -8.311 -3.746 -35.205 1.00 34.22 751 VAL A CA 1
ATOM 5916 C C . VAL A 1 751 ? -7.973 -5.020 -34.440 1.00 34.22 751 VAL A C 1
ATOM 5918 O O . VAL A 1 751 ? -7.622 -6.015 -35.076 1.00 34.22 751 VAL A O 1
ATOM 5921 N N . VAL A 1 752 ? -8.010 -4.964 -33.107 1.00 32.88 752 VAL A N 1
ATOM 5922 C CA . VAL A 1 752 ? -7.856 -6.132 -32.238 1.00 32.88 752 VAL A CA 1
ATOM 5923 C C . VAL A 1 752 ? -8.877 -7.159 -32.715 1.00 32.88 752 VAL A C 1
ATOM 5925 O O . VAL A 1 752 ? -10.072 -7.046 -32.447 1.00 32.88 752 VAL A O 1
ATOM 5928 N N . ARG A 1 753 ? -8.428 -8.126 -33.514 1.00 27.89 753 ARG A N 1
ATOM 5929 C CA . ARG A 1 753 ? -9.180 -9.349 -33.738 1.00 27.89 753 ARG A CA 1
ATOM 5930 C C . ARG A 1 753 ? -8.774 -10.256 -32.587 1.00 27.89 753 ARG A C 1
ATOM 5932 O O . ARG A 1 753 ? -7.577 -10.523 -32.472 1.00 27.89 753 ARG A O 1
ATOM 5939 N N . PRO A 1 754 ? -9.708 -10.692 -31.727 1.00 29.50 754 PRO A N 1
ATOM 5940 C CA . PRO A 1 754 ? -9.383 -11.717 -30.750 1.00 29.50 754 PRO A CA 1
ATOM 5941 C C . PRO A 1 754 ? -8.764 -12.906 -31.494 1.00 29.50 754 PRO A C 1
ATOM 5943 O O . PRO A 1 754 ? -9.235 -13.285 -32.573 1.00 29.50 754 PRO A O 1
ATOM 5946 N N . GLY A 1 755 ? -7.670 -13.445 -30.952 1.00 28.59 755 GLY A N 1
ATOM 5947 C CA . GLY A 1 755 ? -7.106 -14.697 -31.446 1.00 28.59 755 GLY A CA 1
ATOM 5948 C C . GLY A 1 755 ? -8.182 -15.790 -31.440 1.00 28.59 755 GLY A C 1
ATOM 5949 O O . GLY A 1 755 ? -9.126 -15.704 -30.647 1.00 28.59 755 GLY A O 1
ATOM 5950 N N . PRO A 1 756 ? -8.098 -16.793 -32.330 1.00 25.84 756 PRO A N 1
ATOM 5951 C CA . PRO A 1 756 ? -9.050 -17.892 -32.320 1.00 25.84 756 PRO A CA 1
ATOM 5952 C C . PRO A 1 756 ? -9.034 -18.544 -30.936 1.00 25.84 756 PRO A C 1
ATOM 5954 O O . PRO A 1 756 ? -8.003 -19.040 -30.487 1.00 25.84 756 PRO A O 1
ATOM 5957 N N . VAL A 1 757 ? -10.182 -18.516 -30.261 1.00 27.09 757 VAL A N 1
ATOM 5958 C CA . VAL A 1 757 ? -10.435 -19.358 -29.095 1.00 27.09 757 VAL A CA 1
ATOM 5959 C C . VAL A 1 757 ? -10.468 -20.788 -29.626 1.00 27.09 757 VAL A C 1
ATOM 5961 O O . VAL A 1 757 ? -11.427 -21.184 -30.289 1.00 27.09 757 VAL A O 1
ATOM 5964 N N . THR A 1 758 ? -9.381 -21.532 -29.444 1.00 29.72 758 THR A N 1
ATOM 5965 C CA . THR A 1 758 ? -9.397 -22.987 -29.634 1.00 29.72 758 THR A CA 1
ATOM 5966 C C . THR A 1 758 ? -10.298 -23.587 -28.545 1.00 29.72 758 THR A C 1
ATOM 5968 O O . THR A 1 758 ? -10.171 -23.150 -27.400 1.00 29.72 758 THR A O 1
ATOM 5971 N N . PRO A 1 759 ? -11.232 -24.494 -28.893 1.00 35.94 759 PRO A N 1
ATOM 5972 C CA . PRO A 1 759 ? -12.225 -25.036 -27.965 1.00 35.94 759 PRO A CA 1
ATOM 5973 C C . PRO A 1 759 ? -11.627 -25.831 -26.805 1.00 35.94 759 PRO A C 1
ATOM 5975 O O . PRO A 1 759 ? -10.537 -26.422 -26.991 1.00 35.94 759 PRO A O 1
#